Protein AF-A0A8J7LSV3-F1 (afdb_monomer_lite)

pLDDT: mean 72.12, std 16.93, range [18.25, 95.44]

Organism: NCBI:txid2798803

Foldseek 3Di:
DDDDDDDDDDDDDPPPDPPDDDPPPPPDDDPDDDDDVVVVVVVLVVLVVVLVVLVVVLVVLVVVLVVLVVVLVVLVVVLVVLVVVLVVLVVVLVVLVVVLVVVVVVLVVVLVVLVVVLVVLVVVLVVLVVVLVVLVVVLVVLVVVLVVLVVVLVVLVVQLVVLVVQLVPPPPDPVSNVVSVVSNVVSVVVNVVSVVVSVVSVVVSVVSVVVSVVSVVVSVVSVVVSVVSVVVSVVSVVVVVVSVVVVVVSVVVSVVSVVVSVVSVVVSVVSVVVSVVSVVVSVVSVVVSVVSVVVSVVSVVVVVVVVVVVVVVVVVVVVVVVVVVVVVVVVVVVVVVVVVVVVVVVVVVVVVVVVVVVVVVVVVVVVVVVVVVVVVVVVVVVVVVVVVVVVVVVVVVVVVVVVVVVVVVVVVVVVVVVVVVVVVVVVVVVVVVVVVVVVVVVVVVVVVVVVVVVVVVVVVVVVVVVVVVVVVVVVVVVVVVVVVVVVVVVVVVVVVVVVVVVVVVVVVVVVVVVVVVVCVVPPPVVVVVPPVVVVVPDDVDEDEDDEEDDEEEDEDDEDDDDDEDEDDDDFAAPLLVVLLVVQPDDPDPPPPLNVQLRVCVRVPHFNVCSQCVSPVDDDPRSNVSNCVSVPHD

Radius of gyration: 154.88 Å; chains: 1; bounding box: 273×82×459 Å

Structure (mmCIF, N/CA/C/O backbone):
data_AF-A0A8J7LSV3-F1
#
_entry.id   AF-A0A8J7LSV3-F1
#
loop_
_atom_site.group_PDB
_atom_site.id
_atom_site.type_symbol
_atom_site.label_atom_id
_atom_site.label_alt_id
_atom_site.label_comp_id
_atom_site.label_asym_id
_atom_site.label_entity_id
_atom_site.label_seq_id
_atom_site.pdbx_PDB_ins_code
_atom_site.Cartn_x
_atom_site.Cartn_y
_atom_site.Cartn_z
_atom_site.occupancy
_atom_site.B_iso_or_equiv
_atom_site.auth_seq_id
_atom_site.auth_comp_id
_atom_site.auth_asym_id
_atom_site.auth_atom_id
_atom_site.pdbx_PDB_model_num
ATOM 1 N N . MET A 1 1 ? -42.121 -30.077 51.817 1.00 39.50 1 MET A N 1
ATOM 2 C CA . MET A 1 1 ? -42.869 -30.861 50.793 1.00 39.50 1 MET A CA 1
ATOM 3 C C . MET A 1 1 ? -41.980 -31.102 49.571 1.00 39.50 1 MET A C 1
ATOM 5 O O . MET A 1 1 ? -41.039 -30.345 49.388 1.00 39.50 1 MET A O 1
ATOM 9 N N . LYS A 1 2 ? -42.250 -32.116 48.730 1.00 45.59 2 LYS A N 1
ATOM 10 C CA . LYS A 1 2 ? -41.478 -32.371 47.492 1.00 45.59 2 LYS A CA 1
ATOM 11 C C . LYS A 1 2 ? -42.042 -31.584 46.296 1.00 45.59 2 LYS A C 1
ATOM 13 O O . LYS A 1 2 ? -43.208 -31.761 45.960 1.00 45.59 2 LYS A O 1
ATOM 18 N N . ARG A 1 3 ? -41.201 -30.809 45.602 1.00 41.06 3 ARG A N 1
ATOM 19 C CA . ARG A 1 3 ? -41.395 -30.323 44.217 1.00 41.06 3 ARG A CA 1
ATOM 20 C C . ARG A 1 3 ? -40.033 -30.469 43.518 1.00 41.06 3 ARG A C 1
ATOM 22 O O . ARG A 1 3 ? -39.080 -29.829 43.924 1.00 41.06 3 ARG A O 1
ATOM 29 N N . SER A 1 4 ? -39.812 -31.505 42.709 1.00 40.88 4 SER A N 1
ATOM 30 C CA . SER A 1 4 ? -40.202 -31.576 41.288 1.00 40.88 4 SER A CA 1
ATOM 31 C C . SER A 1 4 ? -39.588 -30.456 40.438 1.00 40.88 4 SER A C 1
ATOM 33 O O . SER A 1 4 ? -40.292 -29.552 39.998 1.00 40.88 4 SER A O 1
ATOM 35 N N . PHE A 1 5 ? -38.281 -30.554 40.179 1.00 37.75 5 PHE A N 1
ATOM 36 C CA . PHE A 1 5 ? -37.661 -29.897 39.025 1.00 37.75 5 PHE A CA 1
ATOM 37 C C . PHE A 1 5 ? -38.292 -30.442 37.733 1.00 37.75 5 PHE A C 1
ATOM 39 O O . PHE A 1 5 ? -38.445 -31.657 37.590 1.00 37.75 5 PHE A O 1
ATOM 46 N N . LYS A 1 6 ? -38.621 -29.562 36.782 1.00 45.19 6 LYS A N 1
ATOM 47 C CA . LYS A 1 6 ? -38.929 -29.939 35.396 1.00 45.19 6 LYS A CA 1
ATOM 48 C C . LYS A 1 6 ? -37.838 -29.407 34.475 1.00 45.19 6 LYS A C 1
ATOM 50 O O . LYS A 1 6 ? -37.458 -28.245 34.559 1.00 45.19 6 LYS A O 1
ATOM 55 N N . THR A 1 7 ? -37.354 -30.276 33.599 1.00 40.72 7 THR A N 1
ATOM 56 C CA . THR A 1 7 ? -36.369 -29.974 32.558 1.00 40.72 7 THR A CA 1
ATOM 57 C C . THR A 1 7 ? -36.954 -29.061 31.483 1.00 40.72 7 THR A C 1
ATOM 59 O O . THR A 1 7 ? -38.009 -29.376 30.929 1.00 40.72 7 THR A O 1
ATOM 62 N N . PHE A 1 8 ? -36.234 -27.998 31.123 1.00 35.22 8 PHE A N 1
ATOM 63 C CA . PHE A 1 8 ? -36.420 -27.312 29.842 1.00 35.22 8 PHE A CA 1
ATOM 64 C C . PHE A 1 8 ? -35.606 -28.025 28.744 1.00 35.22 8 PHE A C 1
ATOM 66 O O . PHE A 1 8 ? -34.495 -28.477 29.028 1.00 35.22 8 PHE A O 1
ATOM 73 N N . PRO A 1 9 ? -36.130 -28.159 27.512 1.00 49.97 9 PRO A N 1
ATOM 74 C CA . PRO A 1 9 ? -35.409 -28.780 26.406 1.00 49.97 9 PRO A CA 1
ATOM 75 C C . PRO A 1 9 ? -34.449 -27.797 25.721 1.00 49.97 9 PRO A C 1
ATOM 77 O O . PRO A 1 9 ? -34.774 -26.629 25.512 1.00 49.97 9 PRO A O 1
ATOM 80 N N . THR A 1 10 ? -33.288 -28.293 25.300 1.00 40.19 10 THR A N 1
ATOM 81 C CA . THR A 1 10 ? -32.344 -27.575 24.437 1.00 40.19 10 THR A CA 1
ATOM 82 C C . THR A 1 10 ? -32.882 -27.463 23.008 1.00 40.19 10 THR A C 1
ATOM 84 O O . THR A 1 10 ? -32.962 -28.452 22.282 1.00 40.19 10 THR A O 1
ATOM 87 N N . ALA A 1 11 ? -33.212 -26.245 22.575 1.00 36.47 11 ALA A N 1
ATOM 88 C CA . ALA A 1 11 ? -33.531 -25.948 21.180 1.00 36.47 11 ALA A CA 1
ATOM 89 C C . ALA A 1 11 ? -32.244 -25.609 20.405 1.00 36.47 11 ALA A C 1
ATOM 91 O O . ALA A 1 11 ? -31.747 -24.487 20.469 1.00 36.47 11 ALA A O 1
ATOM 92 N N . ALA A 1 12 ? -31.688 -26.583 19.681 1.00 39.62 12 ALA A N 1
ATOM 93 C CA . ALA A 1 12 ? -30.533 -26.360 18.812 1.00 39.62 12 ALA A CA 1
ATOM 94 C C . ALA A 1 12 ? -30.961 -25.626 17.528 1.00 39.62 12 ALA A C 1
ATOM 96 O O . ALA A 1 12 ? -31.603 -26.213 16.657 1.00 39.62 12 ALA A O 1
ATOM 97 N N . LEU A 1 13 ? -30.606 -24.344 17.408 1.00 35.44 13 LEU A N 1
ATOM 98 C CA . LEU A 1 13 ? -30.984 -23.496 16.275 1.00 35.44 13 LEU A CA 1
ATOM 99 C C . LEU A 1 13 ? -29.810 -23.368 15.288 1.00 35.44 13 LEU A C 1
ATOM 101 O O . LEU A 1 13 ? -29.042 -22.410 15.309 1.00 35.44 13 LEU A O 1
ATOM 105 N N . ALA A 1 14 ? -29.651 -24.383 14.435 1.00 36.38 14 ALA A N 1
ATOM 106 C CA . ALA A 1 14 ? -28.580 -24.463 13.439 1.00 36.38 14 ALA A CA 1
ATOM 107 C C . ALA A 1 14 ? -28.836 -23.530 12.235 1.00 36.38 14 ALA A C 1
ATOM 109 O O . ALA A 1 14 ? -29.232 -23.971 11.155 1.00 36.38 14 ALA A O 1
ATOM 110 N N . GLY A 1 15 ? -28.613 -22.227 12.426 1.00 33.56 15 GLY A N 1
ATOM 111 C CA . GLY A 1 15 ? -28.700 -21.200 11.383 1.00 33.56 15 GLY A CA 1
ATOM 112 C C . GLY A 1 15 ? -27.526 -21.240 10.400 1.00 33.56 15 GLY A C 1
ATOM 113 O O . GLY A 1 15 ? -26.677 -20.354 10.420 1.00 33.56 15 GLY A O 1
ATOM 114 N N . LEU A 1 16 ? -27.463 -22.265 9.544 1.00 34.84 16 LEU A N 1
ATOM 115 C CA . LEU A 1 16 ? -26.416 -22.418 8.526 1.00 34.84 16 LEU A CA 1
ATOM 116 C C . LEU A 1 16 ? -26.614 -21.429 7.359 1.00 34.84 16 LEU A C 1
ATOM 118 O O . LEU A 1 16 ? -27.142 -21.787 6.304 1.00 34.84 16 LEU A O 1
ATOM 122 N N . VAL A 1 17 ? -26.190 -20.178 7.539 1.00 35.94 17 VAL A N 1
ATOM 123 C CA . VAL A 1 17 ? -26.210 -19.166 6.472 1.00 35.94 17 VAL A CA 1
ATOM 124 C C . VAL A 1 17 ? -25.057 -19.420 5.498 1.00 35.94 17 VAL A C 1
ATOM 126 O O . VAL A 1 17 ? -23.915 -19.048 5.758 1.00 35.94 17 VAL A O 1
ATOM 129 N N . LEU A 1 18 ? -25.359 -20.021 4.343 1.00 36.03 18 LEU A N 1
ATOM 130 C CA . LEU A 1 18 ? -24.475 -19.941 3.178 1.00 36.03 18 LEU A CA 1
ATOM 131 C C . LEU A 1 18 ? -24.478 -18.496 2.664 1.00 36.03 18 LEU A C 1
ATOM 133 O O . LEU A 1 18 ? -25.372 -18.105 1.913 1.00 36.03 18 LEU A O 1
ATOM 137 N N . PHE A 1 19 ? -23.463 -17.714 3.029 1.00 35.78 19 PHE A N 1
ATOM 138 C CA . PHE A 1 19 ? -23.139 -16.514 2.265 1.00 35.78 19 PHE A CA 1
ATOM 139 C C . PHE A 1 19 ? -22.450 -16.936 0.966 1.00 35.78 19 PHE A C 1
ATOM 141 O O . PHE A 1 19 ? -21.359 -17.505 0.978 1.00 35.78 19 PHE A O 1
ATOM 148 N N . ALA A 1 20 ? -23.121 -16.704 -0.161 1.00 32.12 20 ALA A N 1
ATOM 149 C CA . ALA A 1 20 ? -22.548 -16.961 -1.472 1.00 32.12 20 ALA A CA 1
ATOM 150 C C . ALA A 1 20 ? -21.407 -15.971 -1.736 1.00 32.12 20 ALA A C 1
ATOM 152 O O . ALA A 1 20 ? -21.597 -14.760 -1.618 1.00 32.12 20 ALA A O 1
ATOM 153 N N . ALA A 1 21 ? -20.237 -16.482 -2.121 1.00 33.44 21 ALA A N 1
ATOM 154 C CA . ALA A 1 21 ? -19.169 -15.635 -2.630 1.00 33.44 21 ALA A CA 1
ATOM 155 C C . ALA A 1 21 ? -19.637 -14.968 -3.939 1.00 33.44 21 ALA A C 1
ATOM 157 O O . ALA A 1 21 ? -20.126 -15.677 -4.827 1.00 33.44 21 ALA A O 1
ATOM 158 N N . PRO A 1 22 ? -19.503 -13.640 -4.097 1.00 39.75 22 PRO A N 1
ATOM 159 C CA . PRO A 1 22 ? -19.703 -13.018 -5.393 1.00 39.75 22 PRO A CA 1
ATOM 160 C C . PRO A 1 22 ? -18.577 -13.468 -6.330 1.00 39.75 22 PRO A C 1
ATOM 162 O O . PRO A 1 22 ? -17.401 -13.232 -6.053 1.00 39.75 22 PRO A O 1
ATOM 165 N N . ASN A 1 23 ? -18.934 -14.084 -7.459 1.00 37.69 23 ASN A N 1
ATOM 166 C CA . ASN A 1 23 ? -18.021 -14.152 -8.596 1.00 37.69 23 ASN A CA 1
ATOM 167 C C . ASN A 1 23 ? -17.752 -12.713 -9.048 1.00 37.69 23 ASN A C 1
ATOM 169 O O . ASN A 1 23 ? -18.621 -12.078 -9.644 1.00 37.69 23 ASN A O 1
ATOM 173 N N . VAL A 1 24 ? -16.558 -12.201 -8.758 1.00 37.31 24 VAL A N 1
ATOM 174 C CA . VAL A 1 24 ? -16.040 -11.018 -9.441 1.00 37.31 24 VAL A CA 1
ATOM 175 C C . VAL A 1 24 ? -15.522 -11.501 -10.789 1.00 37.31 24 VAL A C 1
ATOM 177 O O . VAL A 1 24 ? -14.497 -12.179 -10.853 1.00 37.31 24 VAL A O 1
ATOM 180 N N . ASP A 1 25 ? -16.263 -11.201 -11.856 1.00 34.78 25 ASP A N 1
ATOM 181 C CA . ASP A 1 25 ? -15.823 -11.475 -13.221 1.00 34.78 25 ASP A CA 1
ATOM 182 C C . ASP A 1 25 ? -14.466 -10.810 -13.470 1.00 34.78 25 ASP A C 1
ATOM 184 O O . ASP A 1 25 ? -14.323 -9.589 -13.370 1.00 34.78 25 ASP A O 1
ATOM 188 N N . ALA A 1 26 ? -13.471 -11.620 -13.833 1.00 33.34 26 ALA A N 1
ATOM 189 C CA . ALA A 1 26 ? -12.157 -11.147 -14.240 1.00 33.34 26 ALA A CA 1
ATOM 190 C C . ALA A 1 26 ? -12.237 -10.527 -15.647 1.00 33.34 26 ALA A C 1
ATOM 192 O O . ALA A 1 26 ? -11.797 -11.121 -16.633 1.00 33.34 26 ALA A O 1
ATOM 193 N N . GLN A 1 27 ? -12.825 -9.331 -15.747 1.00 35.28 27 GLN A N 1
ATOM 194 C CA . GLN A 1 27 ? -12.782 -8.536 -16.970 1.00 35.28 27 GLN A CA 1
ATOM 195 C C . GLN A 1 27 ? -11.330 -8.175 -17.287 1.00 35.28 27 GLN A C 1
ATOM 197 O O . GLN A 1 27 ? -10.733 -7.307 -16.654 1.00 35.28 27 GLN A O 1
ATOM 202 N N . GLN A 1 28 ? -10.773 -8.838 -18.299 1.00 38.72 28 GLN A N 1
ATOM 203 C CA . GLN A 1 28 ? -9.509 -8.447 -18.908 1.00 38.72 28 GLN A CA 1
ATOM 204 C C . GLN A 1 28 ? -9.686 -7.051 -19.523 1.00 38.72 28 GLN A C 1
ATOM 206 O O . GLN A 1 28 ? -10.425 -6.896 -20.494 1.00 38.72 28 GLN A O 1
ATOM 211 N N . GLN A 1 29 ? -9.042 -6.042 -18.939 1.00 37.50 29 GLN A N 1
ATOM 212 C CA . GLN A 1 29 ? -8.957 -4.691 -19.501 1.00 37.50 29 GLN A CA 1
ATOM 213 C C . GLN A 1 29 ? -7.660 -4.536 -20.310 1.00 37.50 29 GLN A C 1
ATOM 215 O O . GLN A 1 29 ? -6.663 -5.201 -20.025 1.00 37.50 29 GLN A O 1
ATOM 220 N N . ASP A 1 30 ? -7.687 -3.680 -21.335 1.00 38.03 30 ASP A N 1
ATOM 221 C CA . ASP A 1 30 ? -6.584 -3.507 -22.287 1.00 38.03 30 ASP A CA 1
ATOM 222 C C . ASP A 1 30 ? -5.278 -3.014 -21.626 1.00 38.03 30 ASP A C 1
ATOM 224 O O . ASP A 1 30 ? -5.275 -1.964 -20.975 1.00 38.03 30 ASP A O 1
ATOM 228 N N . PRO A 1 31 ? -4.129 -3.681 -21.856 1.00 41.44 31 PRO A N 1
ATOM 229 C CA . PRO A 1 31 ? -2.826 -3.250 -21.352 1.00 41.44 31 PRO A CA 1
ATOM 230 C C . PRO A 1 31 ? -2.197 -2.180 -22.268 1.00 41.44 31 PRO A C 1
ATOM 232 O O . PRO A 1 31 ? -1.127 -2.387 -22.838 1.00 41.44 31 PRO A O 1
ATOM 235 N N . ALA A 1 32 ? -2.885 -1.048 -22.466 1.00 37.28 32 ALA A N 1
ATOM 236 C CA . ALA A 1 32 ? -2.471 -0.013 -23.424 1.00 37.28 32 ALA A CA 1
ATOM 237 C C . ALA A 1 32 ? -2.856 1.432 -23.032 1.00 37.28 32 ALA A C 1
ATOM 239 O O . ALA A 1 32 ? -3.204 2.244 -23.890 1.00 37.28 32 ALA A O 1
ATOM 240 N N . GLN A 1 33 ? -2.758 1.788 -21.747 1.00 41.78 33 GLN A N 1
ATOM 241 C CA . GLN A 1 33 ? -2.686 3.194 -21.329 1.00 41.78 33 GLN A CA 1
ATOM 242 C C . GLN A 1 33 ? -1.411 3.431 -20.523 1.00 41.78 33 GLN A C 1
ATOM 244 O O . GLN A 1 33 ? -1.252 2.895 -19.429 1.00 41.78 33 GLN A O 1
ATOM 249 N N . VAL A 1 34 ? -0.506 4.240 -21.081 1.00 44.34 34 VAL A N 1
ATOM 250 C CA . VAL A 1 34 ? 0.688 4.730 -20.382 1.00 44.34 34 VAL A CA 1
ATOM 251 C C . VAL A 1 34 ? 0.212 5.671 -19.281 1.00 44.34 34 VAL A C 1
ATOM 253 O O . VAL A 1 34 ? -0.209 6.793 -19.559 1.00 44.34 34 VAL A O 1
ATOM 256 N N . GLN A 1 35 ? 0.216 5.191 -18.039 1.00 49.38 35 GLN A N 1
ATOM 257 C CA . GLN A 1 35 ? -0.117 6.020 -16.887 1.00 49.38 35 GLN A CA 1
ATOM 258 C C . GLN A 1 35 ? 1.070 6.932 -16.580 1.00 49.38 35 GLN A C 1
ATOM 260 O O . GLN A 1 35 ? 2.194 6.468 -16.404 1.00 49.38 35 GLN A O 1
ATOM 265 N N . ASP A 1 36 ? 0.804 8.236 -16.560 1.00 54.88 36 ASP A N 1
ATOM 266 C CA . ASP A 1 36 ? 1.787 9.280 -16.277 1.00 54.88 36 ASP A CA 1
ATOM 267 C C . ASP A 1 36 ? 2.499 8.993 -14.933 1.00 54.88 36 ASP A C 1
ATOM 269 O O . ASP A 1 36 ? 1.812 8.744 -13.933 1.00 54.88 36 ASP A O 1
ATOM 273 N N . PRO A 1 37 ? 3.846 9.028 -14.850 1.00 60.00 37 PRO A N 1
ATOM 274 C CA . PRO A 1 37 ? 4.558 8.828 -13.586 1.00 60.00 37 PRO A CA 1
ATOM 275 C C . PRO A 1 37 ? 4.144 9.828 -12.490 1.00 60.00 37 PRO A C 1
ATOM 277 O O . PRO A 1 37 ? 4.227 9.501 -11.302 1.00 60.00 37 PRO A O 1
ATOM 280 N N . ALA A 1 38 ? 3.625 11.009 -12.850 1.00 64.25 38 ALA A N 1
ATOM 281 C CA . ALA A 1 38 ? 3.007 11.929 -11.897 1.00 64.25 38 ALA A CA 1
ATOM 282 C C . ALA A 1 38 ? 1.759 11.321 -11.229 1.00 64.25 38 ALA A C 1
ATOM 284 O O . ALA A 1 38 ? 1.601 11.441 -10.013 1.00 64.25 38 ALA A O 1
ATOM 285 N N . ALA A 1 39 ? 0.914 10.613 -11.987 1.00 63.84 39 ALA A N 1
ATOM 286 C CA . ALA A 1 39 ? -0.295 9.972 -11.472 1.00 63.84 39 ALA A CA 1
ATOM 287 C C . ALA A 1 39 ? 0.030 8.799 -10.530 1.00 63.84 39 ALA A C 1
ATOM 289 O O . ALA A 1 39 ? -0.602 8.666 -9.484 1.00 63.84 39 ALA A O 1
ATOM 290 N N . LEU A 1 40 ? 1.055 7.995 -10.840 1.00 65.56 40 LEU A N 1
ATOM 291 C CA . LEU A 1 40 ? 1.521 6.917 -9.954 1.00 65.56 40 LEU A CA 1
ATOM 292 C C . LEU A 1 40 ? 2.127 7.466 -8.649 1.00 65.56 40 LEU A C 1
ATOM 294 O O . LEU A 1 40 ? 1.870 6.935 -7.567 1.00 65.56 40 LEU A O 1
ATOM 298 N N . SER A 1 41 ? 2.874 8.573 -8.724 1.00 69.31 41 SER A N 1
ATOM 299 C CA . SER A 1 41 ? 3.383 9.283 -7.542 1.00 69.31 41 SER A CA 1
ATOM 300 C C . SER A 1 41 ? 2.245 9.845 -6.677 1.00 69.31 41 SER A C 1
ATOM 302 O O . SER A 1 41 ? 2.235 9.666 -5.454 1.00 69.31 41 SER A O 1
ATOM 304 N N . GLU A 1 42 ? 1.227 10.446 -7.300 1.00 73.12 42 GLU A N 1
ATOM 305 C CA . GLU A 1 42 ? 0.027 10.929 -6.613 1.00 73.12 42 GLU A CA 1
ATOM 306 C C . GLU A 1 42 ? -0.783 9.780 -5.986 1.00 73.12 42 GLU A C 1
ATOM 308 O O . GLU A 1 42 ? -1.258 9.910 -4.853 1.00 73.12 42 GLU A O 1
ATOM 313 N N . GLN A 1 43 ? -0.856 8.620 -6.645 1.00 70.75 43 GLN A N 1
ATOM 314 C CA . GLN A 1 43 ? -1.485 7.408 -6.119 1.00 70.75 43 GLN A CA 1
ATOM 315 C C . GLN A 1 43 ? -0.719 6.846 -4.907 1.00 70.75 43 GLN A C 1
ATOM 317 O O . GLN A 1 43 ? -1.331 6.567 -3.876 1.00 70.75 43 GLN A O 1
ATOM 322 N N . ALA A 1 44 ? 0.616 6.789 -4.945 1.00 71.25 44 ALA A N 1
ATOM 323 C CA . ALA A 1 44 ? 1.449 6.403 -3.797 1.00 71.25 44 ALA A CA 1
ATOM 324 C C . ALA A 1 44 ? 1.419 7.434 -2.646 1.00 71.25 44 ALA A C 1
ATOM 326 O O . ALA A 1 44 ? 1.631 7.092 -1.477 1.00 71.25 44 ALA A O 1
ATOM 327 N N . ALA A 1 45 ? 1.151 8.708 -2.946 1.00 70.69 45 ALA A N 1
ATOM 328 C CA . ALA A 1 45 ? 0.858 9.735 -1.947 1.00 70.69 45 ALA A CA 1
ATOM 329 C C . ALA A 1 45 ? -0.584 9.636 -1.410 1.00 70.69 45 ALA A C 1
ATOM 331 O O . ALA A 1 45 ? -0.850 10.085 -0.296 1.00 70.69 45 ALA A O 1
ATOM 332 N N . SER A 1 46 ? -1.517 9.074 -2.183 1.00 67.62 46 SER A N 1
ATOM 333 C CA . SER A 1 46 ? -2.889 8.770 -1.762 1.00 67.62 46 SER A CA 1
ATOM 334 C C . SER A 1 46 ? -2.913 7.566 -0.819 1.00 67.62 46 SER A C 1
ATOM 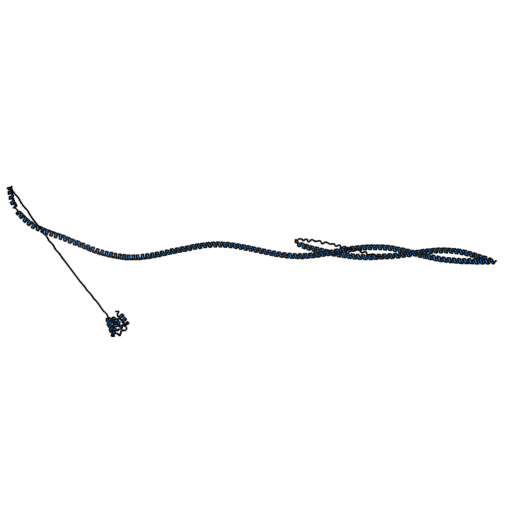336 O O . SER A 1 46 ? -3.412 7.686 0.295 1.00 67.62 46 SER A O 1
ATOM 338 N N . PHE A 1 47 ? -2.260 6.454 -1.178 1.00 72.88 47 PHE A N 1
ATOM 339 C CA . PHE A 1 47 ? -2.152 5.277 -0.310 1.00 72.88 47 PHE A CA 1
ATOM 340 C C . PHE A 1 47 ? -1.489 5.592 1.035 1.00 72.88 47 PHE A C 1
ATOM 342 O O . PHE A 1 47 ? -2.006 5.181 2.065 1.00 72.88 47 PHE A O 1
ATOM 349 N N . ARG A 1 48 ? -0.422 6.404 1.069 1.00 77.19 48 ARG A N 1
ATOM 350 C CA . ARG A 1 48 ? 0.178 6.845 2.345 1.00 77.19 48 ARG A CA 1
ATOM 351 C C . ARG A 1 48 ? -0.736 7.748 3.183 1.00 77.19 48 ARG A C 1
ATOM 353 O O . ARG A 1 48 ? -0.680 7.673 4.403 1.00 77.19 48 ARG A O 1
ATOM 360 N N . ARG A 1 49 ? -1.610 8.551 2.561 1.00 78.94 49 ARG A N 1
ATOM 361 C CA . ARG A 1 49 ? -2.674 9.281 3.280 1.00 78.94 49 ARG A CA 1
ATOM 362 C C . ARG A 1 49 ? -3.753 8.335 3.811 1.00 78.94 49 ARG A C 1
ATOM 364 O O . ARG A 1 49 ? -4.222 8.540 4.921 1.00 78.94 49 ARG A O 1
ATOM 371 N N . ILE A 1 50 ? -4.123 7.307 3.047 1.00 75.69 50 ILE A N 1
ATOM 372 C CA . ILE A 1 50 ? -5.106 6.296 3.461 1.00 75.69 50 ILE A CA 1
ATOM 373 C C . ILE A 1 50 ? -4.563 5.459 4.625 1.00 75.69 50 ILE A C 1
ATOM 375 O O . ILE A 1 50 ? -5.280 5.284 5.600 1.00 75.69 50 ILE A O 1
ATOM 379 N N . ILE A 1 51 ? -3.307 5.001 4.572 1.00 76.50 51 ILE A N 1
ATOM 380 C CA . ILE A 1 51 ? -2.677 4.253 5.672 1.00 76.50 51 ILE A CA 1
ATOM 381 C C . ILE A 1 51 ? -2.617 5.110 6.940 1.00 76.50 51 ILE A C 1
ATOM 383 O O . ILE A 1 51 ? -3.112 4.658 7.960 1.00 76.50 51 ILE A O 1
ATOM 387 N N . ALA A 1 52 ? -2.151 6.362 6.867 1.00 73.88 52 ALA A N 1
ATOM 388 C CA . ALA A 1 52 ? -2.116 7.244 8.038 1.00 73.88 52 ALA A CA 1
ATOM 389 C C . ALA A 1 52 ? -3.511 7.477 8.662 1.00 73.88 52 ALA A C 1
ATOM 391 O O . ALA A 1 52 ? -3.645 7.498 9.881 1.00 73.88 52 ALA A O 1
ATOM 392 N N . VAL A 1 53 ? -4.564 7.596 7.840 1.00 79.12 53 VAL A N 1
ATOM 393 C CA . VAL A 1 53 ? -5.955 7.676 8.330 1.00 79.12 53 VAL A CA 1
ATOM 394 C C . VAL A 1 53 ? -6.413 6.353 8.952 1.00 79.12 53 VAL A C 1
ATOM 396 O O . VAL A 1 53 ? -7.070 6.375 9.984 1.00 79.12 53 VAL A O 1
ATOM 399 N N . LEU A 1 54 ? -6.045 5.202 8.380 1.00 72.19 54 LEU A N 1
ATOM 400 C CA . LEU A 1 54 ? -6.350 3.887 8.958 1.00 72.19 54 LEU A CA 1
ATOM 401 C C . LEU A 1 54 ? -5.587 3.634 10.271 1.00 72.19 54 LEU A C 1
ATOM 403 O O . LEU A 1 54 ? -6.117 2.960 11.149 1.00 72.19 54 LEU A O 1
ATOM 407 N N . GLU A 1 55 ? -4.372 4.162 10.422 1.00 73.81 55 GLU A N 1
ATOM 408 C CA . GLU A 1 55 ? -3.593 4.114 11.665 1.00 73.81 55 GLU A CA 1
ATOM 409 C C . GLU A 1 55 ? -4.229 4.988 12.759 1.00 73.81 55 GLU A C 1
ATOM 411 O O . GLU A 1 55 ? -4.420 4.501 13.876 1.00 73.81 55 GLU A O 1
ATOM 416 N N . ASP A 1 56 ? -4.639 6.222 12.434 1.00 75.62 56 ASP A N 1
ATOM 417 C CA . ASP A 1 56 ? -5.407 7.093 13.341 1.00 75.62 56 ASP A CA 1
ATOM 418 C C . ASP A 1 56 ? -6.768 6.461 13.717 1.00 75.62 56 ASP A C 1
ATOM 420 O O . ASP A 1 56 ? -7.127 6.440 14.897 1.00 75.62 56 ASP A O 1
ATOM 424 N N . ASP A 1 57 ? -7.500 5.880 12.756 1.00 71.19 57 ASP A N 1
ATOM 425 C CA . ASP A 1 57 ? -8.764 5.160 12.995 1.00 71.19 57 ASP A CA 1
ATOM 426 C C . ASP A 1 57 ? -8.557 3.939 13.916 1.00 71.19 57 ASP A C 1
ATOM 428 O O . ASP A 1 57 ? -9.351 3.703 14.828 1.00 71.19 57 ASP A O 1
ATOM 432 N N . ILE A 1 58 ? -7.487 3.155 13.716 1.00 73.19 58 ILE A N 1
ATOM 433 C CA . ILE A 1 58 ? -7.148 2.013 14.584 1.00 73.19 58 ILE A CA 1
ATOM 434 C C . ILE A 1 58 ? -6.795 2.499 15.995 1.00 73.19 58 ILE A C 1
ATOM 436 O O . ILE A 1 58 ? -7.278 1.913 16.964 1.00 73.19 58 ILE A O 1
ATOM 440 N N . ALA A 1 59 ? -6.008 3.569 16.130 1.00 72.38 59 ALA A N 1
ATOM 441 C CA . ALA A 1 59 ? -5.648 4.141 17.427 1.00 72.38 59 ALA A CA 1
ATOM 442 C C . ALA A 1 59 ? -6.873 4.699 18.178 1.00 72.38 59 ALA A C 1
ATOM 444 O O . ALA A 1 59 ? -6.991 4.514 19.393 1.00 72.38 59 ALA A O 1
ATOM 445 N N . ALA A 1 60 ? -7.817 5.321 17.463 1.00 70.75 60 ALA A N 1
ATOM 446 C CA . ALA A 1 60 ? -9.094 5.763 18.019 1.00 70.75 60 ALA A CA 1
ATOM 447 C C . ALA A 1 60 ? -9.945 4.573 18.499 1.00 70.75 60 ALA A C 1
ATOM 449 O O . ALA A 1 60 ? -10.379 4.555 19.651 1.00 70.75 60 ALA A O 1
ATOM 450 N N . LEU A 1 61 ? -10.102 3.534 17.668 1.00 70.88 61 LEU A N 1
ATOM 451 C CA . LEU A 1 61 ? -10.833 2.310 18.021 1.00 70.88 61 LEU A CA 1
ATOM 452 C C . LEU A 1 61 ? -10.200 1.562 19.208 1.00 70.88 61 LEU A C 1
ATOM 454 O O . LEU A 1 61 ? -10.920 1.026 20.049 1.00 70.88 61 LEU A O 1
ATOM 458 N N . GLU A 1 62 ? -8.869 1.532 19.322 1.00 72.00 62 GLU A N 1
ATOM 459 C CA . GLU A 1 62 ? -8.178 0.981 20.498 1.00 72.00 62 GLU A CA 1
ATOM 460 C C . GLU A 1 62 ? -8.476 1.790 21.773 1.00 72.00 62 GLU A C 1
ATOM 462 O O . GLU A 1 62 ? -8.694 1.200 22.838 1.00 72.00 62 GLU A O 1
ATOM 467 N N . GLY A 1 63 ? -8.561 3.121 21.661 1.00 75.75 63 GLY A N 1
ATOM 468 C CA . GLY A 1 63 ? -8.998 4.016 22.735 1.00 75.75 63 GLY A CA 1
ATOM 469 C C . GLY A 1 63 ? -10.443 3.760 23.179 1.00 75.75 63 GLY A C 1
ATOM 470 O O . GLY A 1 63 ? -10.694 3.577 24.373 1.00 75.75 63 GLY A O 1
ATOM 471 N N . ASP A 1 64 ? -11.377 3.659 22.232 1.00 72.94 64 ASP A N 1
ATOM 472 C CA . ASP A 1 64 ? -12.793 3.377 22.505 1.00 72.94 64 ASP A CA 1
ATOM 473 C C . ASP A 1 64 ? -12.986 1.990 23.145 1.00 72.94 64 ASP A C 1
ATOM 475 O O . ASP A 1 64 ? -13.714 1.842 24.131 1.00 72.94 64 ASP A O 1
ATOM 479 N N . ILE A 1 65 ? -12.270 0.968 22.660 1.00 71.38 65 ILE A N 1
ATOM 480 C CA . ILE A 1 65 ? -12.256 -0.373 23.267 1.00 71.38 65 ILE A CA 1
ATOM 481 C C . ILE A 1 65 ? -11.733 -0.321 24.712 1.00 71.38 65 ILE A C 1
ATOM 483 O O . ILE A 1 65 ? -12.251 -1.037 25.577 1.00 71.38 65 ILE A O 1
ATOM 487 N N . ALA A 1 66 ? -10.719 0.500 25.001 1.00 71.06 66 ALA A N 1
ATOM 488 C CA . ALA A 1 66 ? -10.195 0.672 26.355 1.00 71.06 66 ALA A CA 1
ATOM 489 C C . ALA A 1 66 ? -11.194 1.396 27.279 1.00 71.06 66 ALA A C 1
ATOM 491 O O . ALA A 1 66 ? -11.372 0.971 28.424 1.00 71.06 66 ALA A O 1
ATOM 492 N N . ALA A 1 67 ? -11.892 2.420 26.780 1.00 71.38 67 ALA A N 1
ATOM 493 C CA . ALA A 1 67 ? -12.936 3.133 27.517 1.00 71.38 67 ALA A CA 1
ATOM 494 C C . ALA A 1 67 ? -14.123 2.212 27.864 1.00 71.38 67 ALA A C 1
ATOM 496 O O . ALA A 1 67 ? -14.457 2.055 29.039 1.00 71.38 67 ALA A O 1
ATOM 497 N N . VAL A 1 68 ? -14.680 1.505 26.873 1.00 69.19 68 VAL A N 1
ATOM 498 C CA . VAL A 1 68 ? -15.802 0.559 27.057 1.00 69.19 68 VAL A CA 1
ATOM 499 C C . VAL A 1 68 ? -15.447 -0.574 28.032 1.00 69.19 68 VAL A C 1
ATOM 501 O O . VAL A 1 68 ? -16.298 -1.029 28.800 1.00 69.19 68 VAL A O 1
ATOM 504 N N . ARG A 1 69 ? -14.182 -1.023 28.055 1.00 73.44 69 ARG A N 1
ATOM 505 C CA . ARG A 1 69 ? -13.688 -1.989 29.056 1.00 73.44 69 ARG A CA 1
ATOM 506 C C . ARG A 1 69 ? -13.726 -1.412 30.471 1.00 73.44 69 ARG A C 1
ATOM 508 O O . ARG A 1 69 ? -14.225 -2.086 31.368 1.00 73.44 69 ARG A O 1
ATOM 515 N N . ALA A 1 70 ? -13.249 -0.183 30.664 1.00 73.75 70 ALA A N 1
ATOM 516 C CA . ALA A 1 70 ? -13.248 0.472 31.971 1.00 73.75 70 ALA A CA 1
ATOM 517 C C . ALA A 1 70 ? -14.672 0.732 32.502 1.00 73.75 70 ALA A C 1
ATOM 519 O O . ALA A 1 70 ? -14.942 0.459 33.671 1.00 73.75 70 ALA A O 1
ATOM 520 N N . GLU A 1 71 ? -15.598 1.193 31.654 1.00 73.12 71 GLU A N 1
ATOM 521 C CA . GLU A 1 71 ? -16.999 1.430 32.039 1.00 73.12 71 GLU A CA 1
ATOM 522 C C . GLU A 1 71 ? -17.712 0.137 32.463 1.00 73.12 71 GLU A C 1
ATOM 524 O O . GLU A 1 71 ? -18.336 0.087 33.527 1.00 73.12 71 GLU A O 1
ATOM 529 N N . ARG A 1 72 ? -17.551 -0.942 31.683 1.00 77.31 72 ARG A N 1
ATOM 530 C CA . ARG A 1 72 ? -18.061 -2.280 32.026 1.00 77.31 72 ARG A CA 1
ATOM 531 C C . ARG A 1 72 ? -17.540 -2.748 33.386 1.00 77.31 72 ARG A C 1
ATOM 533 O O . ARG A 1 72 ? -18.314 -3.280 34.180 1.00 77.31 72 ARG A O 1
ATOM 540 N N . ASP A 1 73 ? -16.248 -2.571 33.657 1.00 73.19 73 ASP A N 1
ATOM 541 C CA . ASP A 1 73 ? -15.621 -3.066 34.888 1.00 73.19 73 ASP A CA 1
ATOM 542 C C . ASP A 1 73 ? -16.101 -2.286 36.126 1.00 73.19 73 ASP A C 1
ATOM 544 O O . ASP A 1 73 ? -16.302 -2.879 37.190 1.00 73.19 73 ASP A O 1
ATOM 548 N N . VAL A 1 74 ? -16.385 -0.986 35.979 1.00 77.81 74 VAL A N 1
ATOM 549 C CA . VAL A 1 74 ? -17.031 -0.161 37.017 1.00 77.81 74 VAL A CA 1
ATOM 550 C C . VAL A 1 74 ? -18.465 -0.628 37.291 1.00 77.81 74 VAL A C 1
ATOM 552 O O . VAL A 1 74 ? -18.827 -0.846 38.451 1.00 77.81 74 VAL A O 1
ATOM 555 N N . GLU A 1 75 ? -19.284 -0.846 36.259 1.00 71.44 75 GLU A N 1
ATOM 556 C CA . GLU A 1 75 ? -20.673 -1.285 36.462 1.00 71.44 75 GLU A CA 1
ATOM 557 C C . GLU A 1 75 ? -20.782 -2.746 36.942 1.00 71.44 75 GLU A C 1
ATOM 559 O O . GLU A 1 75 ? -21.698 -3.076 37.698 1.00 71.44 75 GLU A O 1
ATOM 564 N N . GLN A 1 76 ? -19.806 -3.616 36.646 1.00 75.19 76 GLN A N 1
ATOM 565 C CA . GLN A 1 76 ? -19.707 -4.944 37.275 1.00 75.19 76 GLN A CA 1
ATOM 566 C C . GLN A 1 76 ? -19.398 -4.872 38.782 1.00 75.19 76 GLN A C 1
ATOM 568 O O . GLN A 1 76 ? -19.967 -5.643 39.566 1.00 75.19 76 GLN A O 1
ATOM 573 N N . GLN A 1 77 ? -18.551 -3.934 39.222 1.00 76.75 77 GLN A N 1
ATOM 574 C CA . GLN A 1 77 ? -18.328 -3.688 40.654 1.00 76.75 77 GLN A CA 1
ATOM 575 C C . GLN A 1 77 ? -19.605 -3.158 41.324 1.00 76.75 77 GLN A C 1
ATOM 577 O O . GLN A 1 77 ? -20.017 -3.677 42.364 1.00 76.75 77 GLN A O 1
ATOM 582 N N . ARG A 1 78 ? -20.290 -2.201 40.684 1.00 76.38 78 ARG A N 1
ATOM 583 C CA . ARG A 1 78 ? -21.563 -1.630 41.158 1.00 76.38 78 ARG A CA 1
ATOM 584 C C . ARG A 1 78 ? -22.667 -2.686 41.289 1.00 76.38 78 ARG A C 1
ATOM 586 O O . ARG A 1 78 ? -23.351 -2.741 42.310 1.00 76.38 78 ARG A O 1
ATOM 593 N N . LEU A 1 79 ? -22.787 -3.574 40.300 1.00 73.25 79 LEU A N 1
ATOM 594 C CA . LEU A 1 79 ? -23.670 -4.747 40.314 1.00 73.25 79 LEU A CA 1
ATOM 595 C C . LEU A 1 79 ? -23.411 -5.680 41.496 1.00 73.25 79 LEU A C 1
ATOM 597 O O . LEU A 1 79 ? -24.348 -6.233 42.070 1.00 73.25 79 LEU A O 1
ATOM 601 N N . THR A 1 80 ? -22.140 -5.891 41.832 1.00 76.62 80 THR A N 1
ATOM 602 C CA . THR A 1 80 ? -21.741 -6.772 42.935 1.00 76.62 80 THR A CA 1
ATOM 603 C C . THR A 1 80 ? -22.132 -6.148 44.273 1.00 76.62 80 THR A C 1
ATOM 605 O O . THR A 1 80 ? -22.816 -6.788 45.069 1.00 76.62 80 THR A O 1
ATOM 608 N N . GLN A 1 81 ? -21.822 -4.863 44.462 1.00 76.75 81 GLN A N 1
ATOM 609 C CA . GLN A 1 81 ? -22.151 -4.116 45.677 1.00 76.75 81 GLN A CA 1
ATOM 610 C C . GLN A 1 81 ? -23.670 -4.012 45.925 1.00 76.75 81 GLN A C 1
ATOM 612 O O . GLN A 1 81 ? -24.122 -4.176 47.058 1.00 76.75 81 GLN A O 1
ATOM 617 N N . LEU A 1 82 ? -24.477 -3.815 44.874 1.00 69.88 82 LEU A N 1
ATOM 618 C CA . LEU A 1 82 ? -25.945 -3.810 44.977 1.00 69.88 82 LEU A CA 1
ATOM 619 C C . LEU A 1 82 ? -26.523 -5.173 45.397 1.00 69.88 82 LEU A C 1
ATOM 621 O O . LEU A 1 82 ? -27.504 -5.222 46.138 1.00 69.88 82 LEU A O 1
ATOM 625 N N . ARG A 1 83 ? -25.918 -6.289 44.964 1.00 73.38 83 ARG A N 1
ATOM 626 C CA . ARG A 1 83 ? -26.351 -7.640 45.367 1.00 73.38 83 ARG A CA 1
ATOM 627 C C . ARG A 1 83 ? -26.030 -7.943 46.830 1.00 73.38 83 ARG A C 1
ATOM 629 O O . ARG A 1 83 ? -26.857 -8.545 47.506 1.00 73.38 83 ARG A O 1
ATOM 636 N N . GLU A 1 84 ? -24.873 -7.505 47.326 1.00 77.44 84 GLU A N 1
ATOM 637 C CA . GLU A 1 84 ? -24.525 -7.623 48.751 1.00 77.44 84 GLU A CA 1
ATOM 638 C C . GLU A 1 84 ? -25.489 -6.812 49.631 1.00 77.44 84 GLU A C 1
ATOM 640 O O . GLU A 1 84 ? -25.976 -7.315 50.644 1.00 77.44 84 GLU A O 1
ATOM 645 N N . GLN A 1 85 ? -25.834 -5.590 49.207 1.00 71.06 85 GLN A N 1
ATOM 646 C CA . GLN A 1 85 ? -26.815 -4.743 49.895 1.00 71.06 85 GLN A CA 1
ATOM 647 C C . GLN A 1 85 ? -28.216 -5.373 49.924 1.00 71.06 85 GLN A C 1
ATOM 649 O O . GLN A 1 85 ? -28.857 -5.373 50.975 1.00 71.06 85 GLN A O 1
ATOM 654 N N . ALA A 1 86 ? -28.676 -5.956 48.811 1.00 66.00 86 ALA A N 1
ATOM 655 C CA . ALA A 1 86 ? -29.964 -6.648 48.753 1.00 66.00 86 ALA A CA 1
ATOM 656 C C . ALA A 1 86 ? -30.010 -7.882 49.677 1.00 66.00 86 ALA A C 1
ATOM 658 O O . ALA A 1 86 ? -30.967 -8.045 50.431 1.00 66.00 86 ALA A O 1
ATOM 659 N N . ALA A 1 87 ? -28.960 -8.711 49.682 1.00 70.62 87 ALA A N 1
ATOM 660 C CA . ALA A 1 87 ? -28.900 -9.917 50.513 1.00 70.62 87 ALA A CA 1
ATOM 661 C C . ALA A 1 87 ? -28.868 -9.609 52.025 1.00 70.62 87 ALA A C 1
ATOM 663 O O . ALA A 1 87 ? -29.487 -10.319 52.822 1.00 70.62 87 ALA A O 1
ATOM 664 N N . GLU A 1 88 ? -28.179 -8.541 52.442 1.00 72.56 88 GLU A N 1
ATOM 665 C CA . GLU A 1 88 ? -28.197 -8.106 53.844 1.00 72.56 88 GLU A CA 1
ATOM 666 C C . GLU A 1 88 ? -29.552 -7.486 54.232 1.00 72.56 88 GLU A C 1
ATOM 668 O O . GLU A 1 88 ? -30.032 -7.728 55.341 1.00 72.56 88 GLU A O 1
ATOM 673 N N . ALA A 1 89 ? -30.214 -6.768 53.315 1.00 63.66 89 ALA A N 1
ATOM 674 C CA . ALA A 1 89 ? -31.569 -6.261 53.533 1.00 63.66 89 ALA A CA 1
ATOM 675 C C . ALA A 1 89 ? -32.585 -7.403 53.725 1.00 63.66 89 ALA A C 1
ATOM 677 O O . ALA A 1 89 ? -33.312 -7.393 54.718 1.00 63.66 89 ALA A O 1
ATOM 678 N N . GLU A 1 90 ? -32.594 -8.424 52.856 1.00 69.19 90 GLU A N 1
ATOM 679 C CA . GLU A 1 90 ? -33.447 -9.620 53.006 1.00 69.19 90 GLU A CA 1
ATOM 680 C C . GLU A 1 90 ? -33.241 -10.307 54.367 1.00 69.19 90 GLU A C 1
ATOM 682 O O . GLU A 1 90 ? -34.202 -10.660 55.054 1.00 69.19 90 GLU A O 1
ATOM 687 N N . LYS A 1 91 ? -31.984 -10.443 54.802 1.00 75.44 91 LYS A N 1
ATOM 688 C CA . LYS A 1 91 ? -31.616 -11.065 56.082 1.00 75.44 91 LYS A CA 1
ATOM 689 C C . LYS A 1 91 ? -32.113 -10.277 57.303 1.00 75.44 91 LYS A C 1
ATOM 691 O O . LYS A 1 91 ? -32.529 -10.885 58.289 1.00 75.44 91 LYS A O 1
ATOM 696 N N . GLN A 1 92 ? -32.111 -8.944 57.251 1.00 71.38 92 GLN A N 1
ATOM 697 C CA . GLN A 1 92 ? -32.681 -8.093 58.310 1.00 71.38 92 GLN A CA 1
ATOM 698 C C . GLN A 1 92 ? -34.219 -8.138 58.325 1.00 71.38 92 GLN A C 1
ATOM 700 O O . GLN A 1 92 ? -34.844 -8.082 59.389 1.00 71.38 92 GLN A O 1
ATOM 705 N N . LEU A 1 93 ? -34.826 -8.296 57.148 1.00 71.00 93 LEU A N 1
ATOM 706 C CA . LEU A 1 93 ? -36.270 -8.401 56.933 1.00 71.00 93 LEU A CA 1
ATOM 707 C C . LEU A 1 93 ? -36.835 -9.720 57.494 1.00 71.00 93 LEU A C 1
ATOM 709 O O . LEU A 1 93 ? -37.887 -9.733 58.129 1.00 71.00 93 LEU A O 1
ATOM 713 N N . GLU A 1 94 ? -36.102 -10.824 57.345 1.00 73.12 94 GLU A N 1
ATOM 714 C CA . GLU A 1 94 ? -36.480 -12.112 57.938 1.00 73.12 94 GLU A CA 1
ATOM 715 C C . GLU A 1 94 ? -36.302 -12.120 59.470 1.00 73.12 94 GLU A C 1
ATOM 717 O O . GLU A 1 94 ? -37.177 -12.586 60.202 1.00 73.12 94 GLU A O 1
ATOM 722 N N . ALA A 1 95 ? -35.218 -11.522 59.982 1.00 74.44 95 ALA A N 1
ATOM 723 C CA . ALA A 1 95 ? -34.974 -11.415 61.424 1.00 74.44 95 ALA A CA 1
ATOM 724 C C . ALA A 1 95 ? -36.038 -10.567 62.154 1.00 74.44 95 ALA A C 1
ATOM 726 O O . ALA A 1 95 ? -36.471 -10.922 63.251 1.00 74.44 95 ALA A O 1
ATOM 727 N N . THR A 1 96 ? -36.500 -9.471 61.540 1.00 69.69 96 THR A N 1
ATOM 728 C CA . THR A 1 96 ? -37.573 -8.631 62.108 1.00 69.69 96 THR A CA 1
ATOM 729 C C . THR A 1 96 ? -38.934 -9.330 62.098 1.00 69.69 96 THR A C 1
ATOM 731 O O . THR A 1 96 ? -39.675 -9.202 63.073 1.00 69.69 96 THR A O 1
ATOM 734 N N . ARG A 1 97 ? -39.244 -10.142 61.074 1.00 74.75 97 ARG A N 1
ATOM 735 C CA . ARG A 1 97 ? -40.440 -11.010 61.072 1.00 74.75 97 ARG A CA 1
ATOM 736 C C . ARG A 1 97 ? -40.437 -12.012 62.225 1.00 74.75 97 ARG A C 1
ATOM 738 O O . ARG A 1 97 ? -41.459 -12.158 62.892 1.00 74.75 97 ARG A O 1
ATOM 745 N N . GLN A 1 98 ? -39.312 -12.691 62.466 1.00 77.25 98 GLN A N 1
ATOM 746 C CA . GLN A 1 98 ? -39.225 -13.687 63.538 1.00 77.25 98 GLN A CA 1
ATOM 747 C C . GLN A 1 98 ? -39.411 -13.044 64.922 1.00 77.25 98 GLN A C 1
ATOM 749 O O . GLN A 1 98 ? -40.239 -13.514 65.701 1.00 77.25 98 GLN A O 1
ATOM 754 N N . ALA A 1 99 ? -38.720 -11.933 65.197 1.00 72.81 99 ALA A N 1
ATOM 755 C CA . ALA A 1 99 ? -38.843 -11.219 66.471 1.00 72.81 99 ALA A CA 1
ATOM 756 C C . ALA A 1 99 ? -40.282 -10.734 66.747 1.00 72.81 99 ALA A C 1
ATOM 758 O O . ALA A 1 99 ? -40.751 -10.793 67.885 1.00 72.81 99 ALA A O 1
ATOM 759 N N . LEU A 1 100 ? -41.007 -10.297 65.710 1.00 72.19 100 LEU A N 1
ATOM 760 C CA . LEU A 1 100 ? -42.405 -9.882 65.837 1.00 72.19 100 LEU A CA 1
ATOM 761 C C . LEU A 1 100 ? -43.341 -11.059 66.169 1.00 72.19 100 LEU A C 1
ATOM 763 O O . LEU A 1 100 ? -44.234 -10.923 67.009 1.00 72.19 100 LEU A O 1
ATOM 767 N N . ALA A 1 101 ? -43.128 -12.221 65.543 1.00 74.50 101 ALA A N 1
ATOM 768 C CA . ALA A 1 101 ? -43.910 -13.426 65.818 1.00 74.50 101 ALA A CA 1
ATOM 769 C C . ALA A 1 101 ? -43.701 -13.928 67.260 1.00 74.50 101 ALA A C 1
ATOM 771 O O . ALA A 1 101 ? -44.673 -14.219 67.957 1.00 74.50 101 ALA A O 1
ATOM 772 N N . GLU A 1 102 ? -42.449 -13.962 67.726 1.00 77.81 102 GLU A N 1
ATOM 773 C CA . GLU A 1 102 ? -42.099 -14.355 69.099 1.00 77.81 102 GLU A CA 1
ATOM 774 C C . GLU A 1 102 ? -42.680 -13.382 70.140 1.00 77.81 102 GLU A C 1
ATOM 776 O O . GLU A 1 102 ? -43.251 -13.822 71.137 1.00 77.81 102 GLU A O 1
ATOM 781 N N . SER A 1 103 ? -42.629 -12.067 69.882 1.00 70.12 103 SER A N 1
ATOM 782 C CA . SER A 1 103 ? -43.225 -11.059 70.773 1.00 70.12 103 SER A CA 1
ATOM 783 C C . SER A 1 103 ? -44.750 -11.152 70.869 1.00 70.12 103 SER A C 1
ATOM 785 O O . SER A 1 103 ? -45.299 -10.802 71.910 1.00 70.12 103 SER A O 1
ATOM 787 N N . THR A 1 104 ? -45.437 -11.590 69.808 1.00 72.12 104 THR A N 1
ATOM 788 C CA . THR A 1 104 ? -46.908 -11.684 69.804 1.00 72.12 104 THR A CA 1
ATOM 789 C C . THR A 1 104 ? -47.377 -12.863 70.664 1.00 72.12 104 THR A C 1
ATOM 791 O O . THR A 1 104 ? -48.221 -12.693 71.537 1.00 72.12 104 THR A O 1
ATOM 794 N N . ALA A 1 105 ? -46.769 -14.043 70.493 1.00 74.75 105 ALA A N 1
ATOM 795 C CA . ALA A 1 105 ? -47.190 -15.263 71.190 1.00 74.75 105 ALA A CA 1
ATOM 796 C C . ALA A 1 105 ? -47.090 -15.164 72.727 1.00 74.75 105 ALA A C 1
ATOM 798 O O . ALA A 1 105 ? -47.957 -15.665 73.437 1.00 74.75 105 ALA A O 1
ATOM 799 N N . VAL A 1 106 ? -46.058 -14.484 73.243 1.00 77.94 106 VAL A N 1
ATOM 800 C CA . VAL A 1 106 ? -45.864 -14.276 74.693 1.00 77.94 106 VAL A CA 1
ATOM 801 C C . VAL A 1 106 ? -46.914 -13.324 75.288 1.00 77.94 106 VAL A C 1
ATOM 803 O O . VAL A 1 106 ? -47.197 -13.389 76.483 1.00 77.94 106 VAL A O 1
ATOM 806 N N . GLN A 1 107 ? -47.491 -12.431 74.481 1.00 66.81 107 GLN A N 1
ATOM 807 C CA . GLN A 1 107 ? -48.466 -11.439 74.941 1.00 66.81 107 GLN A CA 1
ATOM 808 C C . GLN A 1 107 ? -49.870 -12.032 75.074 1.00 66.81 107 GLN A C 1
ATOM 810 O O . GLN A 1 107 ? -50.522 -11.785 76.088 1.00 66.81 107 GLN A O 1
ATOM 815 N N . ASP A 1 108 ? -50.288 -12.866 74.118 1.00 71.19 108 ASP A N 1
ATOM 816 C CA . ASP A 1 108 ? -51.567 -13.585 74.179 1.00 71.19 108 ASP A CA 1
ATOM 817 C C . ASP A 1 108 ? -51.633 -14.475 75.444 1.00 71.19 108 ASP A C 1
ATOM 819 O O . ASP A 1 108 ? -52.571 -14.375 76.236 1.00 71.19 108 ASP A O 1
ATOM 823 N N . GLU A 1 109 ? -50.576 -15.257 75.718 1.00 76.69 109 GLU A N 1
ATOM 824 C CA . GLU A 1 109 ? -50.475 -16.127 76.906 1.00 76.69 109 GLU A CA 1
ATOM 825 C C . GLU A 1 109 ? -50.525 -15.338 78.234 1.00 76.69 109 GLU A C 1
ATOM 827 O O . GLU A 1 109 ? -51.150 -15.770 79.210 1.00 76.69 109 GLU A O 1
ATOM 832 N N . GLN A 1 110 ? -49.909 -14.150 78.285 1.00 72.06 110 GLN A N 1
ATOM 833 C CA . GLN A 1 110 ? -49.952 -13.288 79.472 1.00 72.06 110 GLN A CA 1
ATOM 834 C C . GLN A 1 110 ? -51.305 -12.595 79.676 1.00 72.06 110 GLN A C 1
ATOM 836 O O . GLN A 1 110 ? -51.683 -12.357 80.827 1.00 72.06 110 GLN A O 1
ATOM 841 N N . ALA A 1 111 ? -52.025 -12.270 78.600 1.00 68.44 111 ALA A N 1
ATOM 842 C CA . ALA A 1 111 ? -53.356 -11.676 78.678 1.00 68.44 111 ALA A CA 1
ATOM 843 C C . ALA A 1 111 ? -54.379 -12.686 79.227 1.00 68.44 111 ALA A C 1
ATOM 845 O O . ALA A 1 111 ? -55.042 -12.393 80.227 1.00 68.44 111 ALA A O 1
ATOM 846 N N . ASP A 1 112 ? -54.428 -13.891 78.649 1.00 74.12 112 ASP A N 1
ATOM 847 C CA . ASP A 1 112 ? -55.317 -14.978 79.085 1.00 74.12 112 ASP A CA 1
ATOM 848 C C . ASP A 1 112 ? -55.081 -15.342 80.562 1.00 74.12 112 ASP A C 1
ATOM 850 O O . ASP A 1 112 ? -56.024 -15.442 81.351 1.00 74.12 112 ASP A O 1
ATOM 854 N N . THR A 1 113 ? -53.811 -15.461 80.971 1.00 75.50 113 THR A N 1
ATOM 855 C CA . THR A 1 113 ? -53.447 -15.816 82.353 1.00 75.50 113 THR A CA 1
ATOM 856 C C . THR A 1 113 ? -53.943 -14.782 83.372 1.00 75.50 113 THR A C 1
ATOM 858 O O . THR A 1 113 ? -54.437 -15.156 84.436 1.00 75.50 113 THR A O 1
ATOM 861 N N . ARG A 1 114 ? -53.841 -13.476 83.076 1.00 71.56 114 ARG A N 1
ATOM 862 C CA . ARG A 1 114 ? -54.291 -12.422 84.008 1.00 71.56 114 ARG A CA 1
ATOM 863 C C . ARG A 1 114 ? -55.810 -12.243 84.014 1.00 71.56 114 ARG A C 1
ATOM 865 O O . ARG A 1 114 ? -56.356 -11.888 85.056 1.00 71.56 114 ARG A O 1
ATOM 872 N N . ALA A 1 115 ? -56.492 -12.522 82.901 1.00 72.81 115 ALA A N 1
ATOM 873 C CA . ALA A 1 115 ? -57.953 -12.515 82.847 1.00 72.81 115 ALA A CA 1
ATOM 874 C C . ALA A 1 115 ? -58.558 -13.569 83.794 1.00 72.81 115 ALA A C 1
ATOM 876 O O . ALA A 1 115 ? -59.433 -13.238 84.594 1.00 72.81 115 ALA A O 1
ATOM 877 N N . ALA A 1 116 ? -58.028 -14.798 83.776 1.00 75.31 116 ALA A N 1
ATOM 878 C CA . ALA A 1 116 ? -58.498 -15.890 84.632 1.00 75.31 116 ALA A CA 1
ATOM 879 C C . ALA A 1 116 ? -58.327 -15.604 86.139 1.00 75.31 116 ALA A C 1
ATOM 881 O O . ALA A 1 116 ? -59.215 -15.907 86.933 1.00 75.31 116 ALA A O 1
ATOM 882 N N . VAL A 1 117 ? -57.213 -14.975 86.541 1.00 77.25 117 VAL A N 1
ATOM 883 C CA . VAL A 1 117 ? -56.975 -14.577 87.944 1.00 77.25 117 VAL A CA 1
ATOM 884 C C . VAL A 1 117 ? -57.985 -13.523 88.410 1.00 77.25 117 VAL A C 1
ATOM 886 O O . VAL A 1 117 ? -58.454 -13.581 89.546 1.00 77.25 117 VAL A O 1
ATOM 889 N N . LEU A 1 118 ? -58.353 -12.573 87.544 1.00 72.88 118 LEU A N 1
ATOM 890 C CA . LEU A 1 118 ? -59.314 -11.526 87.894 1.00 72.88 118 LEU A CA 1
ATOM 891 C C . LEU A 1 118 ? -60.750 -12.076 87.976 1.00 72.88 118 LEU A C 1
ATOM 893 O O . LEU A 1 118 ? -61.478 -11.714 88.897 1.00 72.88 118 LEU A O 1
ATOM 897 N N . GLU A 1 119 ? -61.131 -13.004 87.089 1.00 78.56 119 GLU A N 1
ATOM 898 C CA . GLU A 1 119 ? -62.404 -13.740 87.182 1.00 78.56 119 GLU A CA 1
ATOM 899 C C . GLU A 1 119 ? -62.508 -14.536 88.498 1.00 78.56 119 GLU A C 1
ATOM 901 O O . GLU A 1 119 ? -63.539 -14.480 89.172 1.00 78.56 119 GLU A O 1
ATOM 906 N N . GLN A 1 120 ? -61.428 -15.212 88.912 1.00 77.69 120 GLN A N 1
ATOM 907 C CA . GLN A 1 120 ? -61.380 -15.927 90.191 1.00 77.69 120 GLN A CA 1
ATOM 908 C C . GLN A 1 120 ? -61.545 -14.976 91.391 1.00 77.69 120 GLN A C 1
ATOM 910 O O . GLN A 1 120 ? -62.394 -15.225 92.246 1.00 77.69 120 GLN A O 1
ATOM 915 N N . ALA A 1 121 ? -60.798 -13.867 91.438 1.00 69.19 121 ALA A N 1
ATOM 916 C CA . ALA A 1 121 ? -60.869 -12.909 92.546 1.00 69.19 121 ALA A CA 1
ATOM 917 C C . ALA A 1 121 ? -62.252 -12.232 92.668 1.00 69.19 121 ALA A C 1
ATOM 919 O O . ALA A 1 121 ? -62.735 -11.985 93.776 1.00 69.19 121 ALA A O 1
ATOM 920 N N . GLU A 1 122 ? -62.931 -11.954 91.548 1.00 73.94 122 GLU A N 1
ATOM 921 C CA . GLU A 1 122 ? -64.303 -11.427 91.581 1.00 73.94 122 GLU A CA 1
ATOM 922 C C . GLU A 1 122 ? -65.326 -12.477 92.050 1.00 73.94 122 GLU A C 1
ATOM 924 O O . GLU A 1 122 ? -66.270 -12.121 92.759 1.00 73.94 122 GLU A O 1
ATOM 929 N N . ALA A 1 123 ? -65.123 -13.765 91.746 1.00 77.75 123 ALA A N 1
ATOM 930 C CA . ALA A 1 123 ? -65.954 -14.850 92.271 1.00 77.75 123 ALA A CA 1
ATOM 931 C C . ALA A 1 123 ? -65.752 -15.074 93.784 1.00 77.75 123 ALA A C 1
ATOM 933 O O . ALA A 1 123 ? -66.731 -15.206 94.523 1.00 77.75 123 ALA A O 1
ATOM 934 N N . GLU A 1 124 ? -64.503 -15.064 94.260 1.00 78.81 124 GLU A N 1
ATOM 935 C CA . GLU A 1 124 ? -64.162 -15.206 95.684 1.00 78.81 124 GLU A CA 1
ATOM 936 C C . GLU A 1 124 ? -64.717 -14.040 96.515 1.00 78.81 124 GLU A C 1
ATOM 938 O O . GLU A 1 124 ? -65.341 -14.263 97.555 1.00 78.81 124 GLU A O 1
ATOM 943 N N . LYS A 1 125 ? -64.626 -12.802 96.007 1.00 74.56 125 LYS A N 1
ATOM 944 C CA . LYS A 1 125 ? -65.272 -11.629 96.619 1.00 74.56 125 LYS A CA 1
ATOM 945 C C . LYS A 1 125 ? -66.780 -11.830 96.819 1.00 74.56 125 LYS A C 1
ATOM 947 O O . LYS A 1 125 ? -67.300 -11.512 97.887 1.00 74.56 125 LYS A O 1
ATOM 952 N N . VAL A 1 126 ? -67.484 -12.329 95.800 1.00 81.38 126 VAL A N 1
ATOM 953 C CA . VAL A 1 126 ? -68.945 -12.531 95.849 1.00 81.38 126 VAL A CA 1
ATOM 954 C C . VAL A 1 126 ? -69.333 -13.625 96.850 1.00 81.38 126 VAL A C 1
ATOM 956 O O . VAL A 1 126 ? -70.376 -13.503 97.492 1.00 81.38 126 VAL A O 1
ATOM 959 N N . ALA A 1 127 ? -68.498 -14.652 97.033 1.00 80.12 127 ALA A N 1
ATOM 960 C CA . ALA A 1 127 ? -68.702 -15.656 98.077 1.00 80.12 127 ALA A CA 1
ATOM 961 C C . ALA A 1 127 ? -68.584 -15.042 99.485 1.00 80.12 127 ALA A C 1
ATOM 963 O O . ALA A 1 127 ? -69.512 -15.165 100.282 1.00 80.12 127 ALA A O 1
ATOM 964 N N . ILE A 1 128 ? -67.512 -14.288 99.760 1.00 74.69 128 ILE A N 1
ATOM 965 C CA . ILE A 1 128 ? -67.290 -13.658 101.076 1.00 74.69 128 ILE A CA 1
ATOM 966 C C . ILE A 1 128 ? -68.389 -12.624 101.398 1.00 74.69 128 ILE A C 1
ATOM 968 O O . ILE A 1 128 ? -68.844 -12.531 102.538 1.00 74.69 128 ILE A O 1
ATOM 972 N N . GLU A 1 129 ? -68.877 -11.872 100.403 1.00 75.06 129 GLU A N 1
ATOM 973 C CA . GLU A 1 129 ? -70.016 -10.955 100.584 1.00 75.06 129 GLU A CA 1
ATOM 974 C C . GLU A 1 129 ? -71.337 -11.681 100.906 1.00 75.06 129 GLU A C 1
ATOM 976 O O . GLU A 1 129 ? -72.179 -11.118 101.610 1.00 75.06 129 GLU A O 1
ATOM 981 N N . ALA A 1 130 ? -71.519 -12.924 100.444 1.00 79.81 130 ALA A N 1
ATOM 982 C CA . ALA A 1 130 ? -72.669 -13.755 100.800 1.00 79.81 130 ALA A CA 1
ATOM 983 C C . ALA A 1 130 ? -72.536 -14.354 102.212 1.00 79.81 130 ALA A C 1
ATOM 985 O O . ALA A 1 130 ? -73.481 -14.261 102.999 1.00 79.81 130 ALA A O 1
ATOM 986 N N . ASP A 1 131 ? -71.361 -14.881 102.568 1.00 76.38 131 ASP A N 1
ATOM 987 C CA . ASP A 1 131 ? -71.083 -15.423 103.907 1.00 76.38 131 ASP A CA 1
ATOM 988 C C . ASP A 1 131 ? -71.208 -14.335 104.992 1.00 76.38 131 ASP A C 1
ATOM 990 O O . ASP A 1 131 ? -71.767 -14.567 106.067 1.00 76.38 131 ASP A O 1
ATOM 994 N N . LEU A 1 132 ? -70.785 -13.099 104.693 1.00 74.38 132 LEU A N 1
ATOM 995 C CA . LEU A 1 132 ? -71.003 -11.941 105.567 1.00 74.38 132 LEU A CA 1
ATOM 996 C C . LEU A 1 132 ? -72.484 -11.619 105.788 1.00 74.38 132 LEU A C 1
ATOM 998 O O . LEU A 1 132 ? -72.847 -11.182 106.884 1.00 74.38 132 LEU A O 1
ATOM 1002 N N . ALA A 1 133 ? -73.338 -11.814 104.782 1.00 77.31 133 ALA A N 1
ATOM 1003 C CA . ALA A 1 133 ? -74.776 -11.599 104.916 1.00 77.31 133 ALA A CA 1
ATOM 1004 C C . ALA A 1 133 ? -75.435 -12.685 105.787 1.00 77.31 133 ALA A C 1
ATOM 1006 O O . ALA A 1 133 ? -76.269 -12.352 106.633 1.00 77.31 133 ALA A O 1
ATOM 1007 N N . ASP A 1 134 ? -75.023 -13.950 105.646 1.00 79.25 134 ASP A N 1
ATOM 1008 C CA . ASP A 1 134 ? -75.503 -15.057 106.489 1.00 79.25 134 ASP A CA 1
ATOM 1009 C C . ASP A 1 134 ? -75.065 -14.884 107.953 1.00 79.25 134 ASP A C 1
ATOM 1011 O O . ASP A 1 134 ? -75.896 -14.907 108.862 1.00 79.25 134 ASP A O 1
ATOM 1015 N N . LEU A 1 135 ? -73.787 -14.562 108.196 1.00 76.75 135 LEU A N 1
ATOM 1016 C CA . LEU A 1 135 ? -73.266 -14.271 109.539 1.00 76.75 135 LEU A CA 1
ATOM 1017 C C . LEU A 1 135 ? -73.961 -13.066 110.198 1.00 76.75 135 LEU A C 1
ATOM 1019 O O . LEU A 1 135 ? -74.171 -13.060 111.415 1.00 76.75 135 LEU A O 1
ATOM 1023 N N . GLN A 1 136 ? -74.357 -12.049 109.424 1.00 77.00 136 GLN A N 1
ATOM 1024 C CA . GLN A 1 136 ? -75.164 -10.933 109.934 1.00 77.00 136 GLN A CA 1
ATOM 1025 C C . GLN A 1 136 ? -76.590 -11.367 110.300 1.00 77.00 136 GLN A C 1
ATOM 1027 O O . GLN A 1 136 ? -77.068 -11.002 111.378 1.00 77.00 136 GLN A O 1
ATOM 1032 N N . ALA A 1 137 ? -77.249 -12.160 109.449 1.00 79.69 137 ALA A N 1
ATOM 1033 C CA . ALA A 1 137 ? -78.581 -12.694 109.723 1.00 79.69 137 ALA A CA 1
ATOM 1034 C C . ALA A 1 137 ? -78.570 -13.579 110.981 1.00 79.69 137 ALA A C 1
ATOM 1036 O O . ALA A 1 137 ? -79.310 -13.309 111.931 1.00 79.69 137 ALA A O 1
ATOM 1037 N N . ARG A 1 138 ? -77.652 -14.547 111.046 1.00 78.38 138 ARG A N 1
ATOM 1038 C CA . ARG A 1 138 ? -77.512 -15.478 112.169 1.00 78.38 138 ARG A CA 1
ATOM 1039 C C . ARG A 1 138 ? -77.130 -14.791 113.478 1.00 78.38 138 ARG A C 1
ATOM 1041 O O . ARG A 1 138 ? -77.639 -15.161 114.531 1.00 78.38 138 ARG A O 1
ATOM 1048 N N . LYS A 1 139 ? -76.305 -13.735 113.437 1.00 76.94 139 LYS A N 1
ATOM 1049 C CA . LYS A 1 139 ? -76.079 -12.882 114.615 1.00 76.94 139 LYS A CA 1
ATOM 1050 C C . LYS A 1 139 ? -77.385 -12.238 115.097 1.00 76.94 139 LYS A C 1
ATOM 1052 O O . LYS A 1 139 ? -77.617 -12.207 116.300 1.00 76.94 139 LYS A O 1
ATOM 1057 N N . SER A 1 140 ? -78.225 -11.724 114.196 1.00 75.31 140 SER A N 1
ATOM 1058 C CA . SER A 1 140 ? -79.495 -11.091 114.590 1.00 75.31 140 SER A CA 1
ATOM 1059 C C . SER A 1 140 ? -80.516 -12.088 115.160 1.00 75.31 140 SER A C 1
ATOM 1061 O O . SER A 1 140 ? -81.222 -11.752 116.107 1.00 75.31 140 SER A O 1
ATOM 1063 N N . GLU A 1 141 ? -80.528 -13.322 114.650 1.00 82.06 141 GLU A N 1
ATOM 1064 C CA . GLU A 1 141 ? -81.329 -14.442 115.160 1.00 82.06 141 GLU A CA 1
ATOM 1065 C C . GLU A 1 141 ? -80.898 -14.831 116.582 1.00 82.06 141 GLU A C 1
ATOM 1067 O O . GLU A 1 141 ? -81.687 -14.706 117.517 1.00 82.06 141 GLU A O 1
ATOM 1072 N N . LEU A 1 142 ? -79.613 -15.151 116.782 1.00 75.94 142 LEU A N 1
ATOM 1073 C CA . LEU A 1 142 ? -79.055 -15.487 118.099 1.00 75.94 142 LEU A CA 1
ATOM 1074 C C . LEU A 1 142 ? -79.200 -14.341 119.128 1.00 75.94 142 LEU A C 1
ATOM 1076 O O . LEU A 1 142 ? -79.289 -14.584 120.330 1.00 75.94 142 LEU A O 1
ATOM 1080 N N . GLN A 1 143 ? -79.227 -13.075 118.689 1.00 77.75 143 GLN A N 1
ATOM 1081 C CA . GLN A 1 143 ? -79.515 -11.943 119.580 1.00 77.75 143 GLN A CA 1
ATOM 1082 C C . GLN A 1 143 ? -80.984 -11.916 120.036 1.00 77.75 143 GLN A C 1
ATOM 1084 O O . GLN A 1 143 ? -81.237 -11.636 121.207 1.00 77.75 143 GLN A O 1
ATOM 1089 N N . ALA A 1 144 ? -81.937 -12.246 119.160 1.00 78.62 144 ALA A N 1
ATOM 1090 C CA . ALA A 1 144 ? -83.348 -12.372 119.530 1.00 78.62 144 ALA A CA 1
ATOM 1091 C C . ALA A 1 144 ? -83.606 -13.601 120.425 1.00 78.62 144 ALA A C 1
ATOM 1093 O O . ALA A 1 144 ? -84.428 -13.534 121.343 1.00 78.62 144 ALA A O 1
ATOM 1094 N N . GLU A 1 145 ? -82.867 -14.697 120.220 1.00 77.94 145 GLU A N 1
ATOM 1095 C CA . GLU A 1 145 ? -82.856 -15.849 121.134 1.00 77.94 145 GLU A CA 1
ATOM 1096 C C . GLU A 1 145 ? -82.349 -15.452 122.528 1.00 77.94 145 GLU A C 1
AT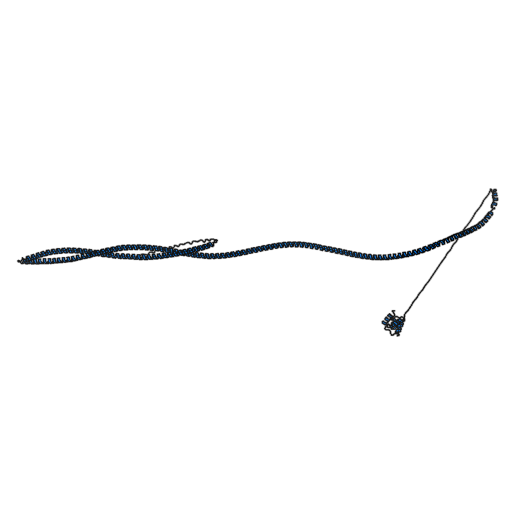OM 1098 O O . GLU A 1 145 ? -82.997 -15.776 123.520 1.00 77.94 145 GLU A O 1
ATOM 1103 N N . ILE A 1 146 ? -81.263 -14.671 122.625 1.00 76.75 146 ILE A N 1
ATOM 1104 C CA . ILE A 1 146 ? -80.768 -14.131 123.905 1.00 76.75 146 ILE A CA 1
ATOM 1105 C C . ILE A 1 146 ? -81.821 -13.251 124.596 1.00 76.75 146 ILE A C 1
ATOM 1107 O O . ILE A 1 146 ? -82.076 -13.450 125.783 1.00 76.75 146 ILE A O 1
ATOM 1111 N N . GLU A 1 147 ? -82.459 -12.311 123.892 1.00 77.62 147 GLU A N 1
ATOM 1112 C CA . GLU A 1 147 ? -83.506 -11.454 124.481 1.00 77.62 147 GLU A CA 1
ATOM 1113 C C . GLU A 1 147 ? -84.718 -12.275 124.972 1.00 77.62 147 GLU A C 1
ATOM 1115 O O . GLU A 1 147 ? -85.286 -11.990 126.033 1.00 77.62 147 GLU A O 1
ATOM 1120 N N . THR A 1 148 ? -85.067 -13.344 124.251 1.00 80.62 148 THR A N 1
ATOM 1121 C CA . THR A 1 148 ? -86.129 -14.287 124.637 1.00 80.62 148 THR A CA 1
ATOM 1122 C C . THR A 1 148 ? -85.727 -15.092 125.876 1.00 80.62 148 THR A C 1
ATOM 1124 O O . THR A 1 148 ? -86.432 -15.050 126.882 1.00 80.62 148 THR A O 1
ATOM 1127 N N . ALA A 1 149 ? -84.560 -15.741 125.858 1.00 73.00 149 ALA A N 1
ATOM 1128 C CA . ALA A 1 149 ? -84.045 -16.548 126.965 1.00 73.00 149 ALA A CA 1
ATOM 1129 C C . ALA A 1 149 ? -83.805 -15.724 128.242 1.00 73.00 149 ALA A C 1
ATOM 1131 O O . ALA A 1 149 ? -84.003 -16.230 129.344 1.00 73.00 149 ALA A O 1
ATOM 1132 N N . GLN A 1 150 ? -83.432 -14.443 128.126 1.00 77.12 150 GLN A N 1
ATOM 1133 C CA . GLN A 1 150 ? -83.375 -13.528 129.272 1.00 77.12 150 GLN A CA 1
ATOM 1134 C C . GLN A 1 150 ? -84.767 -13.254 129.852 1.00 77.12 150 GLN A C 1
ATOM 1136 O O . GLN A 1 150 ? -84.941 -13.341 131.064 1.00 77.12 150 GLN A O 1
ATOM 1141 N N . THR A 1 151 ? -85.764 -12.994 129.001 1.00 79.50 151 THR A N 1
ATOM 1142 C CA . THR A 1 151 ? -87.156 -12.778 129.437 1.00 79.50 151 THR A CA 1
ATOM 1143 C C . THR A 1 151 ? -87.730 -14.023 130.127 1.00 79.50 151 THR A C 1
ATOM 1145 O O . THR A 1 151 ? -88.410 -13.921 131.151 1.00 79.50 151 THR A O 1
ATOM 1148 N N . GLU A 1 152 ? -87.424 -15.215 129.608 1.00 79.38 152 GLU A N 1
ATOM 1149 C CA . GLU A 1 152 ? -87.806 -16.480 130.238 1.00 79.38 152 GLU A CA 1
ATOM 1150 C C . GLU A 1 152 ? -87.075 -16.693 131.572 1.00 79.38 152 GLU A C 1
ATOM 1152 O O . GLU A 1 152 ? -87.735 -16.970 132.574 1.00 79.38 152 GLU A O 1
ATOM 1157 N N . LEU A 1 153 ? -85.754 -16.482 131.627 1.00 77.19 153 LEU A N 1
ATOM 1158 C CA . LEU A 1 153 ? -84.939 -16.597 132.844 1.00 77.19 153 LEU A CA 1
ATOM 1159 C C . LEU A 1 153 ? -85.405 -15.651 133.961 1.00 77.19 153 LEU A C 1
ATOM 1161 O O . LEU A 1 153 ? -85.476 -16.072 135.120 1.00 77.19 153 LEU A O 1
ATOM 1165 N N . ASP A 1 154 ? -85.767 -14.410 133.629 1.00 78.31 154 ASP A N 1
ATOM 1166 C CA . ASP A 1 154 ? -86.344 -13.452 134.578 1.00 78.31 154 ASP A CA 1
ATOM 1167 C C . ASP A 1 154 ? -87.688 -13.978 135.116 1.00 78.31 154 ASP A C 1
ATOM 1169 O O . ASP A 1 154 ? -87.879 -14.061 136.330 1.00 78.31 154 ASP A O 1
ATOM 1173 N N . SER A 1 155 ? -88.584 -14.461 134.243 1.00 77.69 155 SER A N 1
ATOM 1174 C CA . SER A 1 155 ? -89.883 -15.025 134.659 1.00 77.69 155 SER A CA 1
ATOM 1175 C C . SER A 1 155 ? -89.761 -16.310 135.500 1.00 77.69 155 SER A C 1
ATOM 1177 O O . SER A 1 155 ? -90.542 -16.542 136.428 1.00 77.69 155 SER A O 1
ATOM 1179 N N . LEU A 1 156 ? -88.756 -17.145 135.216 1.00 77.94 156 LEU A N 1
ATOM 1180 C CA . LEU A 1 156 ? -88.419 -18.339 135.992 1.00 77.94 156 LEU A CA 1
ATOM 1181 C C . LEU A 1 156 ? -87.817 -17.964 137.349 1.00 77.94 156 LEU A C 1
ATOM 1183 O O . LEU A 1 156 ? -88.096 -18.627 138.350 1.00 77.94 156 LEU A O 1
ATOM 1187 N N . THR A 1 157 ? -87.053 -16.873 137.407 1.00 78.94 157 THR A N 1
ATOM 1188 C CA . THR A 1 157 ? -86.508 -16.323 138.652 1.00 78.94 157 THR A CA 1
ATOM 1189 C C . THR A 1 157 ? -87.623 -15.746 139.525 1.00 78.94 157 THR A C 1
ATOM 1191 O O . THR A 1 157 ? -87.713 -16.126 140.692 1.00 78.94 157 THR A O 1
ATOM 1194 N N . GLU A 1 158 ? -88.544 -14.948 138.971 1.00 78.31 158 GLU A N 1
ATOM 1195 C CA . GLU A 1 158 ? -89.741 -14.475 139.687 1.00 78.31 158 GLU A CA 1
ATOM 1196 C C . GLU A 1 158 ? -90.586 -15.646 140.218 1.00 78.31 158 GLU A C 1
ATOM 1198 O O . GLU A 1 158 ? -90.970 -15.655 141.391 1.00 78.31 158 GLU A O 1
ATOM 1203 N N . ARG A 1 159 ? -90.816 -16.690 139.403 1.00 76.44 159 ARG A N 1
ATOM 1204 C CA . ARG A 1 159 ? -91.479 -17.934 139.842 1.00 76.44 159 ARG A CA 1
ATOM 1205 C C . ARG A 1 159 ? -90.725 -18.616 140.989 1.00 76.44 159 ARG A C 1
ATOM 1207 O O . ARG A 1 159 ? -91.354 -19.055 141.952 1.00 76.44 159 ARG A O 1
ATOM 1214 N N . ALA A 1 160 ? -89.397 -18.708 140.911 1.00 73.31 160 ALA A N 1
ATOM 1215 C CA . ALA A 1 160 ? -88.567 -19.331 141.940 1.00 73.31 160 ALA A CA 1
ATOM 1216 C C . ALA A 1 160 ? -88.533 -18.522 143.250 1.00 73.31 160 ALA A C 1
ATOM 1218 O O . ALA A 1 160 ? -88.431 -19.113 144.326 1.00 73.31 160 ALA A O 1
ATOM 1219 N N . GLU A 1 161 ? -88.617 -17.192 143.192 1.00 75.88 161 GLU A N 1
ATOM 1220 C CA . GLU A 1 161 ? -88.701 -16.327 144.375 1.00 75.88 161 GLU A CA 1
ATOM 1221 C C . GLU A 1 161 ? -90.102 -16.336 144.995 1.00 75.88 161 GLU A C 1
ATOM 1223 O O . GLU A 1 161 ? -90.224 -16.481 146.213 1.00 75.88 161 GLU A O 1
ATOM 1228 N N . ALA A 1 162 ? -91.159 -16.325 144.178 1.00 73.69 162 ALA A N 1
ATOM 1229 C CA . ALA A 1 162 ? -92.529 -16.540 144.640 1.00 73.69 162 ALA A CA 1
ATOM 1230 C C . ALA A 1 162 ? -92.691 -17.908 145.332 1.00 73.69 162 ALA A C 1
ATOM 1232 O O . ALA A 1 162 ? -93.324 -17.994 146.385 1.00 73.69 162 ALA A O 1
ATOM 1233 N N . ALA A 1 163 ? -92.059 -18.965 144.805 1.00 70.88 163 ALA A N 1
ATOM 1234 C CA . ALA A 1 163 ? -92.032 -20.286 145.435 1.00 70.88 163 ALA A CA 1
ATOM 1235 C C . ALA A 1 163 ? -91.296 -20.291 146.791 1.00 70.88 163 ALA A C 1
ATOM 1237 O O . ALA A 1 163 ? -91.754 -20.950 147.726 1.00 70.88 163 ALA A O 1
ATOM 1238 N N . ARG A 1 164 ? -90.203 -19.521 146.948 1.00 71.00 164 ARG A N 1
ATOM 1239 C CA . ARG A 1 164 ? -89.535 -19.340 148.257 1.00 71.00 164 ARG A CA 1
ATOM 1240 C C . ARG A 1 164 ? -90.456 -18.644 149.253 1.00 71.00 164 ARG A C 1
ATOM 1242 O O . ARG A 1 164 ? -90.642 -19.160 150.348 1.00 71.00 164 ARG A O 1
ATOM 1249 N N . ALA A 1 165 ? -91.080 -17.532 148.862 1.00 69.75 165 ALA A N 1
ATOM 1250 C CA . ALA A 1 165 ? -91.997 -16.787 149.725 1.00 69.75 165 ALA A CA 1
ATOM 1251 C C . ALA A 1 165 ? -93.236 -17.616 150.131 1.00 69.75 165 ALA A C 1
ATOM 1253 O O . ALA A 1 165 ? -93.711 -17.516 151.266 1.00 69.75 165 ALA A O 1
ATOM 1254 N N . ALA A 1 166 ? -93.737 -18.477 149.238 1.00 66.94 166 ALA A N 1
ATOM 1255 C CA . ALA A 1 166 ? -94.791 -19.443 149.548 1.00 66.94 166 ALA A CA 1
ATOM 1256 C C . ALA A 1 166 ? -94.321 -20.509 150.559 1.00 66.94 166 ALA A C 1
ATOM 1258 O O . ALA A 1 166 ? -95.021 -20.777 151.535 1.00 66.94 166 ALA A O 1
ATOM 1259 N N . GLY A 1 167 ? -93.117 -21.067 150.385 1.00 62.00 167 GLY A N 1
ATOM 1260 C CA . GLY A 1 167 ? -92.523 -22.007 151.344 1.00 62.00 167 GLY A CA 1
ATOM 1261 C C . GLY A 1 167 ? -92.277 -21.384 152.726 1.00 62.00 167 GLY A C 1
ATOM 1262 O O . GLY A 1 167 ? -92.633 -21.975 153.741 1.00 62.00 167 GLY A O 1
ATOM 1263 N N . GLU A 1 168 ? -91.754 -20.155 152.776 1.00 64.00 168 GLU A N 1
ATOM 1264 C CA . GLU A 1 168 ? -91.505 -19.406 154.021 1.00 64.00 168 GLU A CA 1
ATOM 1265 C C . GLU A 1 168 ? -92.789 -19.041 154.789 1.00 64.00 168 GLU A C 1
ATOM 1267 O O . GLU A 1 168 ? -92.739 -18.834 156.001 1.00 64.00 168 GLU A O 1
ATOM 1272 N N . SER A 1 169 ? -93.942 -18.985 154.113 1.00 60.12 169 SER A N 1
ATOM 1273 C CA . SER A 1 169 ? -95.244 -18.690 154.732 1.00 60.12 169 SER A CA 1
ATOM 1274 C C . SER A 1 169 ? -96.088 -19.931 155.064 1.00 60.12 169 SER A C 1
ATOM 1276 O O . SER A 1 169 ? -96.978 -19.843 155.910 1.00 60.12 169 SER A O 1
ATOM 1278 N N . SER A 1 170 ? -95.785 -21.102 154.492 1.00 58.38 170 SER A N 1
ATOM 1279 C CA . SER A 1 170 ? -96.552 -22.356 154.662 1.00 58.38 170 SER A CA 1
ATOM 1280 C C . SER A 1 170 ? -96.124 -23.179 155.893 1.00 58.38 170 SER A C 1
ATOM 1282 O O . SER A 1 170 ? -96.021 -24.406 155.861 1.00 58.38 170 SER A O 1
ATOM 1284 N N . ALA A 1 171 ? -95.846 -22.506 157.012 1.00 52.31 171 ALA A N 1
ATOM 1285 C CA . ALA A 1 171 ? -95.161 -23.087 158.172 1.00 52.31 171 ALA A CA 1
ATOM 1286 C C . ALA A 1 171 ? -96.002 -24.050 159.051 1.00 52.31 171 ALA A C 1
ATOM 1288 O O . ALA A 1 171 ? -95.484 -24.565 160.040 1.00 52.31 171 ALA A O 1
ATOM 1289 N N . GLU A 1 172 ? -97.277 -24.297 158.722 1.00 49.59 172 GLU A N 1
ATOM 1290 C CA . GLU A 1 172 ? -98.229 -25.035 159.581 1.00 49.59 172 GLU A CA 1
ATOM 1291 C C . GLU A 1 172 ? -98.647 -26.428 159.045 1.00 49.59 172 GLU A C 1
ATOM 1293 O O . GLU A 1 172 ? -99.478 -27.090 159.666 1.00 49.59 172 GLU A O 1
ATOM 1298 N N . SER A 1 173 ? -98.076 -26.901 157.926 1.00 54.94 173 SER A N 1
ATOM 1299 C CA . SER A 1 173 ? -98.436 -28.177 157.274 1.00 54.94 173 SER A CA 1
ATOM 1300 C C . SER A 1 173 ? -97.223 -28.872 156.632 1.00 54.94 173 SER A C 1
ATOM 1302 O O . SER A 1 173 ? -96.449 -28.233 155.924 1.00 54.94 173 SER A O 1
ATOM 1304 N N . GLU A 1 174 ? -97.051 -30.182 156.860 1.00 60.91 174 GLU A N 1
ATOM 1305 C CA . GLU A 1 174 ? -95.929 -30.967 156.303 1.00 60.91 174 GLU A CA 1
ATOM 1306 C C . GLU A 1 174 ? -96.111 -31.307 154.808 1.00 60.91 174 GLU A C 1
ATOM 1308 O O . GLU A 1 174 ? -95.128 -31.402 154.073 1.00 60.91 174 GLU A O 1
ATOM 1313 N N . GLU A 1 175 ? -97.353 -31.469 154.336 1.00 60.88 175 GLU A N 1
ATOM 1314 C CA . GLU A 1 175 ? -97.648 -31.855 152.945 1.00 60.88 175 GLU A CA 1
ATOM 1315 C C . GLU A 1 175 ? -97.381 -30.686 151.978 1.00 60.88 175 GLU A C 1
ATOM 1317 O O . GLU A 1 175 ? -96.711 -30.850 150.956 1.00 60.88 175 GLU A O 1
ATOM 1322 N N . ASP A 1 176 ? -97.784 -29.471 152.361 1.00 62.47 176 ASP A N 1
ATOM 1323 C CA . ASP A 1 176 ? -97.519 -28.242 151.603 1.00 62.47 176 ASP A CA 1
ATOM 1324 C C . ASP A 1 176 ? -96.017 -27.890 151.558 1.00 62.47 176 ASP A C 1
ATOM 1326 O O . ASP A 1 176 ? -95.528 -27.343 150.565 1.00 62.47 176 ASP A O 1
ATOM 1330 N N . GLN A 1 177 ? -95.249 -28.251 152.594 1.00 65.06 177 GLN A N 1
ATOM 1331 C CA . GLN A 1 177 ? -93.789 -28.086 152.615 1.00 65.06 177 GLN A CA 1
ATOM 1332 C C . GLN A 1 177 ? -93.079 -29.022 151.629 1.00 65.06 177 GLN A C 1
ATOM 1334 O O . GLN A 1 177 ? -92.107 -28.609 150.997 1.00 65.06 177 GLN A O 1
ATOM 1339 N N . ALA A 1 178 ? -93.574 -30.249 151.437 1.00 69.75 178 ALA A N 1
ATOM 1340 C CA . ALA A 1 178 ? -93.034 -31.158 150.426 1.00 69.75 178 ALA A CA 1
ATOM 1341 C C . ALA A 1 178 ? -93.288 -30.630 149.002 1.00 69.75 178 ALA A C 1
ATOM 1343 O O . ALA A 1 178 ? -92.354 -30.533 148.205 1.00 69.75 178 ALA A O 1
ATOM 1344 N N . VAL A 1 179 ? -94.524 -30.206 148.708 1.00 72.06 179 VAL A N 1
ATOM 1345 C CA . VAL A 1 179 ? -94.908 -29.683 147.383 1.00 72.06 179 VAL A CA 1
ATOM 1346 C C . VAL A 1 179 ? -94.187 -28.368 147.056 1.00 72.06 179 VAL A C 1
ATOM 1348 O O . VAL A 1 179 ? -93.716 -28.184 145.934 1.00 72.06 179 VAL A O 1
ATOM 1351 N N . THR A 1 180 ? -94.040 -27.455 148.024 1.00 71.69 180 THR A N 1
ATOM 1352 C CA . THR A 1 180 ? -93.281 -26.206 147.809 1.00 71.69 180 THR A CA 1
ATOM 1353 C C . THR A 1 180 ? -91.776 -26.444 147.664 1.00 71.69 180 THR A C 1
ATOM 1355 O O . THR A 1 180 ? -91.137 -25.742 146.878 1.00 71.69 180 THR A O 1
ATOM 1358 N N . ALA A 1 181 ? -91.202 -27.450 148.335 1.00 72.56 181 ALA A N 1
ATOM 1359 C CA . ALA A 1 181 ? -89.805 -27.839 148.137 1.00 72.56 181 ALA A CA 1
ATOM 1360 C C . ALA A 1 181 ? -89.558 -28.443 146.742 1.00 72.56 181 ALA A C 1
ATOM 1362 O O . ALA A 1 181 ? -88.615 -28.027 146.070 1.00 72.56 181 ALA A O 1
ATOM 1363 N N . GLU A 1 182 ? -90.422 -29.349 146.272 1.00 76.38 182 GLU A N 1
ATOM 1364 C CA . GLU A 1 182 ? -90.341 -29.947 144.928 1.00 76.38 182 GLU A CA 1
ATOM 1365 C C . GLU A 1 182 ? -90.517 -28.889 143.824 1.00 76.38 182 GLU A C 1
ATOM 1367 O O . GLU A 1 182 ? -89.743 -28.844 142.863 1.00 76.38 182 GLU A O 1
ATOM 1372 N N . ALA A 1 183 ? -91.468 -27.963 143.993 1.00 74.88 183 ALA A N 1
ATOM 1373 C CA . ALA A 1 183 ? -91.650 -26.829 143.086 1.00 74.88 183 ALA A CA 1
ATOM 1374 C C . ALA A 1 183 ? -90.432 -25.885 143.071 1.00 74.88 183 ALA A C 1
ATOM 1376 O O . ALA A 1 183 ? -90.060 -25.371 142.014 1.00 74.88 183 ALA A O 1
ATOM 1377 N N . LEU A 1 184 ? -89.781 -25.671 144.220 1.00 75.94 184 LEU A N 1
ATOM 1378 C CA . LEU A 1 184 ? -88.575 -24.849 144.328 1.00 75.94 184 LEU A CA 1
ATOM 1379 C C . LEU A 1 184 ? -87.338 -25.533 143.726 1.00 75.94 184 LEU A C 1
ATOM 1381 O O . LEU A 1 184 ? -86.511 -24.855 143.118 1.00 75.94 184 LEU A O 1
ATOM 1385 N N . GLU A 1 185 ? -87.189 -26.849 143.884 1.00 79.12 185 GLU A N 1
ATOM 1386 C CA . GLU A 1 185 ? -86.123 -27.624 143.240 1.00 79.12 185 GLU A CA 1
ATOM 1387 C C . GLU A 1 185 ? -86.308 -27.643 141.718 1.00 79.12 185 GLU A C 1
ATOM 1389 O O . GLU A 1 185 ? -85.364 -27.338 140.987 1.00 79.12 185 GLU A O 1
ATOM 1394 N N . THR A 1 186 ? -87.543 -27.847 141.249 1.00 79.88 186 THR A N 1
ATOM 1395 C CA . THR A 1 186 ? -87.916 -27.744 139.829 1.00 79.88 186 THR A CA 1
ATOM 1396 C C . THR A 1 186 ? -87.594 -26.358 139.269 1.00 79.88 186 THR A C 1
ATOM 1398 O O . THR A 1 186 ? -86.849 -26.253 138.300 1.00 79.88 186 THR A O 1
ATOM 1401 N N . ALA A 1 187 ? -88.052 -25.277 139.910 1.00 71.81 187 ALA A N 1
ATOM 1402 C CA . ALA A 1 187 ? -87.786 -23.914 139.442 1.00 71.81 187 ALA A CA 1
ATOM 1403 C C . ALA A 1 187 ? -86.285 -23.556 139.470 1.00 71.81 187 ALA A C 1
ATOM 1405 O O . ALA A 1 187 ? -85.804 -22.820 138.612 1.00 71.81 187 ALA A O 1
ATOM 1406 N N . ARG A 1 188 ? -85.507 -24.100 140.419 1.00 77.06 188 ARG A N 1
ATOM 1407 C CA . ARG A 1 188 ? -84.037 -23.965 140.428 1.00 77.06 188 ARG A CA 1
ATOM 1408 C C . ARG A 1 188 ? -83.376 -24.722 139.275 1.00 77.06 188 ARG A C 1
ATOM 1410 O O . ARG A 1 188 ? -82.404 -24.214 138.724 1.00 77.06 188 ARG A O 1
ATOM 1417 N N . ALA A 1 189 ? -83.884 -25.900 138.913 1.00 79.31 189 ALA A N 1
ATOM 1418 C CA . ALA A 1 189 ? -83.405 -26.658 137.761 1.00 79.31 189 ALA A CA 1
ATOM 1419 C C . ALA A 1 189 ? -83.753 -25.957 136.435 1.00 79.31 189 ALA A C 1
ATOM 1421 O O . ALA A 1 189 ? -82.886 -25.852 135.572 1.00 79.31 189 ALA A O 1
ATOM 1422 N N . GLU A 1 190 ? -84.966 -25.405 136.306 1.00 78.62 190 GLU A N 1
ATOM 1423 C CA . GLU A 1 190 ? -85.390 -24.587 135.157 1.00 78.62 190 GLU A CA 1
ATOM 1424 C C . GLU A 1 190 ? -84.492 -23.343 134.995 1.00 78.62 190 GLU A C 1
ATOM 1426 O O . GLU A 1 190 ? -83.925 -23.132 133.925 1.00 78.62 190 GLU A O 1
ATOM 1431 N N . VAL A 1 191 ? -84.265 -22.571 136.069 1.00 76.00 191 VAL A N 1
ATOM 1432 C CA . VAL A 1 191 ? -83.346 -21.411 136.066 1.00 76.00 191 VAL A CA 1
ATOM 1433 C C . VAL A 1 191 ? -81.908 -21.818 135.714 1.00 76.00 191 VAL A C 1
ATOM 1435 O O . VAL A 1 191 ? -81.240 -21.118 134.952 1.00 76.00 191 VAL A O 1
ATOM 1438 N N . ALA A 1 192 ? -81.411 -22.946 136.233 1.00 77.12 192 ALA A N 1
ATOM 1439 C CA . ALA A 1 192 ? -80.063 -23.428 135.927 1.00 77.12 192 ALA A CA 1
ATOM 1440 C C . ALA A 1 192 ? -79.911 -23.874 134.460 1.00 77.12 192 ALA A C 1
ATOM 1442 O O . ALA A 1 192 ? -78.880 -23.594 133.848 1.00 77.12 192 ALA A O 1
ATOM 1443 N N . ALA A 1 193 ? -80.935 -24.518 133.889 1.00 79.00 193 ALA A N 1
ATOM 1444 C CA . ALA A 1 193 ? -80.968 -24.902 132.480 1.00 79.00 193 ALA A CA 1
ATOM 1445 C C . ALA A 1 193 ? -80.996 -23.666 131.566 1.00 79.00 193 ALA A C 1
ATOM 1447 O O . ALA A 1 193 ? -80.106 -23.519 130.731 1.00 79.00 193 ALA A O 1
ATOM 1448 N N . ALA A 1 194 ? -81.923 -22.731 131.804 1.00 72.88 194 ALA A N 1
ATOM 1449 C CA . ALA A 1 194 ? -82.021 -21.482 131.046 1.00 72.88 194 ALA A CA 1
ATOM 1450 C C . ALA A 1 194 ? -80.741 -20.627 131.151 1.00 72.88 194 ALA A C 1
ATOM 1452 O O . ALA A 1 194 ? -80.324 -20.008 130.177 1.00 72.88 194 ALA A O 1
ATOM 1453 N N . THR A 1 195 ? -80.052 -20.641 132.301 1.00 77.00 195 THR A N 1
ATOM 1454 C CA . THR A 1 195 ? -78.739 -19.981 132.445 1.00 77.00 195 THR A CA 1
ATOM 1455 C C . THR A 1 195 ? -77.667 -20.648 131.574 1.00 77.00 195 THR A C 1
ATOM 1457 O O . THR A 1 195 ? -76.880 -19.952 130.935 1.00 77.00 195 THR A O 1
ATOM 1460 N N . ALA A 1 196 ? -77.622 -21.983 131.519 1.00 79.88 196 ALA A N 1
ATOM 1461 C CA . ALA A 1 196 ? -76.659 -22.710 130.688 1.00 79.88 196 ALA A CA 1
ATOM 1462 C C . ALA A 1 196 ? -76.928 -22.531 129.181 1.00 79.88 196 ALA A C 1
ATOM 1464 O O . ALA A 1 196 ? -75.988 -22.405 128.395 1.00 79.88 196 ALA A O 1
ATOM 1465 N N . GLU A 1 197 ? -78.198 -22.472 128.782 1.00 78.94 197 GLU A N 1
ATOM 1466 C CA . GLU A 1 197 ? -78.635 -22.194 127.411 1.00 78.94 197 GLU A CA 1
ATOM 1467 C C . GLU A 1 197 ? -78.316 -20.748 126.995 1.00 78.94 197 GLU A C 1
ATOM 1469 O O . GLU A 1 197 ? -77.731 -20.516 125.934 1.00 78.94 197 GLU A O 1
ATOM 1474 N N . LEU A 1 198 ? -78.560 -19.776 127.880 1.00 76.12 198 LEU A N 1
ATOM 1475 C CA . LEU A 1 198 ? -78.191 -18.373 127.685 1.00 76.12 198 LEU A CA 1
ATOM 1476 C C . LEU A 1 198 ? -76.672 -18.181 127.529 1.00 76.12 198 LEU A C 1
ATOM 1478 O O . LEU A 1 198 ? -76.237 -17.462 126.630 1.00 76.12 198 LEU A O 1
ATOM 1482 N N . GLU A 1 199 ? -75.850 -18.837 128.354 1.00 81.12 199 GLU A N 1
ATOM 1483 C CA . GLU A 1 199 ? -74.384 -18.799 128.212 1.00 81.12 199 GLU A CA 1
ATOM 1484 C C . GLU A 1 199 ? -73.900 -19.517 126.938 1.00 81.12 199 GLU A C 1
ATOM 1486 O O . GLU A 1 199 ? -72.967 -19.046 126.286 1.00 81.12 199 GLU A O 1
ATOM 1491 N N . THR A 1 200 ? -74.566 -20.600 126.522 1.00 82.06 200 THR A N 1
ATOM 1492 C CA . THR A 1 200 ? -74.276 -21.290 125.249 1.00 82.06 200 THR A CA 1
ATOM 1493 C C . THR A 1 200 ? -74.589 -20.389 124.050 1.00 82.06 200 THR A C 1
ATOM 1495 O O . THR A 1 200 ? -73.771 -20.257 123.140 1.00 82.06 200 THR A O 1
ATOM 1498 N N . THR A 1 201 ? -75.725 -19.692 124.077 1.00 75.50 201 THR A N 1
ATOM 1499 C CA . THR A 1 201 ? -76.134 -18.758 123.014 1.00 75.50 201 THR A CA 1
ATOM 1500 C C . THR A 1 201 ? -75.223 -17.526 122.981 1.00 75.50 201 THR A C 1
ATOM 1502 O O . THR A 1 201 ? -74.816 -17.075 121.912 1.00 75.50 201 THR A O 1
ATOM 1505 N N . ARG A 1 202 ? -74.788 -17.022 124.147 1.00 79.50 202 ARG A N 1
ATOM 1506 C CA . ARG A 1 202 ? -73.757 -15.970 124.254 1.00 79.50 202 ARG A CA 1
ATOM 1507 C C . ARG A 1 202 ? -72.414 -16.399 123.662 1.00 79.50 202 ARG A C 1
ATOM 1509 O O . ARG A 1 202 ? -71.787 -15.593 122.977 1.00 79.50 202 ARG A O 1
ATOM 1516 N N . ALA A 1 203 ? -71.991 -17.645 123.878 1.00 80.50 203 ALA A N 1
ATOM 1517 C CA . ALA A 1 203 ? -70.786 -18.191 123.255 1.00 80.50 203 ALA A CA 1
ATOM 1518 C C . ALA A 1 203 ? -70.925 -18.260 121.722 1.00 80.50 203 ALA A C 1
ATOM 1520 O O . ALA A 1 203 ? -70.045 -17.769 121.018 1.00 80.50 203 ALA A O 1
ATOM 1521 N N . ALA A 1 204 ? -72.060 -18.745 121.205 1.00 76.69 204 ALA A N 1
ATOM 1522 C CA . ALA A 1 204 ? -72.344 -18.758 119.766 1.00 76.69 204 ALA A CA 1
ATOM 1523 C C . ALA A 1 204 ? -72.384 -17.342 119.150 1.00 76.69 204 ALA A C 1
ATOM 1525 O O . ALA A 1 204 ? -71.908 -17.131 118.037 1.00 76.69 204 ALA A O 1
ATOM 1526 N N . VAL A 1 205 ? -72.887 -16.339 119.882 1.00 76.38 205 VAL A N 1
ATOM 1527 C CA . VAL A 1 205 ? -72.856 -14.922 119.467 1.00 76.38 205 VAL A CA 1
ATOM 1528 C C . VAL A 1 205 ? -71.443 -14.335 119.476 1.00 76.38 205 VAL A C 1
ATOM 1530 O O . VAL A 1 205 ? -71.168 -13.426 118.689 1.00 76.38 205 VAL A O 1
ATOM 1533 N N . ALA A 1 206 ? -70.543 -14.814 120.338 1.00 78.31 206 ALA A N 1
ATOM 1534 C CA . ALA A 1 206 ? -69.133 -14.427 120.312 1.00 78.31 206 ALA A CA 1
ATOM 1535 C C . ALA A 1 206 ? -68.404 -15.071 119.119 1.00 78.31 206 ALA A C 1
ATOM 1537 O O . ALA A 1 206 ? -67.764 -14.358 118.350 1.00 78.31 206 ALA A O 1
ATOM 1538 N N . GLU A 1 207 ? -68.589 -16.376 118.903 1.00 80.62 207 GLU A N 1
ATOM 1539 C CA . GLU A 1 207 ? -68.035 -17.129 117.767 1.00 80.62 207 GLU A CA 1
ATOM 1540 C C . GLU A 1 207 ? -68.499 -16.548 116.419 1.00 80.62 207 GLU A C 1
ATOM 1542 O O . GLU A 1 207 ? -67.681 -16.255 115.548 1.00 80.62 207 GLU A O 1
ATOM 1547 N N . ALA A 1 208 ? -69.797 -16.254 116.272 1.00 73.31 208 ALA A N 1
ATOM 1548 C CA . ALA A 1 208 ? -70.340 -15.603 115.079 1.00 73.31 208 ALA A CA 1
ATOM 1549 C C . ALA A 1 208 ? -69.804 -14.173 114.868 1.00 73.31 208 ALA A C 1
ATOM 1551 O O . ALA A 1 208 ? -69.776 -13.691 113.737 1.00 73.31 208 ALA A O 1
ATOM 1552 N N . GLN A 1 209 ? -69.372 -13.475 115.926 1.00 78.75 209 GLN A N 1
ATOM 1553 C CA . GLN A 1 209 ? -68.739 -12.157 115.805 1.00 78.75 209 GLN A CA 1
ATOM 1554 C C . GLN A 1 209 ? -67.265 -12.244 115.418 1.00 78.75 209 GLN A C 1
ATOM 1556 O O . GLN A 1 209 ? -66.829 -11.439 114.599 1.00 78.75 209 GLN A O 1
ATOM 1561 N N . GLU A 1 210 ? -66.529 -13.220 115.948 1.00 81.25 210 GLU A N 1
ATOM 1562 C CA . GLU A 1 210 ? -65.148 -13.495 115.543 1.00 81.25 210 GLU A CA 1
ATOM 1563 C C . GLU A 1 210 ? -65.102 -13.927 114.070 1.00 81.25 210 GLU A C 1
ATOM 1565 O O . GLU A 1 210 ? -64.402 -13.300 113.278 1.00 81.25 210 GLU A O 1
ATOM 1570 N N . ALA A 1 211 ? -65.965 -14.865 113.659 1.00 77.75 211 ALA A N 1
ATOM 1571 C CA . ALA A 1 211 ? -66.116 -15.271 112.260 1.00 77.75 211 ALA A CA 1
ATOM 1572 C C . ALA A 1 211 ? -66.483 -14.095 111.333 1.00 77.75 211 ALA A C 1
ATOM 1574 O O . ALA A 1 211 ? -65.917 -13.957 110.249 1.00 77.75 211 ALA A O 1
ATOM 1575 N N . ARG A 1 212 ? -67.390 -13.201 111.761 1.00 78.56 212 ARG A N 1
ATOM 1576 C CA . ARG A 1 212 ? -67.749 -12.006 110.978 1.00 78.56 212 ARG A CA 1
ATOM 1577 C C . ARG A 1 212 ? -66.596 -11.003 110.887 1.00 78.56 212 ARG A C 1
ATOM 1579 O O . ARG A 1 212 ? -66.427 -10.390 109.841 1.00 78.56 212 ARG A O 1
ATOM 1586 N N . GLN A 1 213 ? -65.800 -10.840 111.945 1.00 81.69 213 GLN A N 1
ATOM 1587 C CA . GLN A 1 213 ? -64.614 -9.978 111.928 1.00 81.69 213 GLN A CA 1
ATOM 1588 C C . GLN A 1 213 ? -63.510 -10.551 111.023 1.00 81.69 213 GLN A C 1
ATOM 1590 O O . GLN A 1 213 ? -62.838 -9.788 110.326 1.00 81.69 213 GLN A O 1
ATOM 1595 N N . THR A 1 214 ? -63.351 -11.877 110.985 1.00 82.94 214 THR A N 1
ATOM 1596 C CA . THR A 1 214 ? -62.487 -12.563 110.014 1.00 82.94 214 THR A CA 1
ATOM 1597 C C . THR A 1 214 ? -62.966 -12.289 108.589 1.00 82.94 214 THR A C 1
ATOM 1599 O O . THR A 1 214 ? -62.217 -11.701 107.818 1.00 82.94 214 THR A O 1
ATOM 1602 N N . ALA A 1 215 ? -64.239 -12.545 108.273 1.00 74.06 215 ALA A N 1
ATOM 1603 C CA . ALA A 1 215 ? -64.781 -12.306 106.933 1.00 74.06 215 ALA A CA 1
ATOM 1604 C C . ALA A 1 215 ? -64.771 -10.816 106.509 1.00 74.06 215 ALA A C 1
ATOM 1606 O O . ALA A 1 215 ? -64.565 -10.510 105.338 1.00 74.06 215 ALA A O 1
ATOM 1607 N N . GLU A 1 216 ? -64.928 -9.866 107.444 1.00 77.31 216 GLU A N 1
ATOM 1608 C CA . GLU A 1 216 ? -64.713 -8.427 107.192 1.00 77.31 216 GLU A CA 1
ATOM 1609 C C . GLU A 1 216 ? -63.252 -8.107 106.833 1.00 77.31 216 GLU A C 1
ATOM 1611 O O . GLU A 1 216 ? -62.999 -7.228 106.007 1.00 77.31 216 GLU A O 1
ATOM 1616 N N . THR A 1 217 ? -62.297 -8.823 107.431 1.00 83.44 217 THR A N 1
ATOM 1617 C CA . THR A 1 217 ? -60.859 -8.679 107.154 1.00 83.44 217 THR A CA 1
ATOM 1618 C C . THR A 1 217 ? -60.496 -9.309 105.808 1.00 83.44 217 THR A C 1
ATOM 1620 O O . THR A 1 217 ? -59.812 -8.676 105.005 1.00 83.44 217 THR A O 1
ATOM 1623 N N . ASP A 1 218 ? -61.010 -10.506 105.526 1.00 79.31 218 ASP A N 1
ATOM 1624 C CA . ASP A 1 218 ? -60.776 -11.226 104.271 1.00 79.31 218 ASP A CA 1
ATOM 1625 C C . ASP A 1 218 ? -61.398 -10.477 103.080 1.00 79.31 218 ASP A C 1
ATOM 1627 O O . ASP A 1 218 ? -60.756 -10.315 102.042 1.00 79.31 218 ASP A O 1
ATOM 1631 N N . LEU A 1 219 ? -62.602 -9.911 103.243 1.00 78.19 219 LEU A N 1
ATOM 1632 C CA . LEU A 1 219 ? -63.216 -9.051 102.227 1.00 78.19 219 LEU A CA 1
ATOM 1633 C C . LEU A 1 219 ? -62.374 -7.796 101.951 1.00 78.19 219 LEU A C 1
ATOM 1635 O O . LEU A 1 219 ? -62.271 -7.376 100.799 1.00 78.19 219 LEU A O 1
ATOM 1639 N N . ALA A 1 220 ? -61.771 -7.189 102.979 1.00 77.62 220 ALA A N 1
ATOM 1640 C CA . ALA A 1 220 ? -60.890 -6.038 102.797 1.00 77.62 220 ALA A CA 1
ATOM 1641 C C . ALA A 1 220 ? -59.604 -6.419 102.040 1.00 77.62 220 ALA A C 1
ATOM 1643 O O . ALA A 1 220 ? -59.212 -5.701 101.120 1.00 77.62 220 ALA A O 1
ATOM 1644 N N . ALA A 1 221 ? -59.003 -7.571 102.360 1.00 81.06 221 ALA A N 1
ATOM 1645 C CA . ALA A 1 221 ? -57.837 -8.099 101.652 1.00 81.06 221 ALA A CA 1
ATOM 1646 C C . ALA A 1 221 ? -58.149 -8.386 100.172 1.00 81.06 221 ALA A C 1
ATOM 1648 O O . ALA A 1 221 ? -57.465 -7.869 99.290 1.00 81.06 221 ALA A O 1
ATOM 1649 N N . VAL A 1 222 ? -59.240 -9.104 99.879 1.00 74.62 222 VAL A N 1
ATOM 1650 C CA . VAL A 1 222 ? -59.668 -9.395 98.497 1.00 74.62 222 VAL A CA 1
ATOM 1651 C C . VAL A 1 222 ? -60.022 -8.112 97.729 1.00 74.62 222 VAL A C 1
ATOM 1653 O O . VAL A 1 222 ? -59.801 -8.034 96.523 1.00 74.62 222 VAL A O 1
ATOM 1656 N N . GLN A 1 223 ? -60.518 -7.059 98.391 1.00 76.38 223 GLN A N 1
ATOM 1657 C CA . GLN A 1 223 ? -60.721 -5.751 97.748 1.00 76.38 223 GLN A CA 1
ATOM 1658 C C . GLN A 1 223 ? -59.400 -5.034 97.406 1.00 76.38 223 GLN A C 1
ATOM 1660 O O . GLN A 1 223 ? -59.321 -4.404 96.347 1.00 76.38 223 GLN A O 1
ATOM 1665 N N . GLU A 1 224 ? -58.366 -5.143 98.245 1.00 79.56 224 GLU A N 1
ATOM 1666 C CA . GLU A 1 224 ? -57.024 -4.603 97.972 1.00 79.56 224 GLU A CA 1
ATOM 1667 C C . GLU A 1 224 ? -56.319 -5.384 96.846 1.00 79.56 224 GLU A C 1
ATOM 1669 O O . GLU A 1 224 ? -55.784 -4.781 95.907 1.00 79.56 224 GLU A O 1
ATOM 1674 N N . GLU A 1 225 ? -56.407 -6.716 96.860 1.00 78.81 225 GLU A N 1
ATOM 1675 C CA . GLU A 1 225 ? -55.910 -7.583 95.784 1.00 78.81 225 GLU A CA 1
ATOM 1676 C C . GLU A 1 225 ? -56.633 -7.315 94.457 1.00 78.81 225 GLU A C 1
ATOM 1678 O O . GLU A 1 225 ? -55.984 -7.156 93.424 1.00 78.81 225 GLU A O 1
ATOM 1683 N N . LEU A 1 226 ? -57.961 -7.156 94.471 1.00 76.00 226 LEU A N 1
ATOM 1684 C CA . LEU A 1 226 ? -58.752 -6.830 93.281 1.00 76.00 226 LEU A CA 1
ATOM 1685 C C . LEU A 1 226 ? -58.443 -5.425 92.734 1.00 76.00 226 LEU A C 1
ATOM 1687 O O . LEU A 1 226 ? -58.447 -5.226 91.517 1.00 76.00 226 LEU A O 1
ATOM 1691 N N . SER A 1 227 ? -58.138 -4.447 93.596 1.00 76.81 227 SER A N 1
ATOM 1692 C CA . SER A 1 227 ? -57.645 -3.133 93.154 1.00 76.81 227 SER A CA 1
ATOM 1693 C C . SER A 1 227 ? -56.277 -3.266 92.476 1.00 76.81 227 SER A C 1
ATOM 1695 O O . SER A 1 227 ? -56.087 -2.785 91.358 1.00 76.81 227 SER A O 1
ATOM 1697 N N . THR A 1 228 ? -55.361 -4.009 93.101 1.00 79.81 228 THR A N 1
ATOM 1698 C CA . THR A 1 228 ? -54.011 -4.285 92.582 1.00 79.81 228 THR A CA 1
ATOM 1699 C C . THR A 1 228 ? -54.057 -5.032 91.242 1.00 79.81 228 THR A C 1
ATOM 1701 O O . THR A 1 228 ? -53.331 -4.691 90.305 1.00 79.81 228 THR A O 1
ATOM 1704 N N . ALA A 1 229 ? -54.955 -6.010 91.099 1.00 71.81 229 ALA A N 1
ATOM 1705 C CA . ALA A 1 229 ? -55.172 -6.756 89.862 1.00 71.81 229 ALA A CA 1
ATOM 1706 C C . ALA A 1 229 ? -55.711 -5.862 88.732 1.00 71.81 229 ALA A C 1
ATOM 1708 O O . ALA A 1 229 ? -55.263 -5.977 87.590 1.00 71.81 229 ALA A O 1
ATOM 1709 N N . ARG A 1 230 ? -56.623 -4.930 89.041 1.00 76.69 230 ARG A N 1
ATOM 1710 C CA . ARG A 1 230 ? -57.168 -3.967 88.068 1.00 76.69 230 ARG A CA 1
ATOM 1711 C C . ARG A 1 230 ? -56.129 -2.937 87.620 1.00 76.69 230 ARG A C 1
ATOM 1713 O O . ARG A 1 230 ? -56.066 -2.636 86.430 1.00 76.69 230 ARG A O 1
ATOM 1720 N N . GLU A 1 231 ? -55.274 -2.454 88.521 1.00 79.75 231 GLU A N 1
ATOM 1721 C CA . GLU A 1 231 ? -54.128 -1.604 88.158 1.00 79.75 231 GLU A CA 1
ATOM 1722 C C . GLU A 1 231 ? -53.100 -2.370 87.304 1.00 79.75 231 GLU A C 1
ATOM 1724 O O . GLU A 1 231 ? -52.632 -1.855 86.286 1.00 79.75 231 GLU A O 1
ATOM 1729 N N . SER A 1 232 ? -52.817 -3.634 87.642 1.00 75.88 232 SER A N 1
ATOM 1730 C CA . SER A 1 232 ? -51.951 -4.513 86.840 1.00 75.88 232 SER A CA 1
ATOM 1731 C C . SER A 1 232 ? -52.509 -4.749 85.431 1.00 75.88 232 SER A C 1
ATOM 1733 O O . SER A 1 232 ? -51.765 -4.669 84.452 1.00 75.88 232 SER A O 1
ATOM 1735 N N . LEU A 1 233 ? -53.821 -4.985 85.306 1.00 75.75 233 LEU A N 1
ATOM 1736 C CA . LEU A 1 233 ? -54.497 -5.135 84.017 1.00 75.75 233 LEU A CA 1
ATOM 1737 C C . LEU A 1 233 ? -54.430 -3.843 83.190 1.00 75.75 233 LEU A C 1
ATOM 1739 O O . LEU A 1 233 ? -54.149 -3.908 81.995 1.00 75.75 233 LEU A O 1
ATOM 1743 N N . ALA A 1 234 ? -54.630 -2.678 83.811 1.00 77.25 234 ALA A N 1
ATOM 1744 C CA . ALA A 1 234 ? -54.512 -1.387 83.133 1.00 77.25 234 ALA A CA 1
ATOM 1745 C C . ALA A 1 234 ? -53.079 -1.120 82.623 1.00 77.25 234 ALA A C 1
ATOM 1747 O O . ALA A 1 234 ? -52.920 -0.625 81.506 1.00 77.25 234 ALA A O 1
ATOM 1748 N N . SER A 1 235 ? -52.043 -1.507 83.384 1.00 77.75 235 SER A N 1
ATOM 1749 C CA . SER A 1 235 ? -50.643 -1.455 82.921 1.00 77.75 235 SER A CA 1
ATOM 1750 C C . SER A 1 235 ? -50.429 -2.334 81.689 1.00 77.75 235 SER A C 1
ATOM 1752 O O . SER A 1 235 ? -49.929 -1.859 80.674 1.00 77.75 235 SER A O 1
ATOM 1754 N N . VAL A 1 236 ? -50.896 -3.588 81.724 1.00 74.62 236 VAL A N 1
ATOM 1755 C CA . VAL A 1 236 ? -50.774 -4.516 80.583 1.00 74.62 236 VAL A CA 1
ATOM 1756 C C . VAL A 1 236 ? -51.543 -4.024 79.360 1.00 74.62 236 VAL A C 1
ATOM 1758 O O . VAL A 1 236 ? -51.058 -4.167 78.244 1.00 74.62 236 VAL A O 1
ATOM 1761 N N . GLN A 1 237 ? -52.713 -3.408 79.535 1.00 75.00 237 GLN A N 1
ATOM 1762 C CA . GLN A 1 237 ? -53.465 -2.817 78.423 1.00 75.00 237 GLN A CA 1
ATOM 1763 C C . GLN A 1 237 ? -52.726 -1.627 77.788 1.00 75.00 237 GLN A C 1
ATOM 1765 O O . GLN A 1 237 ? -52.772 -1.470 76.568 1.00 75.00 237 GLN A O 1
ATOM 1770 N N . ALA A 1 238 ? -52.003 -0.827 78.579 1.00 76.94 238 ALA A N 1
ATOM 1771 C CA . ALA A 1 238 ? -51.138 0.235 78.065 1.00 76.94 238 ALA A CA 1
ATOM 1772 C C . ALA A 1 238 ? -49.886 -0.322 77.358 1.00 76.94 238 ALA A C 1
ATOM 1774 O O . ALA A 1 238 ? -49.541 0.139 76.271 1.00 76.94 238 ALA A O 1
ATOM 1775 N N . GLU A 1 239 ? -49.247 -1.350 77.923 1.00 75.81 239 GLU A N 1
ATOM 1776 C CA . GLU A 1 239 ? -48.113 -2.052 77.305 1.00 75.81 239 GLU A CA 1
ATOM 1777 C C . GLU A 1 239 ? -48.522 -2.696 75.968 1.00 75.81 239 GLU A C 1
ATOM 1779 O O . GLU A 1 239 ? -47.853 -2.489 74.957 1.00 75.81 239 GLU A O 1
ATOM 1784 N N . LEU A 1 240 ? -49.658 -3.405 75.919 1.00 72.62 240 LEU A N 1
ATOM 1785 C CA . LEU A 1 240 ? -50.227 -3.986 74.695 1.00 72.62 240 LEU A CA 1
ATOM 1786 C C . LEU A 1 240 ? -50.516 -2.929 73.621 1.00 72.62 240 LEU A C 1
ATOM 1788 O O . LEU A 1 240 ? -50.299 -3.197 72.440 1.00 72.62 240 LEU A O 1
ATOM 1792 N N . ALA A 1 241 ? -50.972 -1.733 74.007 1.00 76.12 241 ALA A N 1
ATOM 1793 C CA . ALA A 1 241 ? -51.154 -0.627 73.070 1.00 76.12 241 ALA A CA 1
ATOM 1794 C C . ALA A 1 241 ? -49.809 -0.148 72.493 1.00 76.12 241 ALA A C 1
ATOM 1796 O O . ALA A 1 241 ? -49.680 -0.037 71.274 1.00 76.12 241 ALA A O 1
ATOM 1797 N N . GLU A 1 242 ? -48.779 0.037 73.329 1.00 77.62 242 GLU A N 1
ATOM 1798 C CA . GLU A 1 242 ? -47.439 0.407 72.848 1.00 77.62 242 GLU A CA 1
ATOM 1799 C C . GLU A 1 242 ? -46.836 -0.682 71.939 1.00 77.62 242 GLU A C 1
ATOM 1801 O O . GLU A 1 242 ? -46.224 -0.378 70.914 1.00 77.62 242 GLU A O 1
ATOM 1806 N N . PHE A 1 243 ? -47.036 -1.964 72.259 1.00 71.94 243 PHE A N 1
ATOM 1807 C CA . PHE A 1 243 ? -46.603 -3.072 71.404 1.00 71.94 243 PHE A CA 1
ATOM 1808 C C . PHE A 1 243 ? -47.380 -3.147 70.080 1.00 71.94 243 PHE A C 1
ATOM 1810 O O . PHE A 1 243 ? -46.777 -3.456 69.049 1.00 71.94 243 PHE A O 1
ATOM 1817 N N . ALA A 1 244 ? -48.675 -2.820 70.068 1.00 73.62 244 ALA A N 1
ATOM 1818 C CA . ALA A 1 244 ? -49.469 -2.735 68.842 1.00 73.62 244 ALA A CA 1
ATOM 1819 C C . ALA A 1 244 ? -49.004 -1.586 67.928 1.00 73.62 244 ALA A C 1
ATOM 1821 O O . ALA A 1 244 ? -48.860 -1.795 66.720 1.00 73.62 244 ALA A O 1
ATOM 1822 N N . ASP A 1 245 ? -48.690 -0.416 68.493 1.00 79.00 245 ASP A N 1
ATOM 1823 C CA . ASP A 1 245 ? -48.121 0.716 67.751 1.00 79.00 245 ASP A CA 1
ATOM 1824 C C . ASP A 1 245 ? -46.725 0.371 67.202 1.00 79.00 245 ASP A C 1
ATOM 1826 O O . ASP A 1 245 ? -46.478 0.502 65.999 1.00 79.00 245 ASP A O 1
ATOM 1830 N N . ARG A 1 246 ? -45.836 -0.189 68.040 1.00 75.75 246 ARG A N 1
ATOM 1831 C CA . ARG A 1 246 ? -44.511 -0.689 67.620 1.00 75.75 246 ARG A CA 1
ATOM 1832 C C . ARG A 1 246 ? -44.610 -1.745 66.513 1.00 75.75 246 ARG A C 1
ATOM 1834 O O . ARG A 1 246 ? -43.769 -1.754 65.613 1.00 75.75 246 ARG A O 1
ATOM 1841 N N . ARG A 1 247 ? -45.630 -2.617 66.530 1.00 77.75 247 ARG A N 1
ATOM 1842 C CA . ARG A 1 247 ? -45.908 -3.549 65.422 1.00 77.75 247 ARG A CA 1
ATOM 1843 C C . ARG A 1 247 ? -46.283 -2.798 64.148 1.00 77.75 247 ARG A C 1
ATOM 1845 O O . ARG A 1 247 ? -45.722 -3.108 63.103 1.00 77.75 247 ARG A O 1
ATOM 1852 N N . GLY A 1 248 ? -47.180 -1.814 64.219 1.00 76.44 248 GLY A N 1
ATOM 1853 C CA . GLY A 1 248 ? -47.562 -1.001 63.059 1.00 76.44 248 GLY A CA 1
ATOM 1854 C C . GLY A 1 248 ? -46.369 -0.263 62.437 1.00 76.44 248 GLY A C 1
ATOM 1855 O O . GLY A 1 248 ? -46.209 -0.243 61.211 1.00 76.44 248 GLY A O 1
ATOM 1856 N N . GLU A 1 249 ? -45.471 0.277 63.264 1.00 78.75 249 GLU A N 1
ATOM 1857 C CA . GLU A 1 249 ? -44.207 0.861 62.804 1.00 78.75 249 GLU A CA 1
ATOM 1858 C C . GLU A 1 249 ? -43.292 -0.179 62.141 1.00 78.75 249 GLU A C 1
ATOM 1860 O O . GLU A 1 249 ? -42.753 0.084 61.059 1.00 78.75 249 GLU A O 1
ATOM 186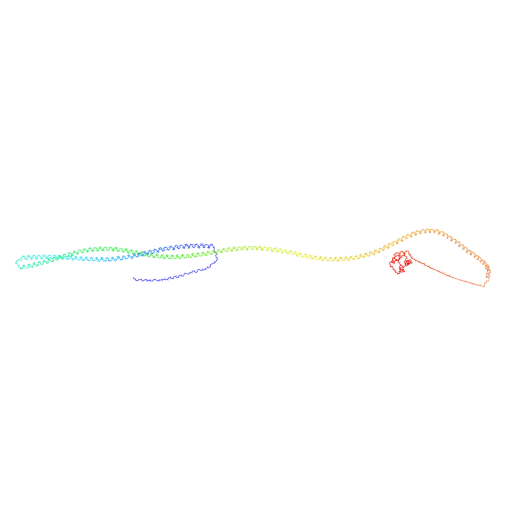5 N N . ALA A 1 250 ? -43.151 -1.364 62.747 1.00 71.50 250 ALA A N 1
ATOM 1866 C CA . ALA A 1 250 ? -42.332 -2.460 62.234 1.00 71.50 250 ALA A CA 1
ATOM 1867 C C . ALA A 1 250 ? -42.861 -3.012 60.900 1.00 71.50 250 ALA A C 1
ATOM 1869 O O . ALA A 1 250 ? -42.084 -3.158 59.961 1.00 71.50 250 ALA A O 1
ATOM 1870 N N . GLU A 1 251 ? -44.169 -3.243 60.765 1.00 76.31 251 GLU A N 1
ATOM 1871 C CA . GLU A 1 251 ? -44.825 -3.654 59.514 1.00 76.31 251 GLU A CA 1
ATOM 1872 C C . GLU A 1 251 ? -44.647 -2.593 58.415 1.00 76.31 251 GLU A C 1
ATOM 1874 O O . GLU A 1 251 ? -44.319 -2.913 57.269 1.00 76.31 251 GLU A O 1
ATOM 1879 N N . THR A 1 252 ? -44.760 -1.307 58.766 1.00 82.19 252 THR A N 1
ATOM 1880 C CA . THR A 1 252 ? -44.527 -0.203 57.821 1.00 82.19 252 THR A CA 1
ATOM 1881 C C . THR A 1 252 ? -43.051 -0.106 57.406 1.00 82.19 252 THR A C 1
ATOM 1883 O O . THR A 1 252 ? -42.748 0.238 56.259 1.00 82.19 252 THR A O 1
ATOM 1886 N N . ALA A 1 253 ? -42.111 -0.407 58.307 1.00 73.75 253 ALA A N 1
ATOM 1887 C CA . ALA A 1 253 ? -40.686 -0.501 57.991 1.00 73.75 253 ALA A CA 1
ATOM 1888 C C . ALA A 1 253 ? -40.374 -1.725 57.112 1.00 73.75 253 ALA A C 1
ATOM 1890 O O . ALA A 1 253 ? -39.611 -1.603 56.153 1.00 73.75 253 ALA A O 1
ATOM 1891 N N . LEU A 1 254 ? -41.024 -2.860 57.380 1.00 75.31 254 LEU A N 1
ATOM 1892 C CA . LEU A 1 254 ? -40.928 -4.095 56.606 1.00 75.31 254 LEU A CA 1
ATOM 1893 C C . LEU A 1 254 ? -41.363 -3.867 55.153 1.00 75.31 254 LEU A C 1
ATOM 1895 O O . LEU A 1 254 ? -40.612 -4.176 54.231 1.00 75.31 254 LEU A O 1
ATOM 1899 N N . GLN A 1 255 ? -42.527 -3.244 54.940 1.00 80.31 255 GLN A N 1
ATOM 1900 C CA . GLN A 1 255 ? -43.024 -2.918 53.601 1.00 80.31 255 GLN A CA 1
ATOM 1901 C C . GLN A 1 255 ? -42.087 -1.947 52.863 1.00 80.31 255 GLN A C 1
ATOM 1903 O O . GLN A 1 255 ? -41.820 -2.135 51.678 1.00 80.31 255 GLN A O 1
ATOM 1908 N N . ARG A 1 256 ? -41.530 -0.942 53.557 1.00 79.06 256 ARG A N 1
ATOM 1909 C CA . ARG A 1 256 ? -40.511 -0.043 52.981 1.00 79.06 256 ARG A CA 1
ATOM 1910 C C . ARG A 1 256 ? -39.253 -0.805 52.546 1.00 79.06 256 ARG A C 1
ATOM 1912 O O . ARG A 1 256 ? -38.740 -0.536 51.463 1.00 79.06 256 ARG A O 1
ATOM 1919 N N . ALA A 1 257 ? -38.786 -1.763 53.347 1.00 69.19 257 ALA A N 1
ATOM 1920 C CA . ALA A 1 257 ? -37.631 -2.595 53.014 1.00 69.19 257 ALA A CA 1
ATOM 1921 C C . ALA A 1 257 ? -37.913 -3.559 51.843 1.00 69.19 257 ALA A C 1
ATOM 1923 O O . ALA A 1 257 ? -37.050 -3.727 50.985 1.00 69.19 257 ALA A O 1
ATOM 1924 N N . GLN A 1 258 ? -39.124 -4.128 51.752 1.00 74.75 258 GLN A N 1
ATOM 1925 C CA . GLN A 1 258 ? -39.531 -4.963 50.613 1.00 74.75 258 GLN A CA 1
ATOM 1926 C C . GLN A 1 258 ? -39.539 -4.163 49.303 1.00 74.75 258 GLN A C 1
ATOM 1928 O O . GLN A 1 258 ? -38.907 -4.580 48.336 1.00 74.75 258 GLN A O 1
ATOM 1933 N N . ASN A 1 259 ? -40.164 -2.981 49.290 1.00 77.69 259 ASN A N 1
ATOM 1934 C CA . ASN A 1 259 ? -40.195 -2.119 48.104 1.00 77.69 259 ASN A CA 1
ATOM 1935 C C . ASN A 1 259 ? -38.773 -1.724 47.648 1.00 77.69 259 ASN A C 1
ATOM 1937 O O . ASN A 1 259 ? -38.471 -1.759 46.458 1.00 77.69 259 ASN A O 1
ATOM 1941 N N . ALA A 1 260 ? -37.883 -1.394 48.592 1.00 73.94 260 ALA A N 1
ATOM 1942 C CA . ALA A 1 260 ? -36.493 -1.049 48.288 1.00 73.94 260 ALA A CA 1
ATOM 1943 C C . ALA A 1 260 ? -35.686 -2.242 47.732 1.00 73.94 260 ALA A C 1
ATOM 1945 O O . ALA A 1 260 ? -34.835 -2.056 46.861 1.00 73.94 260 ALA A O 1
ATOM 1946 N N . ALA A 1 261 ? -35.960 -3.468 48.193 1.00 70.56 261 ALA A N 1
ATOM 1947 C CA . ALA A 1 261 ? -35.353 -4.680 47.642 1.00 70.56 261 ALA A CA 1
ATOM 1948 C C . ALA A 1 261 ? -35.821 -4.951 46.198 1.00 70.56 261 ALA A C 1
ATOM 1950 O O . ALA A 1 261 ? -35.005 -5.312 45.349 1.00 70.56 261 ALA A O 1
ATOM 1951 N N . GLU A 1 262 ? -37.101 -4.712 45.890 1.00 78.56 262 GLU A N 1
ATOM 1952 C CA . GLU A 1 262 ? -37.645 -4.818 44.528 1.00 78.56 262 GLU A CA 1
ATOM 1953 C C . GLU A 1 262 ? -37.018 -3.776 43.574 1.00 78.56 262 GLU A C 1
ATOM 1955 O O . GLU A 1 262 ? -36.591 -4.130 42.471 1.00 78.56 262 GLU A O 1
ATOM 1960 N N . GLU A 1 263 ? -36.854 -2.517 44.005 1.00 78.75 263 GLU A N 1
ATOM 1961 C CA . GLU A 1 263 ? -36.142 -1.482 43.229 1.00 78.75 263 GLU A CA 1
ATOM 1962 C C . GLU A 1 263 ? -34.652 -1.817 43.017 1.00 78.75 263 GLU A C 1
ATOM 1964 O O . GLU A 1 263 ? -34.112 -1.631 41.917 1.00 78.75 263 GLU A O 1
ATOM 1969 N N . ALA A 1 264 ? -33.979 -2.360 44.038 1.00 70.44 264 ALA A N 1
ATOM 1970 C CA . ALA A 1 264 ? -32.596 -2.821 43.925 1.00 70.44 264 ALA A CA 1
ATOM 1971 C C . ALA A 1 264 ? -32.470 -3.992 42.933 1.00 70.44 264 ALA A C 1
ATOM 1973 O O . ALA A 1 264 ? -31.574 -3.989 42.085 1.00 70.44 264 ALA A O 1
ATOM 1974 N N . GLN A 1 265 ? -33.395 -4.957 42.970 1.00 76.88 265 GLN A N 1
ATOM 1975 C CA . GLN A 1 265 ? -33.418 -6.092 42.044 1.00 76.88 265 GLN A CA 1
ATOM 1976 C C . GLN A 1 265 ? -33.685 -5.650 40.595 1.00 76.88 265 GLN A C 1
ATOM 1978 O O . GLN A 1 265 ? -32.996 -6.110 39.679 1.00 76.88 265 GLN A O 1
ATOM 1983 N N . ALA A 1 266 ? -34.613 -4.713 40.378 1.00 80.12 266 ALA A N 1
ATOM 1984 C CA . ALA A 1 266 ? -34.853 -4.113 39.064 1.00 80.12 266 ALA A CA 1
ATOM 1985 C C . ALA A 1 266 ? -33.610 -3.365 38.540 1.00 80.12 266 ALA A C 1
ATOM 1987 O O . ALA A 1 266 ? -33.247 -3.492 37.367 1.00 80.12 266 ALA A O 1
ATOM 1988 N N . THR A 1 267 ? -32.904 -2.646 39.419 1.00 78.75 267 THR A N 1
ATOM 1989 C CA . THR A 1 267 ? -31.644 -1.961 39.087 1.00 78.75 267 THR A CA 1
ATOM 1990 C C . THR A 1 267 ? -30.548 -2.953 38.692 1.00 78.75 267 THR A C 1
ATOM 1992 O O . THR A 1 267 ? -29.873 -2.742 37.684 1.00 78.75 267 THR A O 1
ATOM 1995 N N . VAL A 1 268 ? -30.409 -4.065 39.422 1.00 77.06 268 VAL A N 1
ATOM 1996 C CA . VAL A 1 268 ? -29.483 -5.162 39.088 1.00 77.06 268 VAL A CA 1
ATOM 1997 C C . VAL A 1 268 ? -29.810 -5.765 37.716 1.00 77.06 268 VAL A C 1
ATOM 1999 O O . VAL A 1 268 ? -28.903 -5.949 36.907 1.00 77.06 268 VAL A O 1
ATOM 2002 N N . MET A 1 269 ? -31.084 -6.014 37.393 1.00 79.38 269 MET A N 1
ATOM 2003 C CA . MET A 1 269 ? -31.456 -6.531 36.067 1.00 79.38 269 MET A CA 1
ATOM 2004 C C . MET A 1 269 ? -31.138 -5.547 34.930 1.00 79.38 269 MET A C 1
ATOM 2006 O O . MET A 1 269 ? -30.639 -5.974 33.888 1.00 79.38 269 MET A O 1
ATOM 2010 N N . ARG A 1 270 ? -31.356 -4.238 35.129 1.00 84.81 270 ARG A N 1
ATOM 2011 C CA . ARG A 1 270 ? -30.992 -3.204 34.141 1.00 84.81 270 ARG A CA 1
ATOM 2012 C C . ARG A 1 270 ? -29.482 -3.173 33.883 1.00 84.81 270 ARG A C 1
ATOM 2014 O O . ARG A 1 270 ? -29.065 -3.243 32.731 1.00 84.81 270 ARG A O 1
ATOM 2021 N N . LEU A 1 271 ? -28.672 -3.124 34.943 1.00 76.62 271 LEU A N 1
ATOM 2022 C CA . LEU A 1 271 ? -27.209 -3.084 34.822 1.00 76.62 271 LEU A CA 1
ATOM 2023 C C . LEU A 1 271 ? -26.637 -4.355 34.171 1.00 76.62 271 LEU A C 1
ATOM 2025 O O . LEU A 1 271 ? -25.627 -4.283 33.477 1.00 76.62 271 LEU A O 1
ATOM 2029 N N . GLN A 1 272 ? -27.282 -5.516 34.342 1.00 78.19 272 GLN A N 1
ATOM 2030 C CA . GLN A 1 272 ? -26.900 -6.731 33.613 1.00 78.19 272 GLN A CA 1
ATOM 2031 C C . GLN A 1 272 ? -27.132 -6.600 32.103 1.00 78.19 272 GLN A C 1
ATOM 2033 O O . GLN A 1 272 ? -26.222 -6.888 31.333 1.00 78.19 272 GLN A O 1
ATOM 2038 N N . ALA A 1 273 ? -28.302 -6.112 31.676 1.00 80.38 273 ALA A N 1
ATOM 2039 C CA . ALA A 1 273 ? -28.589 -5.903 30.255 1.00 80.38 273 ALA A CA 1
ATOM 2040 C C . ALA A 1 273 ? -27.654 -4.856 29.613 1.00 80.38 273 ALA A C 1
ATOM 2042 O O . ALA A 1 273 ? -27.250 -4.999 28.458 1.00 80.38 273 ALA A O 1
ATOM 2043 N N . GLU A 1 274 ? -27.266 -3.825 30.368 1.00 78.44 274 GLU A N 1
ATOM 2044 C CA . GLU A 1 274 ? -26.264 -2.840 29.943 1.00 78.44 274 GLU A CA 1
ATOM 2045 C C . GLU A 1 274 ? -24.866 -3.472 29.818 1.00 78.44 274 GLU A C 1
ATOM 2047 O O . GLU A 1 274 ? -24.202 -3.274 28.800 1.00 78.44 274 GLU A O 1
ATOM 2052 N N . ALA A 1 275 ? -24.446 -4.318 30.766 1.00 75.06 275 ALA A N 1
ATOM 2053 C CA . ALA A 1 275 ? -23.179 -5.050 30.684 1.00 75.06 275 ALA A CA 1
ATOM 2054 C C . ALA A 1 275 ? -23.125 -6.038 29.498 1.00 75.06 275 ALA A C 1
ATOM 2056 O O . ALA A 1 275 ? -22.116 -6.080 28.791 1.00 75.06 275 ALA A O 1
ATOM 2057 N N . ASP A 1 276 ? -24.208 -6.780 29.234 1.00 82.62 276 ASP A N 1
ATOM 2058 C CA . ASP A 1 276 ? -24.326 -7.684 28.077 1.00 82.62 276 ASP A CA 1
ATOM 2059 C C . ASP A 1 276 ? -24.261 -6.905 26.743 1.00 82.62 276 ASP A C 1
ATOM 2061 O O . ASP A 1 276 ? -23.644 -7.349 25.766 1.00 82.62 276 ASP A O 1
ATOM 2065 N N . THR A 1 277 ? -24.834 -5.695 26.712 1.00 87.44 277 THR A N 1
ATOM 2066 C CA . THR A 1 277 ? -24.773 -4.782 25.558 1.00 87.44 277 THR A CA 1
ATOM 2067 C C . THR A 1 277 ? -23.351 -4.257 25.337 1.00 87.44 277 THR A C 1
ATOM 2069 O O . THR A 1 277 ? -22.823 -4.362 24.229 1.00 87.44 277 THR A O 1
ATOM 2072 N N . LEU A 1 278 ? -22.681 -3.764 26.386 1.00 79.88 278 LEU A N 1
ATOM 2073 C CA . LEU A 1 278 ? -21.286 -3.304 26.317 1.00 79.88 278 LEU A CA 1
ATOM 2074 C C . LEU A 1 278 ? -20.335 -4.431 25.883 1.00 79.88 278 LEU A C 1
ATOM 2076 O O . LEU A 1 278 ? -19.441 -4.205 25.068 1.00 79.88 278 LEU A O 1
ATOM 2080 N N . GLN A 1 279 ? -20.551 -5.659 26.365 1.00 80.44 279 GLN A N 1
ATOM 2081 C CA . GLN A 1 279 ? -19.781 -6.833 25.948 1.00 80.44 279 GLN A CA 1
ATOM 2082 C C . GLN A 1 279 ? -19.985 -7.170 24.460 1.00 80.44 279 GLN A C 1
ATOM 2084 O O . GLN A 1 279 ? -19.027 -7.557 23.788 1.00 80.44 279 GLN A O 1
ATOM 2089 N N . THR A 1 280 ? -21.197 -6.981 23.930 1.00 86.81 280 THR A N 1
ATOM 2090 C CA . THR A 1 280 ? -21.501 -7.173 22.502 1.00 86.81 280 THR A CA 1
ATOM 2091 C C . THR A 1 280 ? -20.807 -6.116 21.636 1.00 86.81 280 THR A C 1
ATOM 2093 O O . THR A 1 280 ? -20.143 -6.463 20.659 1.00 86.81 280 THR A O 1
ATOM 2096 N N . ASN A 1 281 ? -20.876 -4.840 22.030 1.00 85.19 281 ASN A N 1
ATOM 2097 C CA . ASN A 1 281 ? -20.214 -3.737 21.323 1.00 85.19 281 ASN A CA 1
ATOM 2098 C C . ASN A 1 281 ? -18.683 -3.910 21.308 1.00 85.19 281 ASN A C 1
ATOM 2100 O O . ASN A 1 281 ? -18.041 -3.741 20.275 1.00 85.19 281 ASN A O 1
ATOM 2104 N N . LEU A 1 282 ? -18.098 -4.315 22.441 1.00 86.88 282 LEU A N 1
ATOM 2105 C CA . LEU A 1 282 ? -16.667 -4.596 22.586 1.00 86.88 282 LEU A CA 1
ATOM 2106 C C . LEU A 1 282 ? -16.198 -5.706 21.634 1.00 86.88 282 LEU A C 1
ATOM 2108 O O . LEU A 1 282 ? -15.118 -5.590 21.050 1.00 86.88 282 LEU A O 1
ATOM 2112 N N . ALA A 1 283 ? -16.998 -6.762 21.450 1.00 84.88 283 ALA A N 1
ATOM 2113 C CA . ALA A 1 283 ? -16.693 -7.825 20.493 1.00 84.88 283 ALA A CA 1
ATOM 2114 C C . ALA A 1 283 ? -16.678 -7.298 19.046 1.00 84.88 283 ALA A C 1
ATOM 2116 O O . ALA A 1 283 ? -15.704 -7.528 18.331 1.00 84.88 283 ALA A O 1
ATOM 2117 N N . GLN A 1 284 ? -17.692 -6.518 18.650 1.00 85.06 284 GLN A N 1
ATOM 2118 C CA . GLN A 1 284 ? -17.774 -5.919 17.309 1.00 85.06 284 GLN A CA 1
ATOM 2119 C C . GLN A 1 284 ? -16.619 -4.948 17.020 1.00 85.06 284 GLN A C 1
ATOM 2121 O O . GLN A 1 284 ? -16.018 -5.015 15.951 1.00 85.06 284 GLN A O 1
ATOM 2126 N N . LEU A 1 285 ? -16.258 -4.086 17.977 1.00 82.44 285 LEU A N 1
ATOM 2127 C CA . LEU A 1 285 ? -15.107 -3.183 17.842 1.00 82.44 285 LEU A CA 1
ATOM 2128 C C . LEU A 1 285 ? -13.785 -3.960 17.716 1.00 82.44 285 LEU A C 1
ATOM 2130 O O . LEU A 1 285 ? -12.908 -3.570 16.947 1.00 82.44 285 LEU A O 1
ATOM 2134 N N . THR A 1 286 ? -13.647 -5.085 18.427 1.00 83.06 286 THR A N 1
ATOM 2135 C CA . THR A 1 286 ? -12.460 -5.954 18.320 1.00 83.06 286 THR A CA 1
ATOM 2136 C C . THR A 1 286 ? -12.367 -6.589 16.924 1.00 83.06 286 THR A C 1
ATOM 2138 O O . THR A 1 286 ? -11.309 -6.530 16.304 1.00 83.06 286 THR A O 1
ATOM 2141 N N . GLU A 1 287 ? -13.476 -7.105 16.385 1.00 87.62 287 GLU A N 1
ATOM 2142 C CA . GLU A 1 287 ? -13.554 -7.670 15.027 1.00 87.62 287 GLU A CA 1
ATOM 2143 C C . GLU A 1 287 ? -13.259 -6.619 13.936 1.00 87.62 287 GLU A C 1
ATOM 2145 O O . GLU A 1 287 ? -12.479 -6.872 13.016 1.00 87.62 287 GLU A O 1
ATOM 2150 N N . GLN A 1 288 ? -13.798 -5.400 14.071 1.00 85.75 288 GLN A N 1
ATOM 2151 C CA . GLN A 1 288 ? -13.486 -4.277 13.174 1.00 85.75 288 GLN A CA 1
ATOM 2152 C C . GLN A 1 288 ? -12.000 -3.897 13.223 1.00 85.75 288 GLN A C 1
ATOM 2154 O O . GLN A 1 288 ? -11.376 -3.703 12.179 1.00 85.75 288 GLN A O 1
ATOM 2159 N N . SER A 1 289 ? -11.414 -3.844 14.422 1.00 84.06 289 SER A N 1
ATOM 2160 C CA . SER A 1 289 ? -9.990 -3.566 14.636 1.00 84.06 289 SER A CA 1
ATOM 2161 C C . SER A 1 289 ? -9.092 -4.642 13.998 1.00 84.06 289 SER A C 1
ATOM 2163 O O . SER A 1 289 ? -8.065 -4.323 13.396 1.00 84.06 289 SER A O 1
ATOM 2165 N N . GLU A 1 290 ? -9.471 -5.922 14.061 1.00 89.56 290 GLU A N 1
ATOM 2166 C CA . GLU A 1 290 ? -8.757 -7.007 13.370 1.00 89.56 290 GLU A CA 1
ATOM 2167 C C . GLU A 1 290 ? -8.905 -6.936 11.840 1.00 89.56 290 GLU A C 1
ATOM 2169 O O . GLU A 1 290 ? -7.904 -7.088 11.134 1.00 89.56 290 GLU A O 1
ATOM 2174 N N . SER A 1 291 ? -10.098 -6.625 11.316 1.00 90.00 291 SER A N 1
ATOM 2175 C CA . SER A 1 291 ? -10.303 -6.391 9.874 1.00 90.00 291 SER A CA 1
ATOM 2176 C C . SER A 1 291 ? -9.434 -5.240 9.363 1.00 90.00 291 SER A C 1
ATOM 2178 O O . SER A 1 291 ? -8.744 -5.382 8.354 1.00 90.00 291 SER A O 1
ATOM 2180 N N . LYS A 1 292 ? -9.394 -4.119 10.095 1.00 84.25 292 LYS A N 1
ATOM 2181 C CA . LYS A 1 292 ? -8.612 -2.936 9.715 1.00 84.25 292 LYS A CA 1
ATOM 2182 C C . LYS A 1 292 ? -7.107 -3.199 9.707 1.00 84.25 292 LYS A C 1
ATOM 2184 O O . LYS A 1 292 ? -6.441 -2.807 8.752 1.00 84.25 292 LYS A O 1
ATOM 2189 N N . ARG A 1 293 ? -6.572 -3.955 10.674 1.00 88.12 293 ARG A N 1
ATOM 2190 C CA . ARG A 1 293 ? -5.164 -4.400 10.623 1.00 88.12 293 ARG A CA 1
ATOM 2191 C C . ARG A 1 293 ? -4.877 -5.296 9.408 1.00 88.12 293 ARG A C 1
ATOM 2193 O O . ARG A 1 293 ? -3.817 -5.165 8.806 1.00 88.12 293 ARG A O 1
ATOM 2200 N N . GLN A 1 294 ? -5.811 -6.161 8.994 1.00 88.62 294 GLN A N 1
ATOM 2201 C CA . GLN A 1 294 ? -5.647 -6.957 7.764 1.00 88.62 294 GLN A CA 1
ATOM 2202 C C . GLN A 1 294 ? -5.713 -6.117 6.478 1.00 88.62 294 GLN A C 1
ATOM 2204 O O . GLN A 1 294 ? -5.064 -6.471 5.495 1.00 88.62 294 GLN A O 1
ATOM 2209 N N . GLU A 1 295 ? -6.485 -5.028 6.456 1.00 84.75 295 GLU A N 1
ATOM 2210 C CA . GLU A 1 295 ? -6.496 -4.073 5.338 1.00 84.75 295 GLU A CA 1
ATOM 2211 C C . GLU A 1 295 ? -5.151 -3.342 5.211 1.00 84.75 295 GLU A C 1
ATOM 2213 O O . GLU A 1 295 ? -4.607 -3.278 4.109 1.00 84.75 295 GLU A O 1
ATOM 2218 N N . VAL A 1 296 ? -4.571 -2.877 6.327 1.00 87.38 296 VAL A N 1
ATOM 2219 C CA . VAL A 1 296 ? -3.244 -2.229 6.344 1.00 87.38 296 VAL A CA 1
ATOM 2220 C C . VAL A 1 296 ? -2.156 -3.179 5.833 1.00 87.38 296 VAL A C 1
ATOM 2222 O O . VAL A 1 296 ? -1.452 -2.826 4.892 1.00 87.38 296 VAL A O 1
ATOM 2225 N N . VAL A 1 297 ? -2.083 -4.414 6.344 1.00 89.69 297 VAL A N 1
ATOM 2226 C CA . VAL A 1 297 ? -1.070 -5.407 5.914 1.00 89.69 297 VAL A CA 1
ATOM 2227 C C . VAL A 1 297 ? -1.165 -5.748 4.417 1.00 89.69 297 VAL A C 1
ATOM 2229 O O . VAL A 1 297 ? -0.152 -6.045 3.784 1.00 89.69 297 VAL A O 1
ATOM 2232 N N . ARG A 1 298 ? -2.363 -5.685 3.812 1.00 89.00 298 ARG A N 1
ATOM 2233 C CA . ARG A 1 298 ? -2.517 -5.821 2.349 1.00 89.00 298 ARG A CA 1
ATOM 2234 C C . ARG A 1 298 ? -1.985 -4.590 1.615 1.00 89.00 298 ARG A C 1
ATOM 2236 O O . ARG A 1 298 ? -1.202 -4.749 0.686 1.00 89.00 298 ARG A O 1
ATOM 2243 N N . ALA A 1 299 ? -2.334 -3.386 2.069 1.00 82.19 299 ALA A N 1
ATOM 2244 C CA . ALA A 1 299 ? -1.854 -2.141 1.470 1.00 82.19 299 ALA A CA 1
ATOM 2245 C C . ALA A 1 299 ? -0.321 -1.982 1.558 1.00 82.19 299 ALA A C 1
ATOM 2247 O O . ALA A 1 299 ? 0.293 -1.459 0.629 1.00 82.19 299 ALA A O 1
ATOM 2248 N N . GLU A 1 300 ? 0.314 -2.465 2.631 1.00 85.19 300 GLU A N 1
ATOM 2249 C CA . GLU A 1 300 ? 1.778 -2.533 2.750 1.00 85.19 300 GLU A CA 1
ATOM 2250 C C . GLU A 1 300 ? 2.402 -3.475 1.707 1.00 85.19 300 GLU A C 1
ATOM 2252 O O . GLU A 1 300 ? 3.406 -3.126 1.083 1.00 85.19 300 GLU A O 1
ATOM 2257 N N . ALA A 1 301 ? 1.800 -4.649 1.481 1.00 86.56 301 ALA A N 1
ATOM 2258 C CA . ALA A 1 301 ? 2.264 -5.607 0.478 1.00 86.56 301 ALA A CA 1
ATOM 2259 C C . ALA A 1 301 ? 2.090 -5.076 -0.958 1.00 86.56 301 ALA A C 1
ATOM 2261 O O . ALA A 1 301 ? 3.020 -5.173 -1.760 1.00 86.56 301 ALA A O 1
ATOM 2262 N N . ASP A 1 302 ? 0.946 -4.454 -1.261 1.00 86.31 302 ASP A N 1
ATOM 2263 C CA . ASP A 1 302 ? 0.680 -3.826 -2.561 1.00 86.31 302 ASP A CA 1
ATOM 2264 C C . ASP A 1 302 ? 1.658 -2.663 -2.835 1.00 86.31 302 ASP A C 1
ATOM 2266 O O . ASP A 1 302 ? 2.149 -2.504 -3.954 1.00 86.31 302 ASP A O 1
ATOM 2270 N N . LEU A 1 303 ? 2.005 -1.869 -1.812 1.00 88.00 303 LEU A N 1
ATOM 2271 C CA . LEU A 1 303 ? 3.016 -0.809 -1.925 1.00 88.00 303 LEU A CA 1
ATOM 2272 C C . LEU A 1 303 ? 4.434 -1.350 -2.152 1.00 88.00 303 LEU A C 1
ATOM 2274 O O . LEU A 1 303 ? 5.207 -0.711 -2.868 1.00 88.00 303 LEU A O 1
ATOM 2278 N N . ALA A 1 304 ? 4.784 -2.500 -1.571 1.00 85.94 304 ALA A N 1
ATOM 2279 C CA . ALA A 1 304 ? 6.076 -3.144 -1.804 1.00 85.94 304 ALA A CA 1
ATOM 2280 C C . ALA A 1 304 ? 6.197 -3.663 -3.248 1.00 85.94 304 ALA A C 1
ATOM 2282 O O . ALA A 1 304 ? 7.199 -3.400 -3.911 1.00 85.94 304 ALA A O 1
ATOM 2283 N N . ASP A 1 305 ? 5.156 -4.322 -3.763 1.00 89.31 305 ASP A N 1
ATOM 2284 C CA . ASP A 1 305 ? 5.102 -4.804 -5.149 1.00 89.31 305 ASP A CA 1
ATOM 2285 C C . ASP A 1 305 ? 5.163 -3.640 -6.161 1.00 89.31 305 ASP A C 1
ATOM 2287 O O . ASP A 1 305 ? 5.953 -3.668 -7.107 1.00 89.31 305 ASP A O 1
ATOM 2291 N N . LEU A 1 306 ? 4.427 -2.548 -5.912 1.00 87.81 306 LEU A N 1
ATOM 2292 C CA . LEU A 1 306 ? 4.510 -1.323 -6.719 1.00 87.81 306 LEU A CA 1
ATOM 2293 C C . LEU A 1 306 ? 5.899 -0.662 -6.678 1.00 87.81 306 LEU A C 1
ATOM 2295 O O . LEU A 1 306 ? 6.321 -0.084 -7.681 1.00 87.81 306 LEU A O 1
ATOM 2299 N N . ALA A 1 307 ? 6.621 -0.740 -5.555 1.00 86.31 307 ALA A N 1
ATOM 2300 C CA . ALA A 1 307 ? 7.987 -0.227 -5.462 1.00 86.31 307 ALA A CA 1
ATOM 2301 C C . ALA A 1 307 ? 8.962 -1.046 -6.324 1.00 86.31 307 ALA A C 1
ATOM 2303 O O . ALA A 1 307 ? 9.727 -0.454 -7.083 1.00 86.31 307 ALA A O 1
ATOM 2304 N N . THR A 1 308 ? 8.878 -2.382 -6.287 1.00 91.75 308 THR A N 1
ATOM 2305 C CA . THR A 1 308 ? 9.687 -3.257 -7.154 1.00 91.75 308 THR A CA 1
ATOM 2306 C C . THR A 1 308 ? 9.384 -3.023 -8.634 1.00 91.75 308 THR A C 1
ATOM 2308 O O . THR A 1 308 ? 10.313 -2.813 -9.409 1.00 91.75 308 THR A O 1
ATOM 2311 N N . ARG A 1 309 ? 8.106 -2.937 -9.034 1.00 90.50 309 ARG A N 1
ATOM 2312 C CA . ARG A 1 309 ? 7.740 -2.625 -10.431 1.00 90.50 309 ARG A CA 1
ATOM 2313 C C . ARG A 1 309 ? 8.251 -1.259 -10.897 1.00 90.50 309 ARG A C 1
ATOM 2315 O O . ARG A 1 309 ? 8.528 -1.088 -12.082 1.00 90.50 309 ARG A O 1
ATOM 2322 N N . ARG A 1 310 ? 8.366 -0.273 -9.996 1.00 93.88 310 ARG A N 1
ATOM 2323 C CA . ARG A 1 310 ? 8.980 1.027 -10.315 1.00 93.88 310 ARG A CA 1
ATOM 2324 C C . ARG A 1 310 ? 10.464 0.857 -10.631 1.00 93.88 310 ARG A C 1
ATOM 2326 O O . ARG A 1 310 ? 10.905 1.371 -11.646 1.00 93.88 310 ARG A O 1
ATOM 2333 N N . GLU A 1 311 ? 11.195 0.099 -9.819 1.00 93.19 311 GLU A N 1
ATOM 2334 C CA . GLU A 1 311 ? 12.634 -0.154 -10.003 1.00 93.19 311 GLU A CA 1
ATOM 2335 C C . GLU A 1 311 ? 12.916 -0.971 -11.278 1.00 93.19 311 GLU A C 1
ATOM 2337 O O . GLU A 1 311 ? 13.867 -0.684 -12.004 1.00 93.19 311 GLU A O 1
ATOM 2342 N N . GLU A 1 312 ? 12.037 -1.919 -11.621 1.00 89.81 312 GLU A N 1
ATOM 2343 C CA . GLU A 1 312 ? 12.059 -2.626 -12.910 1.00 89.81 312 GLU A CA 1
ATOM 2344 C C . GLU A 1 312 ? 11.822 -1.678 -14.102 1.00 89.81 312 GLU A C 1
ATOM 2346 O O . GLU A 1 312 ? 12.521 -1.773 -15.112 1.00 89.81 312 GLU A O 1
ATOM 2351 N N . MET A 1 313 ? 10.871 -0.740 -13.996 1.00 90.75 313 MET A N 1
ATOM 2352 C CA . MET A 1 313 ? 10.615 0.261 -15.043 1.00 90.75 313 MET A CA 1
ATOM 2353 C C . MET A 1 313 ? 11.725 1.315 -15.149 1.00 90.75 313 MET A C 1
ATOM 2355 O O . MET A 1 313 ? 12.053 1.720 -16.259 1.00 90.75 313 MET A O 1
ATOM 2359 N N . GLU A 1 314 ? 12.325 1.731 -14.031 1.00 93.31 314 GLU A N 1
ATOM 2360 C CA . GLU A 1 314 ? 13.487 2.629 -13.992 1.00 93.31 314 GLU A CA 1
ATOM 2361 C C . GLU A 1 314 ? 14.675 1.979 -14.731 1.00 93.31 314 GLU A C 1
ATOM 2363 O O . GLU A 1 314 ? 15.204 2.566 -15.673 1.00 93.31 314 GLU A O 1
ATOM 2368 N N . SER A 1 315 ? 14.996 0.712 -14.432 1.00 91.56 315 SER A N 1
ATOM 2369 C CA . SER A 1 315 ? 16.036 -0.038 -15.159 1.00 91.56 315 SER A CA 1
ATOM 2370 C C . SER A 1 315 ? 15.720 -0.233 -16.649 1.00 91.56 315 SER A C 1
ATOM 2372 O O . SER A 1 315 ? 16.632 -0.216 -17.474 1.00 91.56 315 SER A O 1
ATOM 2374 N N . ALA A 1 316 ? 14.448 -0.424 -17.016 1.00 90.69 316 ALA A N 1
ATOM 2375 C CA . ALA A 1 316 ? 14.039 -0.576 -18.414 1.00 90.69 316 ALA A CA 1
ATOM 2376 C C . ALA A 1 316 ? 14.119 0.740 -19.216 1.00 90.69 316 ALA A C 1
ATOM 2378 O O . ALA A 1 316 ? 14.239 0.699 -20.442 1.00 90.69 316 ALA A O 1
ATOM 2379 N N . ILE A 1 317 ? 14.058 1.895 -18.543 1.00 92.69 317 ILE A N 1
ATOM 2380 C CA . ILE A 1 317 ? 14.288 3.213 -19.150 1.00 92.69 317 ILE A CA 1
ATOM 2381 C C . ILE A 1 317 ? 15.789 3.423 -19.386 1.00 92.69 317 ILE A C 1
ATOM 2383 O O . ILE A 1 317 ? 16.161 3.746 -20.512 1.00 92.69 317 ILE A O 1
ATOM 2387 N N . ASP A 1 318 ? 16.648 3.143 -18.401 1.00 94.31 318 ASP A N 1
ATOM 2388 C CA . ASP A 1 318 ? 18.113 3.240 -18.545 1.00 94.31 318 ASP A CA 1
ATOM 2389 C C . ASP A 1 318 ? 18.642 2.363 -19.708 1.00 94.31 318 ASP A C 1
ATOM 2391 O O . ASP A 1 318 ? 19.456 2.807 -20.530 1.00 94.31 318 ASP A O 1
ATOM 2395 N N . ASP A 1 319 ? 18.128 1.133 -19.838 1.00 93.12 319 ASP A N 1
ATOM 2396 C CA . ASP A 1 319 ? 18.425 0.224 -20.959 1.00 93.12 319 ASP A CA 1
ATOM 2397 C C . ASP A 1 319 ? 17.932 0.771 -22.315 1.00 93.12 319 ASP A C 1
ATOM 2399 O O . ASP A 1 319 ? 18.547 0.515 -23.359 1.00 93.12 319 ASP A O 1
ATOM 2403 N N . ALA A 1 320 ? 16.819 1.510 -22.335 1.00 90.31 320 ALA A N 1
ATOM 2404 C CA . ALA A 1 320 ? 16.249 2.097 -23.547 1.00 90.31 320 ALA A CA 1
ATOM 2405 C C . ALA A 1 320 ? 16.983 3.379 -23.979 1.00 90.31 320 ALA A C 1
ATOM 2407 O O . ALA A 1 320 ? 17.236 3.553 -25.173 1.00 90.31 320 ALA A O 1
ATOM 2408 N N . GLU A 1 321 ? 17.382 4.240 -23.038 1.00 93.56 321 GLU A N 1
ATOM 2409 C CA . GLU A 1 321 ? 18.228 5.411 -23.309 1.00 93.56 321 GLU A CA 1
ATOM 2410 C C . GLU A 1 321 ? 19.611 4.985 -23.820 1.00 93.56 321 GLU A C 1
ATOM 2412 O O . GLU A 1 321 ? 20.106 5.529 -24.811 1.00 93.56 321 GLU A O 1
ATOM 2417 N N . THR A 1 322 ? 20.194 3.937 -23.226 1.00 94.94 322 THR A N 1
ATOM 2418 C CA . THR A 1 322 ? 21.454 3.337 -23.697 1.00 94.94 322 THR A CA 1
ATOM 2419 C C . THR A 1 322 ? 21.325 2.839 -25.140 1.00 94.94 322 THR A C 1
ATOM 2421 O O . THR A 1 322 ? 22.148 3.178 -25.994 1.00 94.94 322 THR A O 1
ATOM 2424 N N . GLN A 1 323 ? 20.258 2.094 -25.454 1.00 94.06 323 GLN A N 1
ATOM 2425 C CA . GLN A 1 323 ? 19.990 1.636 -26.822 1.00 94.06 323 GLN A CA 1
ATOM 2426 C C . GLN A 1 323 ? 19.731 2.790 -27.799 1.00 94.06 323 GLN A C 1
ATOM 2428 O O . GLN A 1 323 ? 20.131 2.690 -28.959 1.00 94.06 323 GLN A O 1
ATOM 2433 N N . LEU A 1 324 ? 19.088 3.882 -27.374 1.00 94.56 324 LEU A N 1
ATOM 2434 C CA . LEU A 1 324 ? 18.881 5.058 -28.220 1.00 94.56 324 LEU A CA 1
ATOM 2435 C C . LEU A 1 324 ? 20.222 5.703 -28.597 1.00 94.56 324 LEU A C 1
ATOM 2437 O O . LEU A 1 324 ? 20.485 5.889 -29.786 1.00 94.56 324 LEU A O 1
ATOM 2441 N N . ALA A 1 325 ? 21.105 5.933 -27.623 1.00 92.88 325 ALA A N 1
ATOM 2442 C CA . ALA A 1 325 ? 22.435 6.495 -27.862 1.00 92.88 325 ALA A CA 1
ATOM 2443 C C . ALA A 1 325 ? 23.302 5.605 -28.779 1.00 92.88 325 ALA A C 1
ATOM 2445 O O . ALA A 1 325 ? 23.999 6.108 -29.665 1.00 92.88 325 ALA A O 1
ATOM 2446 N N . GLU A 1 326 ? 23.226 4.273 -28.642 1.00 93.31 326 GLU A N 1
ATOM 2447 C CA . GLU A 1 326 ? 23.882 3.346 -29.577 1.00 93.31 326 GLU A CA 1
ATOM 2448 C C . GLU A 1 326 ? 23.336 3.459 -31.011 1.00 93.31 326 GLU A C 1
ATOM 2450 O O . GLU A 1 326 ? 24.097 3.329 -31.976 1.00 93.31 326 GLU A O 1
ATOM 2455 N N . ARG A 1 327 ? 22.029 3.705 -31.173 1.00 93.75 327 ARG A N 1
ATOM 2456 C CA . ARG A 1 327 ? 21.379 3.859 -32.486 1.00 93.75 327 ARG A CA 1
ATOM 2457 C C . ARG A 1 327 ? 21.710 5.196 -33.134 1.00 93.75 327 ARG A C 1
ATOM 2459 O O . ARG A 1 327 ? 21.981 5.212 -34.331 1.00 93.75 327 ARG A O 1
ATOM 2466 N N . GLU A 1 328 ? 21.754 6.280 -32.368 1.00 94.19 328 GLU A N 1
ATOM 2467 C CA . GLU A 1 328 ? 22.196 7.595 -32.848 1.00 94.19 328 GLU A CA 1
ATOM 2468 C C . GLU A 1 328 ? 23.657 7.533 -33.323 1.00 94.19 328 GLU A C 1
ATOM 2470 O O . GLU A 1 328 ?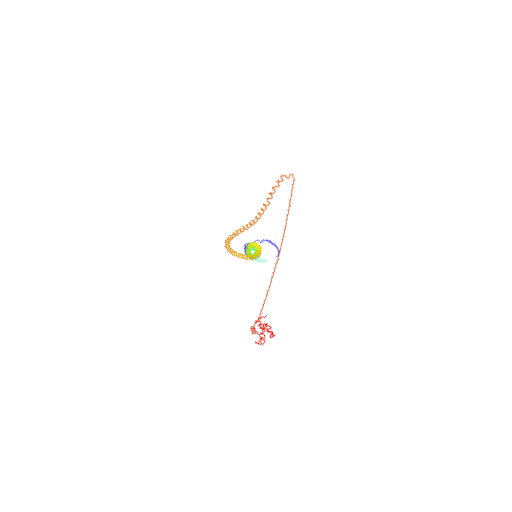 23.943 7.851 -34.478 1.00 94.19 328 GLU A O 1
ATOM 2475 N N . ALA A 1 329 ? 24.559 6.967 -32.514 1.00 93.38 329 ALA A N 1
ATOM 2476 C CA . ALA A 1 329 ? 25.959 6.757 -32.897 1.00 93.38 329 ALA A CA 1
ATOM 2477 C C . ALA A 1 329 ? 26.145 5.778 -34.079 1.00 93.38 329 ALA A C 1
ATOM 2479 O O . ALA A 1 329 ? 27.178 5.801 -34.752 1.00 93.38 329 ALA A O 1
ATOM 2480 N N . ALA A 1 330 ? 25.177 4.894 -34.348 1.00 92.94 330 ALA A N 1
ATOM 2481 C CA . ALA A 1 330 ? 25.165 4.061 -35.551 1.00 92.94 330 ALA A CA 1
ATOM 2482 C C . ALA A 1 330 ? 24.683 4.835 -36.792 1.00 92.94 330 ALA A C 1
ATOM 2484 O O . ALA A 1 330 ? 25.240 4.643 -37.873 1.00 92.94 330 ALA A O 1
ATOM 2485 N N . LEU A 1 331 ? 23.700 5.729 -36.646 1.00 93.44 331 LEU A N 1
ATOM 2486 C CA . LEU A 1 331 ? 23.220 6.601 -37.723 1.00 93.44 331 LEU A CA 1
ATOM 2487 C C . LEU A 1 331 ? 24.287 7.619 -38.151 1.00 93.44 331 LEU A C 1
ATOM 2489 O O . LEU A 1 331 ? 24.496 7.787 -39.349 1.00 93.44 331 LEU A O 1
ATOM 2493 N N . GLU A 1 332 ? 25.026 8.219 -37.211 1.00 93.62 332 GLU A N 1
ATOM 2494 C CA . GLU A 1 332 ? 26.161 9.104 -37.533 1.00 93.62 332 GLU A CA 1
ATOM 2495 C C . GLU A 1 332 ? 27.237 8.391 -38.371 1.00 93.62 332 GLU A C 1
ATOM 2497 O O . GLU A 1 332 ? 27.755 8.950 -39.338 1.00 93.62 332 GLU A O 1
ATOM 2502 N N . ARG A 1 333 ? 27.551 7.129 -38.040 1.00 94.38 333 ARG A N 1
ATOM 2503 C CA . ARG A 1 333 ? 28.513 6.315 -38.806 1.00 94.38 333 ARG A CA 1
ATOM 2504 C C . ARG A 1 333 ? 28.010 5.994 -40.210 1.00 94.38 333 ARG A C 1
ATOM 2506 O O . ARG A 1 333 ? 28.800 6.049 -41.144 1.00 94.38 333 ARG A O 1
ATOM 2513 N N . LEU A 1 334 ? 26.722 5.677 -40.356 1.00 93.94 334 LEU A N 1
ATOM 2514 C CA . LEU A 1 334 ? 26.113 5.400 -41.660 1.00 93.94 334 LEU A CA 1
ATOM 2515 C C . LEU A 1 334 ? 26.065 6.653 -42.544 1.00 93.94 334 LEU A C 1
ATOM 2517 O O . LEU A 1 334 ? 26.364 6.552 -43.727 1.00 93.94 334 LEU A O 1
ATOM 2521 N N . ALA A 1 335 ? 25.777 7.829 -41.976 1.00 92.75 335 ALA A N 1
ATOM 2522 C CA . ALA A 1 335 ? 25.843 9.097 -42.705 1.00 92.75 335 ALA A CA 1
ATOM 2523 C C . ALA A 1 335 ? 27.275 9.407 -43.183 1.00 92.75 335 ALA A C 1
ATOM 2525 O O . ALA A 1 335 ? 27.478 9.749 -44.344 1.00 92.75 335 ALA A O 1
ATOM 2526 N N . ALA A 1 336 ? 28.283 9.200 -42.328 1.00 92.69 336 ALA A N 1
ATOM 2527 C CA . ALA A 1 336 ? 29.687 9.364 -42.712 1.00 92.69 336 ALA A CA 1
ATOM 2528 C C . ALA A 1 336 ? 30.154 8.338 -43.770 1.00 92.69 336 ALA A C 1
ATOM 2530 O O . ALA A 1 336 ? 31.020 8.649 -44.589 1.00 92.69 336 ALA A O 1
ATOM 2531 N N . GLU A 1 337 ? 29.591 7.124 -43.778 1.00 95.06 337 GLU A N 1
ATOM 2532 C CA . GLU A 1 337 ? 29.822 6.134 -44.838 1.00 95.06 337 GLU A CA 1
ATOM 2533 C C . GLU A 1 337 ? 29.126 6.535 -46.152 1.00 95.06 337 GLU A C 1
ATOM 2535 O O . GLU A 1 337 ? 29.732 6.408 -47.215 1.00 95.06 337 GLU A O 1
ATOM 2540 N N . GLU A 1 338 ? 27.907 7.081 -46.098 1.00 94.19 338 GLU A N 1
ATOM 2541 C CA . GLU A 1 338 ? 27.184 7.611 -47.264 1.00 94.19 338 GLU A CA 1
ATOM 2542 C C . GLU A 1 338 ? 27.928 8.794 -47.908 1.00 94.19 338 GLU A C 1
ATOM 2544 O O . GLU A 1 338 ? 28.154 8.776 -49.121 1.00 94.19 338 GLU A O 1
ATOM 2549 N N . ASP A 1 339 ? 28.401 9.761 -47.114 1.00 94.56 339 ASP A N 1
ATOM 2550 C CA . ASP A 1 339 ? 29.225 10.882 -47.589 1.00 94.56 339 ASP A CA 1
ATOM 2551 C C . ASP A 1 339 ? 30.523 10.391 -48.258 1.00 94.56 339 ASP A C 1
ATOM 2553 O O . ASP A 1 339 ? 30.850 10.806 -49.373 1.00 94.56 339 ASP A O 1
ATOM 2557 N N . ALA A 1 340 ? 31.244 9.455 -47.628 1.00 93.06 340 ALA A N 1
ATOM 2558 C CA . ALA A 1 340 ? 32.490 8.906 -48.171 1.00 93.06 340 ALA A CA 1
ATOM 2559 C C . ALA A 1 340 ? 32.273 8.068 -49.449 1.00 93.06 340 ALA A C 1
ATOM 2561 O O . ALA A 1 340 ? 33.104 8.083 -50.364 1.00 93.06 340 ALA A O 1
ATOM 2562 N N . LEU A 1 341 ? 31.151 7.346 -49.547 1.00 94.19 341 LEU A N 1
ATOM 2563 C CA . LEU A 1 341 ? 30.749 6.648 -50.770 1.00 94.19 341 LEU A CA 1
ATOM 2564 C C . LEU A 1 341 ? 30.346 7.637 -51.872 1.00 94.19 341 LEU A C 1
ATOM 2566 O O . LEU A 1 341 ? 30.700 7.419 -53.031 1.00 94.19 341 LEU A O 1
ATOM 2570 N N . SER A 1 342 ? 29.671 8.734 -51.525 1.00 94.69 342 SER A N 1
ATOM 2571 C CA . SER A 1 342 ? 29.299 9.811 -52.448 1.00 94.69 342 SER A CA 1
ATOM 2572 C C . SER A 1 342 ? 30.534 10.519 -53.018 1.00 94.69 342 SER A C 1
ATOM 2574 O O . SER A 1 342 ? 30.675 10.624 -54.239 1.00 94.69 342 SER A O 1
ATOM 2576 N N . GLU A 1 343 ? 31.494 10.920 -52.176 1.00 94.62 343 GLU A N 1
ATOM 2577 C CA . GLU A 1 343 ? 32.774 11.497 -52.619 1.00 94.62 343 GLU A CA 1
ATOM 2578 C C . GLU A 1 343 ? 33.520 10.538 -53.560 1.00 94.62 343 GLU A C 1
ATOM 2580 O O . GLU A 1 343 ? 33.938 10.928 -54.654 1.00 94.62 343 GLU A O 1
ATOM 2585 N N . ARG A 1 344 ? 33.591 9.250 -53.200 1.00 95.31 344 ARG A N 1
ATOM 2586 C CA . ARG A 1 344 ? 34.196 8.214 -54.044 1.00 95.31 344 ARG A CA 1
ATOM 2587 C C . ARG A 1 344 ? 33.476 8.039 -55.385 1.00 95.31 344 ARG A C 1
ATOM 2589 O O . ARG A 1 344 ? 34.149 7.880 -56.402 1.00 95.31 344 ARG A O 1
ATOM 2596 N N . VAL A 1 345 ? 32.144 8.061 -55.428 1.00 95.44 345 VAL A N 1
ATOM 2597 C CA . VAL A 1 345 ? 31.379 7.975 -56.689 1.00 95.44 345 VAL A CA 1
ATOM 2598 C C . VAL A 1 345 ? 31.649 9.195 -57.572 1.00 95.44 345 VAL A C 1
ATOM 2600 O O . VAL A 1 345 ? 31.855 9.036 -58.777 1.00 95.44 345 VAL A O 1
ATOM 2603 N N . ASN A 1 346 ? 31.739 10.393 -56.990 1.00 94.12 346 ASN A N 1
ATOM 2604 C CA . ASN A 1 346 ? 32.104 11.609 -57.719 1.00 94.12 346 ASN A CA 1
ATOM 2605 C C . ASN A 1 346 ? 33.540 11.531 -58.277 1.00 94.12 346 ASN A C 1
ATOM 2607 O O . ASN A 1 346 ? 33.751 11.823 -59.456 1.00 94.12 346 ASN A O 1
ATOM 2611 N N . GLN A 1 347 ? 34.509 11.045 -57.488 1.00 94.56 347 GLN A N 1
ATOM 2612 C CA . GLN A 1 347 ? 35.875 10.791 -57.963 1.00 94.56 347 GLN A CA 1
ATOM 2613 C C . GLN A 1 347 ? 35.888 9.782 -59.121 1.00 94.56 347 GLN A C 1
ATOM 2615 O O . GLN A 1 347 ? 36.451 10.070 -60.174 1.00 94.56 347 GLN A O 1
ATOM 2620 N N . GLN A 1 348 ? 35.243 8.620 -58.962 1.00 94.88 348 GLN A N 1
ATOM 2621 C CA . GLN A 1 348 ? 35.210 7.583 -60.001 1.00 94.88 348 GLN A CA 1
ATOM 2622 C C . GLN A 1 348 ? 34.498 8.055 -61.281 1.00 94.88 348 GLN A C 1
ATOM 2624 O O . GLN A 1 348 ? 34.865 7.622 -62.372 1.00 94.88 348 GLN A O 1
ATOM 2629 N N . THR A 1 349 ? 33.525 8.965 -61.168 1.00 95.00 349 THR A N 1
ATOM 2630 C CA . THR A 1 349 ? 32.866 9.601 -62.320 1.00 95.00 349 THR A CA 1
ATOM 2631 C C . THR A 1 349 ? 33.841 10.512 -63.068 1.00 95.00 349 THR A C 1
ATOM 2633 O O . THR A 1 349 ? 34.035 10.331 -64.268 1.00 95.00 349 THR A O 1
ATOM 2636 N N . SER A 1 350 ? 34.542 11.408 -62.365 1.00 93.31 350 SER A N 1
ATOM 2637 C CA . SER A 1 350 ? 35.532 12.303 -62.986 1.00 93.31 350 SER A CA 1
ATOM 2638 C C . SER A 1 350 ? 36.738 11.545 -63.569 1.00 93.31 350 SER A C 1
ATOM 2640 O O . SER A 1 350 ? 37.244 11.892 -64.637 1.00 93.31 350 SER A O 1
ATOM 2642 N N . GLU A 1 351 ? 37.170 10.451 -62.931 1.00 93.69 351 GLU A N 1
ATOM 2643 C CA . GLU A 1 351 ? 38.192 9.550 -63.482 1.00 93.69 351 GLU A CA 1
ATOM 2644 C C . GLU A 1 351 ? 37.729 8.837 -64.762 1.00 93.69 351 GLU A C 1
ATOM 2646 O O . GLU A 1 351 ? 38.555 8.585 -65.643 1.00 93.69 351 GLU A O 1
ATOM 2651 N N . ALA A 1 352 ? 36.436 8.516 -64.885 1.00 92.31 352 ALA A N 1
ATOM 2652 C CA . ALA A 1 352 ? 35.860 7.918 -66.088 1.00 92.31 352 ALA A CA 1
ATOM 2653 C C . ALA A 1 352 ? 35.706 8.941 -67.229 1.00 92.31 352 ALA A C 1
ATOM 2655 O O . ALA A 1 352 ? 36.047 8.628 -68.369 1.00 92.31 352 ALA A O 1
ATOM 2656 N N . GLU A 1 353 ? 35.281 10.172 -66.929 1.00 94.44 353 GLU A N 1
ATOM 2657 C CA . GLU A 1 353 ? 35.249 11.290 -67.887 1.00 94.44 353 GLU A CA 1
ATOM 2658 C C . GLU A 1 353 ? 36.657 11.579 -68.435 1.00 94.44 353 GLU A C 1
ATOM 2660 O O . GLU A 1 353 ? 36.881 11.546 -69.645 1.00 94.44 353 GLU A O 1
ATOM 2665 N N . ALA A 1 354 ? 37.652 11.713 -67.551 1.00 92.81 354 ALA A N 1
ATOM 2666 C CA . ALA A 1 354 ? 39.047 11.920 -67.939 1.00 92.81 354 ALA A CA 1
ATOM 2667 C C . ALA A 1 354 ? 39.669 10.723 -68.692 1.00 92.81 354 ALA A C 1
ATOM 2669 O O . ALA A 1 354 ? 40.687 10.884 -69.369 1.00 92.81 354 ALA A O 1
ATOM 2670 N N . GLN A 1 355 ? 39.098 9.517 -68.585 1.00 94.06 355 GLN A N 1
ATOM 2671 C CA . GLN A 1 355 ? 39.459 8.376 -69.434 1.00 94.06 355 GLN A CA 1
ATOM 2672 C C . GLN A 1 355 ? 38.780 8.445 -70.806 1.00 94.06 355 GLN A C 1
ATOM 2674 O O . GLN A 1 355 ? 39.439 8.153 -71.803 1.00 94.06 355 GLN A O 1
ATOM 2679 N N . ALA A 1 356 ? 37.517 8.870 -70.885 1.00 93.69 356 ALA A N 1
ATOM 2680 C CA . ALA A 1 356 ? 36.809 9.061 -72.151 1.00 93.69 356 ALA A CA 1
ATOM 2681 C C . ALA A 1 356 ? 37.493 10.124 -73.033 1.00 93.69 356 ALA A C 1
ATOM 2683 O O . ALA A 1 356 ? 37.774 9.850 -74.201 1.00 93.69 356 ALA A O 1
ATOM 2684 N N . ASP A 1 357 ? 37.873 11.271 -72.458 1.00 93.94 357 ASP A N 1
ATOM 2685 C CA . ASP A 1 357 ? 38.613 12.330 -73.163 1.00 93.94 357 ASP A CA 1
ATOM 2686 C C . ASP A 1 357 ? 39.954 11.826 -73.724 1.00 93.94 357 ASP A C 1
ATOM 2688 O O . ASP A 1 357 ? 40.331 12.134 -74.859 1.00 93.94 357 ASP A O 1
ATOM 2692 N N . ARG A 1 358 ? 40.678 10.999 -72.954 1.00 95.19 358 ARG A N 1
ATOM 2693 C CA . ARG A 1 358 ? 41.933 10.369 -73.403 1.00 95.19 358 ARG A CA 1
ATOM 2694 C C . ARG A 1 358 ? 41.707 9.362 -74.525 1.00 95.19 358 ARG A C 1
ATOM 2696 O O . ARG A 1 358 ? 42.546 9.277 -75.416 1.00 95.19 358 ARG A O 1
ATOM 2703 N N . ILE A 1 359 ? 40.609 8.607 -74.491 1.00 94.00 359 ILE A N 1
ATOM 2704 C CA . ILE A 1 359 ? 40.262 7.636 -75.537 1.00 94.00 359 ILE A CA 1
ATOM 2705 C C . ILE A 1 359 ? 39.929 8.357 -76.847 1.00 94.00 359 ILE A C 1
ATOM 2707 O O . ILE A 1 359 ? 40.446 7.962 -77.889 1.00 94.00 359 ILE A O 1
ATOM 2711 N N . GLU A 1 360 ? 39.138 9.432 -76.810 1.00 94.75 360 GLU A N 1
ATOM 2712 C CA . GLU A 1 360 ? 38.813 10.193 -78.024 1.00 94.75 360 GLU A CA 1
ATOM 2713 C C . GLU A 1 360 ? 40.035 10.963 -78.560 1.00 94.75 360 GLU A C 1
ATOM 2715 O O . GLU A 1 360 ? 40.246 11.006 -79.772 1.00 94.75 360 GLU A O 1
ATOM 2720 N N . THR A 1 361 ? 40.914 11.460 -77.678 1.00 93.81 361 THR A N 1
ATOM 2721 C CA . THR A 1 361 ? 42.218 12.031 -78.072 1.00 93.81 361 THR A CA 1
ATOM 2722 C C . THR A 1 361 ? 43.097 10.986 -78.768 1.00 93.81 361 THR A C 1
ATOM 2724 O O . THR A 1 361 ? 43.548 11.212 -79.887 1.00 93.81 361 THR A O 1
ATOM 2727 N N . ALA A 1 362 ? 43.290 9.810 -78.159 1.00 90.38 362 ALA A N 1
ATOM 2728 C CA . ALA A 1 362 ? 44.099 8.731 -78.732 1.00 90.38 362 ALA A CA 1
ATOM 2729 C C . ALA A 1 362 ? 43.505 8.166 -80.037 1.00 90.38 362 ALA A C 1
ATOM 2731 O O . ALA A 1 362 ? 44.240 7.695 -80.904 1.00 90.38 362 ALA A O 1
ATOM 2732 N N . LYS A 1 363 ? 42.178 8.230 -80.204 1.00 93.75 363 LYS A N 1
ATOM 2733 C CA . LYS A 1 363 ? 41.494 7.901 -81.460 1.00 93.75 363 LYS A CA 1
ATOM 2734 C C . LYS A 1 363 ? 41.787 8.938 -82.550 1.00 93.75 363 LYS A C 1
ATOM 2736 O O . LYS A 1 363 ? 42.107 8.542 -83.666 1.00 93.75 363 LYS A O 1
ATOM 2741 N N . ALA A 1 364 ? 41.759 10.234 -82.236 1.00 92.00 364 ALA A N 1
ATOM 2742 C CA . ALA A 1 364 ? 42.159 11.279 -83.182 1.00 92.00 364 ALA A CA 1
ATOM 2743 C C . ALA A 1 364 ? 43.647 11.169 -83.579 1.00 92.00 364 ALA A C 1
ATOM 2745 O O . ALA A 1 364 ? 43.976 11.274 -84.760 1.00 92.00 364 ALA A O 1
ATOM 2746 N N . GLU A 1 365 ? 44.538 10.872 -82.624 1.00 93.44 365 GLU A N 1
ATOM 2747 C CA . GLU A 1 365 ? 45.953 10.571 -82.899 1.00 93.44 365 GLU A CA 1
ATOM 2748 C C . GLU A 1 365 ? 46.109 9.336 -83.806 1.00 93.44 365 GLU A C 1
ATOM 2750 O O . GLU A 1 365 ? 46.927 9.342 -84.727 1.00 93.44 365 GLU A O 1
ATOM 2755 N N . ALA A 1 366 ? 45.307 8.284 -83.601 1.00 90.75 366 ALA A N 1
ATOM 2756 C CA . ALA A 1 366 ? 45.308 7.102 -84.463 1.00 90.75 366 ALA A CA 1
ATOM 2757 C C . ALA A 1 366 ? 44.829 7.417 -85.894 1.00 90.75 366 ALA A C 1
ATOM 2759 O O . ALA A 1 366 ? 45.466 6.980 -86.851 1.00 90.75 366 ALA A O 1
ATOM 2760 N N . GLU A 1 367 ? 43.771 8.218 -86.055 1.00 93.88 367 GLU A N 1
ATOM 2761 C CA . GLU A 1 367 ? 43.279 8.680 -87.364 1.00 93.88 367 GLU A CA 1
ATOM 2762 C C . GLU A 1 367 ? 44.337 9.544 -88.101 1.00 93.88 367 GLU A C 1
ATOM 2764 O O . GLU A 1 367 ? 44.532 9.395 -89.313 1.00 93.88 367 GLU A O 1
ATOM 2769 N N . GLU A 1 368 ? 45.104 10.383 -87.387 1.00 92.75 368 GLU A N 1
ATOM 2770 C CA . GLU A 1 368 ? 46.245 11.125 -87.956 1.00 92.75 368 GLU A CA 1
ATOM 2771 C C . GLU A 1 368 ? 47.415 10.201 -88.349 1.00 92.75 368 GLU A C 1
ATOM 2773 O O . GLU A 1 368 ? 48.026 10.380 -89.412 1.00 92.75 368 GLU A O 1
ATOM 2778 N N . ILE A 1 369 ? 47.713 9.179 -87.539 1.00 92.00 369 ILE A N 1
ATOM 2779 C CA . ILE A 1 369 ? 48.746 8.174 -87.835 1.00 92.00 369 ILE A CA 1
ATOM 2780 C C . ILE A 1 369 ? 48.361 7.334 -89.060 1.00 92.00 369 ILE A C 1
ATOM 2782 O O . ILE A 1 369 ? 49.213 7.123 -89.925 1.00 92.00 369 ILE A O 1
ATOM 2786 N N . GLU A 1 370 ? 47.105 6.897 -89.191 1.00 94.00 370 GLU A N 1
ATOM 2787 C CA . GLU A 1 370 ? 46.621 6.169 -90.374 1.00 94.00 370 GLU A CA 1
ATOM 2788 C C . GLU A 1 370 ? 46.702 7.031 -91.642 1.00 94.00 370 GLU A C 1
ATOM 2790 O O . GLU A 1 370 ? 47.227 6.579 -92.664 1.00 94.00 370 GLU A O 1
ATOM 2795 N N . SER A 1 371 ? 46.276 8.296 -91.564 1.00 91.31 371 SER A N 1
ATOM 2796 C CA . SER A 1 371 ? 46.409 9.276 -92.651 1.00 91.31 371 SER A CA 1
ATOM 2797 C C . SER A 1 371 ? 47.875 9.481 -93.065 1.00 91.31 371 SER A C 1
ATOM 2799 O O . SER A 1 371 ? 48.225 9.414 -94.250 1.00 91.31 371 SER A O 1
ATOM 2801 N N . THR A 1 372 ? 48.771 9.629 -92.085 1.00 93.25 372 THR A N 1
ATOM 2802 C CA . THR A 1 372 ? 50.219 9.763 -92.307 1.00 93.25 372 THR A CA 1
ATOM 2803 C C . THR A 1 372 ? 50.817 8.500 -92.930 1.00 93.25 372 THR A C 1
ATOM 2805 O O . THR A 1 372 ? 51.631 8.590 -93.852 1.00 93.25 372 THR A O 1
ATOM 2808 N N . LEU A 1 373 ? 50.406 7.314 -92.478 1.00 93.25 373 LEU A N 1
ATOM 2809 C CA . LEU A 1 373 ? 50.874 6.030 -92.998 1.00 93.25 373 LEU A CA 1
ATOM 2810 C C . LEU A 1 373 ? 50.391 5.799 -94.437 1.00 93.25 373 LEU A C 1
ATOM 2812 O O . LEU A 1 373 ? 51.176 5.349 -95.276 1.00 93.25 373 LEU A O 1
ATOM 2816 N N . ALA A 1 374 ? 49.152 6.175 -94.762 1.00 91.75 374 ALA A N 1
ATOM 2817 C CA . ALA A 1 374 ? 48.638 6.162 -96.130 1.00 91.75 374 ALA A CA 1
ATOM 2818 C C . ALA A 1 374 ? 49.435 7.115 -97.042 1.00 91.75 374 ALA A C 1
ATOM 2820 O O . ALA A 1 374 ? 49.870 6.712 -98.125 1.00 91.75 374 ALA A O 1
ATOM 2821 N N . ALA A 1 375 ? 49.719 8.339 -96.582 1.00 90.69 375 ALA A N 1
ATOM 2822 C CA . ALA A 1 375 ? 50.532 9.308 -97.318 1.00 90.69 375 ALA A CA 1
ATOM 2823 C C . ALA A 1 375 ? 51.968 8.805 -97.566 1.00 90.69 375 ALA A C 1
ATOM 2825 O O . ALA A 1 375 ? 52.455 8.871 -98.696 1.00 90.69 375 ALA A O 1
ATOM 2826 N N . ARG A 1 376 ? 52.630 8.230 -96.550 1.00 91.62 376 ARG A N 1
ATOM 2827 C CA . ARG A 1 376 ? 53.966 7.620 -96.696 1.00 91.62 376 ARG A CA 1
ATOM 2828 C C . ARG A 1 376 ? 53.956 6.376 -97.585 1.00 91.62 376 ARG A C 1
ATOM 2830 O O . ARG A 1 376 ? 54.919 6.145 -98.308 1.00 91.62 376 ARG A O 1
ATOM 2837 N N . THR A 1 377 ? 52.872 5.602 -97.594 1.00 93.69 377 THR A N 1
ATOM 2838 C CA . THR A 1 377 ? 52.715 4.455 -98.507 1.00 93.69 377 THR A CA 1
ATOM 2839 C C . THR A 1 377 ? 52.610 4.920 -99.963 1.00 93.69 377 THR A C 1
ATOM 2841 O O . THR A 1 377 ? 53.270 4.356 -100.837 1.00 93.69 377 THR A O 1
ATOM 2844 N N . ALA A 1 378 ? 51.857 5.992 -100.231 1.00 90.38 378 ALA A N 1
ATOM 2845 C CA . ALA A 1 378 ? 51.780 6.602 -101.560 1.00 90.38 378 ALA A CA 1
ATOM 2846 C C . ALA A 1 378 ? 53.122 7.220 -102.005 1.00 90.38 378 ALA A C 1
ATOM 2848 O O . ALA A 1 378 ? 53.530 7.043 -103.152 1.00 90.38 378 ALA A O 1
ATOM 2849 N N . GLU A 1 379 ? 53.841 7.887 -101.097 1.00 91.50 379 GLU A N 1
ATOM 2850 C CA . GLU A 1 379 ? 55.189 8.420 -101.345 1.00 91.50 379 GLU A CA 1
ATOM 2851 C C . GLU A 1 379 ? 56.197 7.305 -101.668 1.00 91.50 379 GLU A C 1
ATOM 2853 O O . GLU A 1 379 ? 56.953 7.424 -102.631 1.00 91.50 379 GLU A O 1
ATOM 2858 N N . LEU A 1 380 ? 56.176 6.190 -100.927 1.00 91.19 380 LEU A N 1
ATOM 2859 C CA . LEU A 1 380 ? 57.016 5.018 -101.202 1.00 91.19 380 LEU A CA 1
ATOM 2860 C C . LEU A 1 380 ? 56.684 4.362 -102.549 1.00 91.19 380 LEU A C 1
ATOM 2862 O O . LEU A 1 380 ? 57.606 3.942 -103.252 1.00 91.19 380 LEU A O 1
ATOM 2866 N N . SER A 1 381 ? 55.408 4.313 -102.947 1.00 92.62 381 SER A N 1
ATOM 2867 C CA . SER A 1 381 ? 55.018 3.868 -104.292 1.00 92.62 381 SER A CA 1
ATOM 2868 C C . SER A 1 381 ? 55.607 4.793 -105.359 1.00 92.62 381 SER A C 1
ATOM 2870 O O . SER A 1 381 ? 56.334 4.330 -106.231 1.00 92.62 381 SER A O 1
ATOM 2872 N N . ALA A 1 382 ? 55.404 6.108 -105.234 1.00 89.94 382 ALA A N 1
ATOM 2873 C CA . ALA A 1 382 ? 55.911 7.087 -106.196 1.00 89.94 382 ALA A CA 1
ATOM 2874 C C . ALA A 1 382 ? 57.451 7.116 -106.275 1.00 89.94 382 ALA A C 1
ATOM 2876 O O . ALA A 1 382 ? 58.011 7.313 -107.354 1.00 89.94 382 ALA A O 1
ATOM 2877 N N . LEU A 1 383 ? 58.153 6.896 -105.157 1.00 88.62 383 LEU A N 1
ATOM 2878 C CA . LEU A 1 383 ? 59.610 6.723 -105.130 1.00 88.62 383 LEU A CA 1
ATOM 2879 C C . LEU A 1 383 ? 60.049 5.408 -105.788 1.00 88.62 383 LEU A C 1
ATOM 2881 O O . LEU A 1 383 ? 61.095 5.379 -106.434 1.00 88.62 383 LEU A O 1
ATOM 2885 N N . THR A 1 384 ? 59.258 4.340 -105.667 1.00 92.25 384 THR A N 1
ATOM 2886 C CA . THR A 1 384 ? 59.512 3.066 -106.357 1.00 92.25 384 THR A CA 1
ATOM 2887 C C . THR A 1 384 ? 59.349 3.236 -107.867 1.00 92.25 384 THR A C 1
ATOM 2889 O O . THR A 1 384 ? 60.272 2.899 -108.606 1.00 92.25 384 THR A O 1
ATOM 2892 N N . ASP A 1 385 ? 58.263 3.871 -108.320 1.00 90.69 385 ASP A N 1
ATOM 2893 C CA . ASP A 1 385 ? 58.016 4.192 -109.734 1.00 90.69 385 ASP A CA 1
ATOM 2894 C C . ASP A 1 385 ? 59.137 5.075 -110.319 1.00 90.69 385 ASP A C 1
ATOM 2896 O O . ASP A 1 385 ? 59.638 4.831 -111.420 1.00 90.69 385 ASP A O 1
ATOM 2900 N N . GLN A 1 386 ? 59.589 6.086 -109.564 1.00 88.94 386 GLN A N 1
ATOM 2901 C CA . GLN A 1 386 ? 60.731 6.927 -109.941 1.00 88.94 386 GLN A CA 1
ATOM 2902 C C . GLN A 1 386 ? 62.039 6.134 -110.031 1.00 88.94 386 GLN A C 1
ATOM 2904 O O . GLN A 1 386 ? 62.851 6.411 -110.912 1.00 88.94 386 GLN A O 1
ATOM 2909 N N . LEU A 1 387 ? 62.257 5.155 -109.150 1.00 88.25 387 LEU A N 1
ATOM 2910 C CA . LEU A 1 387 ? 63.473 4.343 -109.120 1.00 88.25 387 LEU A CA 1
ATOM 2911 C C . LEU A 1 387 ? 63.481 3.291 -110.241 1.00 88.25 387 LEU A C 1
ATOM 2913 O O . LEU A 1 387 ? 64.527 3.068 -110.854 1.00 88.25 387 LEU A O 1
ATOM 2917 N N . GLU A 1 388 ? 62.335 2.692 -110.575 1.00 91.25 388 GLU A N 1
ATOM 2918 C CA . GLU A 1 388 ? 62.195 1.856 -111.775 1.00 91.25 388 GLU A CA 1
ATOM 2919 C C . GLU A 1 388 ? 62.389 2.671 -113.055 1.00 91.25 388 GLU A C 1
ATOM 2921 O O . GLU A 1 388 ? 63.155 2.257 -113.930 1.00 91.25 388 GLU A O 1
ATOM 2926 N N . LYS A 1 389 ? 61.801 3.872 -113.136 1.00 88.94 389 LYS A N 1
ATOM 2927 C CA . LYS A 1 389 ? 62.045 4.781 -114.258 1.00 88.94 389 LYS A CA 1
ATOM 2928 C C . LYS A 1 389 ? 63.523 5.166 -114.361 1.00 88.94 389 LYS A C 1
ATOM 2930 O O . LYS A 1 389 ? 64.092 5.057 -115.440 1.00 88.94 389 LYS A O 1
ATOM 2935 N N . ALA A 1 390 ? 64.169 5.549 -113.261 1.00 83.00 390 ALA A N 1
ATOM 2936 C CA . ALA A 1 390 ? 65.588 5.904 -113.261 1.00 83.00 390 ALA A CA 1
ATOM 2937 C C . ALA A 1 390 ? 66.478 4.731 -113.706 1.00 83.00 390 ALA A C 1
ATOM 2939 O O . ALA A 1 390 ? 67.452 4.945 -114.423 1.00 83.00 390 ALA A O 1
ATOM 2940 N N . ARG A 1 391 ? 66.131 3.483 -113.354 1.00 90.50 391 ARG A N 1
ATOM 2941 C CA . ARG A 1 391 ? 66.796 2.282 -113.892 1.00 90.50 391 ARG A CA 1
ATOM 2942 C C . ARG A 1 391 ? 66.583 2.130 -115.399 1.00 90.50 391 ARG A C 1
ATOM 2944 O O . ARG A 1 391 ? 67.536 1.805 -116.100 1.00 90.50 391 ARG A O 1
ATOM 2951 N N . ALA A 1 392 ? 65.376 2.373 -115.908 1.00 88.38 392 ALA A N 1
ATOM 2952 C CA . ALA A 1 392 ? 65.099 2.335 -117.345 1.00 88.38 392 ALA A CA 1
ATOM 2953 C C . ALA A 1 392 ? 65.864 3.433 -118.111 1.00 88.38 392 ALA A C 1
ATOM 2955 O O . ALA A 1 392 ? 66.493 3.137 -119.127 1.00 88.38 392 ALA A O 1
ATOM 2956 N N . ASP A 1 393 ? 65.882 4.663 -117.587 1.00 87.75 393 ASP A N 1
ATOM 2957 C CA . ASP A 1 393 ? 66.623 5.800 -118.144 1.00 87.75 393 ASP A CA 1
ATOM 2958 C C . ASP A 1 393 ? 68.149 5.536 -118.129 1.00 87.75 393 ASP A C 1
ATOM 2960 O O . ASP A 1 393 ? 68.835 5.828 -119.110 1.00 87.75 393 ASP A O 1
ATOM 2964 N N . ILE A 1 394 ? 68.688 4.914 -117.067 1.00 86.50 394 ILE A N 1
ATOM 2965 C CA . ILE A 1 394 ? 70.094 4.467 -116.997 1.00 86.50 394 ILE A CA 1
ATOM 2966 C C . ILE A 1 394 ? 70.382 3.386 -118.045 1.00 86.50 394 ILE A C 1
ATOM 2968 O O . ILE A 1 394 ? 71.334 3.534 -118.806 1.00 86.50 394 ILE A O 1
ATOM 2972 N N . ASN A 1 395 ? 69.557 2.339 -118.142 1.00 89.12 395 ASN A N 1
ATOM 2973 C CA . ASN A 1 395 ? 69.749 1.267 -119.127 1.00 89.12 395 ASN A CA 1
ATOM 2974 C C . ASN A 1 395 ? 69.711 1.807 -120.572 1.00 89.12 395 ASN A C 1
ATOM 2976 O O . ASN A 1 395 ? 70.482 1.366 -121.424 1.00 89.12 395 ASN A O 1
ATOM 2980 N N . ALA A 1 396 ? 68.847 2.790 -120.850 1.00 85.12 396 ALA A N 1
ATOM 2981 C CA . ALA A 1 396 ? 68.796 3.479 -122.139 1.00 85.12 396 ALA A CA 1
ATOM 2982 C C . ALA A 1 396 ? 70.054 4.331 -122.397 1.00 85.12 396 ALA A C 1
ATOM 2984 O O . ALA A 1 396 ? 70.585 4.319 -123.507 1.00 85.12 396 ALA A O 1
ATOM 2985 N N . ALA A 1 397 ? 70.573 5.023 -121.379 1.00 81.19 397 ALA A N 1
ATOM 2986 C CA . ALA A 1 397 ? 71.820 5.784 -121.477 1.00 81.19 397 ALA A CA 1
ATOM 2987 C C . ALA A 1 397 ? 73.064 4.885 -121.629 1.00 81.19 397 ALA A C 1
ATOM 2989 O O . ALA A 1 397 ? 74.019 5.267 -122.305 1.00 81.19 397 ALA A O 1
ATOM 2990 N N . GLU A 1 398 ? 73.068 3.681 -121.048 1.00 85.12 398 GLU A N 1
ATOM 2991 C CA . GLU A 1 398 ? 74.115 2.681 -121.287 1.00 85.12 398 GLU A CA 1
ATOM 2992 C C . GLU A 1 398 ? 74.056 2.121 -122.716 1.00 85.12 398 GLU A C 1
ATOM 2994 O O . GLU A 1 398 ? 75.109 1.929 -123.328 1.00 85.12 398 GLU A O 1
ATOM 2999 N N . ALA A 1 399 ? 72.856 1.947 -123.282 1.00 83.38 399 ALA A N 1
ATOM 3000 C CA . ALA A 1 399 ? 72.670 1.562 -124.682 1.00 83.38 399 ALA A CA 1
ATOM 3001 C C . ALA A 1 399 ? 73.136 2.657 -125.666 1.00 83.38 399 ALA A C 1
ATOM 3003 O O . ALA A 1 399 ? 73.945 2.356 -126.543 1.00 83.38 399 ALA A O 1
ATOM 3004 N N . ASP A 1 400 ? 72.727 3.925 -125.482 1.00 85.00 400 ASP A N 1
ATOM 3005 C CA . ASP A 1 400 ? 73.251 5.074 -126.255 1.00 85.00 400 ASP A CA 1
ATOM 3006 C C . ASP A 1 400 ? 74.777 5.153 -126.148 1.00 85.00 400 ASP A C 1
ATOM 3008 O O . ASP A 1 400 ? 75.481 5.298 -127.148 1.00 85.00 400 ASP A O 1
ATOM 3012 N N . ARG A 1 401 ? 75.322 4.991 -124.938 1.00 83.81 401 ARG A N 1
ATOM 3013 C CA . ARG A 1 401 ? 76.770 5.005 -124.724 1.00 83.81 401 ARG A CA 1
ATOM 3014 C C . ARG A 1 401 ? 77.475 3.862 -125.456 1.00 83.81 401 ARG A C 1
ATOM 3016 O O . ARG A 1 401 ? 78.559 4.094 -125.988 1.00 83.81 401 ARG A O 1
ATOM 3023 N N . ALA A 1 402 ? 76.894 2.664 -125.501 1.00 83.56 402 ALA A N 1
ATOM 3024 C CA . ALA A 1 402 ? 77.439 1.535 -126.252 1.00 83.56 402 ALA A CA 1
ATOM 3025 C C . ALA A 1 402 ? 77.401 1.789 -127.770 1.00 83.56 402 ALA A C 1
ATOM 3027 O O . ALA A 1 402 ? 78.414 1.594 -128.442 1.00 83.56 402 ALA A O 1
ATOM 3028 N N . GLU A 1 403 ? 76.286 2.300 -128.300 1.00 83.94 403 GLU A N 1
ATOM 3029 C CA . GLU A 1 403 ? 76.158 2.678 -129.714 1.00 83.94 403 GLU A CA 1
ATOM 3030 C C . GLU A 1 403 ? 77.158 3.785 -130.089 1.00 83.94 403 GLU A C 1
ATOM 3032 O O . GLU A 1 403 ? 77.865 3.690 -131.093 1.00 83.94 403 GLU A O 1
ATOM 3037 N N . ARG A 1 404 ? 77.315 4.800 -129.234 1.00 81.62 404 ARG A N 1
ATOM 3038 C CA . ARG A 1 404 ? 78.305 5.871 -129.418 1.00 81.62 404 ARG A CA 1
ATOM 3039 C C . ARG A 1 404 ? 79.750 5.391 -129.306 1.00 81.62 404 ARG A C 1
ATOM 3041 O O . ARG A 1 404 ? 80.606 5.970 -129.975 1.00 81.62 404 ARG A O 1
ATOM 3048 N N . ILE A 1 405 ? 80.043 4.358 -128.512 1.00 85.31 405 ILE A N 1
ATOM 3049 C CA . ILE A 1 405 ? 81.364 3.708 -128.499 1.00 85.31 405 ILE A CA 1
ATOM 3050 C C . ILE A 1 405 ? 81.592 2.992 -129.832 1.00 85.31 405 ILE A C 1
ATOM 3052 O O . ILE A 1 405 ? 82.560 3.326 -130.508 1.00 85.31 405 ILE A O 1
ATOM 3056 N N . ALA A 1 406 ? 80.666 2.141 -130.283 1.00 83.06 406 ALA A N 1
ATOM 3057 C CA . ALA A 1 406 ? 80.786 1.427 -131.559 1.00 83.06 406 ALA A CA 1
ATOM 3058 C C . ALA A 1 406 ? 80.898 2.380 -132.770 1.00 83.06 406 ALA A C 1
ATOM 3060 O O . ALA A 1 406 ? 81.721 2.178 -133.668 1.00 83.06 406 ALA A O 1
ATOM 3061 N N . ALA A 1 407 ? 80.137 3.479 -132.774 1.00 80.25 407 ALA A N 1
ATOM 3062 C CA . ALA A 1 407 ? 80.255 4.545 -133.768 1.00 80.25 407 ALA A CA 1
ATOM 3063 C C . ALA A 1 407 ? 81.604 5.290 -133.689 1.00 80.25 407 ALA A C 1
ATOM 3065 O O . ALA A 1 407 ? 82.113 5.754 -134.710 1.00 80.25 407 ALA A O 1
ATOM 3066 N N . THR A 1 408 ? 82.206 5.404 -132.501 1.00 78.94 408 THR A N 1
ATOM 3067 C CA . THR A 1 408 ? 83.540 6.008 -132.324 1.00 78.94 408 THR A CA 1
ATOM 3068 C C . THR A 1 408 ? 84.645 5.066 -132.793 1.00 78.94 408 THR A C 1
ATOM 3070 O O . THR A 1 408 ? 85.551 5.511 -133.489 1.00 78.94 408 THR A O 1
ATOM 3073 N N . GLU A 1 409 ? 84.541 3.770 -132.497 1.00 86.25 409 GLU A N 1
ATOM 3074 C CA . GLU A 1 409 ? 85.466 2.727 -132.961 1.00 86.25 409 GLU A CA 1
ATOM 3075 C C . GLU A 1 409 ? 85.431 2.593 -134.491 1.00 86.25 409 GLU A C 1
ATOM 3077 O O . GLU A 1 409 ? 86.479 2.578 -135.136 1.00 86.25 409 GLU A O 1
ATOM 3082 N N . THR A 1 410 ? 84.232 2.617 -135.086 1.00 83.06 410 THR A N 1
ATOM 3083 C CA . THR A 1 410 ? 84.040 2.664 -136.547 1.00 83.06 410 THR A CA 1
ATOM 3084 C C . THR A 1 410 ? 84.741 3.887 -137.139 1.00 83.06 410 THR A C 1
ATOM 3086 O O . THR A 1 410 ? 85.587 3.756 -138.018 1.00 83.06 410 THR A O 1
ATOM 3089 N N . ARG A 1 411 ? 84.484 5.076 -136.580 1.00 80.56 411 ARG A N 1
ATOM 3090 C CA . ARG A 1 411 ? 85.084 6.339 -137.034 1.00 80.56 411 ARG A CA 1
ATOM 3091 C C . ARG A 1 411 ? 86.600 6.395 -136.828 1.00 80.56 411 ARG A C 1
ATOM 3093 O O . ARG A 1 411 ? 87.291 7.086 -137.570 1.00 80.56 411 ARG A O 1
ATOM 3100 N N . GLN A 1 412 ? 87.129 5.682 -135.834 1.00 79.00 412 GLN A N 1
ATOM 3101 C CA . GLN A 1 412 ? 88.565 5.518 -135.622 1.00 79.00 412 GLN A CA 1
ATOM 3102 C C . GLN A 1 412 ? 89.180 4.593 -136.683 1.00 79.00 412 GLN A C 1
ATOM 3104 O O . GLN A 1 412 ? 90.247 4.916 -137.201 1.00 79.00 412 GLN A O 1
ATOM 3109 N N . SER A 1 413 ? 88.491 3.514 -137.068 1.00 81.25 413 SER A N 1
ATOM 3110 C CA . SER A 1 413 ? 88.882 2.673 -138.208 1.00 81.25 413 SER A CA 1
ATOM 3111 C C . SER A 1 413 ? 88.856 3.465 -139.521 1.00 81.25 413 SER A C 1
ATOM 3113 O O . SER A 1 413 ? 89.847 3.454 -140.248 1.00 81.25 413 SER A O 1
ATOM 3115 N N . ASP A 1 414 ? 87.786 4.224 -139.786 1.00 80.25 414 ASP A N 1
ATOM 3116 C CA . ASP A 1 414 ? 87.676 5.110 -140.957 1.00 80.25 414 ASP A CA 1
ATOM 3117 C C . ASP A 1 414 ? 88.836 6.117 -141.010 1.00 80.25 414 ASP A C 1
ATOM 3119 O O . ASP A 1 414 ? 89.419 6.354 -142.068 1.00 80.25 414 ASP A O 1
ATOM 3123 N N . LEU A 1 415 ? 89.204 6.698 -139.860 1.00 78.31 415 LEU A N 1
ATOM 3124 C CA . LEU A 1 415 ? 90.332 7.623 -139.749 1.00 78.31 415 LEU A CA 1
ATOM 3125 C C . LEU A 1 415 ? 91.685 6.930 -139.948 1.00 78.31 415 LEU A C 1
ATOM 3127 O O . LEU A 1 415 ? 92.556 7.524 -140.576 1.00 78.31 415 LEU A O 1
ATOM 3131 N N . GLN A 1 416 ? 91.876 5.689 -139.488 1.00 81.06 416 GLN A N 1
ATOM 3132 C CA . GLN A 1 416 ? 93.090 4.922 -139.800 1.00 81.06 416 GLN A CA 1
ATOM 3133 C C . GLN A 1 416 ? 93.196 4.627 -141.302 1.00 81.06 416 GLN A C 1
ATOM 3135 O O . GLN A 1 416 ? 94.260 4.837 -141.881 1.00 81.06 416 GLN A O 1
ATOM 3140 N N . THR A 1 417 ? 92.101 4.232 -141.958 1.00 80.44 417 THR A N 1
ATOM 3141 C CA . THR A 1 417 ? 92.068 4.049 -143.419 1.00 80.44 417 THR A CA 1
ATOM 3142 C C . THR A 1 417 ? 92.323 5.367 -144.158 1.00 80.44 417 THR A C 1
ATOM 3144 O O . THR A 1 417 ? 93.106 5.398 -145.105 1.00 80.44 417 THR A O 1
ATOM 3147 N N . ALA A 1 418 ? 91.737 6.479 -143.705 1.00 73.88 418 ALA A N 1
ATOM 3148 C CA . ALA A 1 418 ? 91.981 7.801 -144.281 1.00 73.88 418 ALA A CA 1
ATOM 3149 C C . ALA A 1 418 ? 93.433 8.279 -144.090 1.00 73.88 418 ALA A C 1
ATOM 3151 O O . ALA A 1 418 ? 93.960 8.961 -144.968 1.00 73.88 418 ALA A O 1
ATOM 3152 N N . ILE A 1 419 ? 94.091 7.907 -142.984 1.00 79.44 419 ILE A N 1
ATOM 3153 C CA . ILE A 1 419 ? 95.521 8.163 -142.760 1.00 79.44 419 ILE A CA 1
ATOM 3154 C C . ILE A 1 419 ? 96.370 7.332 -143.726 1.00 79.44 419 ILE A C 1
ATOM 3156 O O . ILE A 1 419 ? 97.222 7.916 -144.385 1.00 79.44 419 ILE A O 1
ATOM 3160 N N . GLN A 1 420 ? 96.103 6.032 -143.903 1.00 79.00 420 GLN A N 1
ATOM 3161 C CA . GLN A 1 420 ? 96.832 5.215 -144.888 1.00 79.00 420 GLN A CA 1
ATOM 3162 C C . GLN A 1 420 ? 96.705 5.786 -146.308 1.00 79.00 420 GLN A C 1
ATOM 3164 O O . GLN A 1 420 ? 97.713 5.995 -146.975 1.00 79.00 420 GLN A O 1
ATOM 3169 N N . VAL A 1 421 ? 95.490 6.149 -146.733 1.00 80.12 421 VAL A N 1
ATOM 3170 C CA . VAL A 1 421 ? 95.252 6.794 -148.039 1.00 80.12 421 VAL A CA 1
ATOM 3171 C C . VAL A 1 421 ? 95.953 8.158 -148.141 1.00 80.12 421 VAL A C 1
ATOM 3173 O O . VAL A 1 421 ? 96.374 8.557 -149.225 1.00 80.12 421 VAL A O 1
ATOM 3176 N N . ALA A 1 422 ? 96.111 8.894 -147.036 1.00 73.31 422 ALA A N 1
ATOM 3177 C CA . ALA A 1 422 ? 96.874 10.142 -147.010 1.00 73.31 422 ALA A CA 1
ATOM 3178 C C . ALA A 1 422 ? 98.399 9.920 -147.038 1.00 73.31 422 ALA A C 1
ATOM 3180 O O . ALA A 1 422 ? 99.110 10.750 -147.601 1.00 73.31 422 ALA A O 1
ATOM 3181 N N . GLU A 1 423 ? 98.905 8.821 -146.472 1.00 78.88 423 GLU A N 1
ATOM 3182 C CA . GLU A 1 423 ? 100.320 8.430 -146.522 1.00 78.88 423 GLU A CA 1
ATOM 3183 C C . GLU A 1 423 ? 100.716 7.909 -147.912 1.00 78.88 423 GLU A C 1
ATOM 3185 O O . GLU A 1 423 ? 101.733 8.348 -148.447 1.00 78.88 423 GLU A O 1
ATOM 3190 N N . GLU A 1 424 ? 99.884 7.073 -148.543 1.00 74.94 424 GLU A N 1
ATOM 3191 C CA . GLU A 1 424 ? 100.039 6.658 -149.947 1.00 74.94 424 GLU A CA 1
ATOM 3192 C C . GLU A 1 424 ? 100.044 7.883 -150.869 1.00 74.94 424 GLU A C 1
ATOM 3194 O O . GLU A 1 424 ? 101.005 8.124 -151.596 1.00 74.94 424 GLU A O 1
ATOM 3199 N N . ARG A 1 425 ? 99.034 8.750 -150.743 1.00 78.44 425 ARG A N 1
ATOM 3200 C CA . ARG A 1 425 ? 98.916 9.977 -151.543 1.00 78.44 425 ARG A CA 1
ATOM 3201 C C . ARG A 1 425 ? 100.016 11.006 -151.254 1.00 78.44 425 ARG A C 1
ATOM 3203 O O . ARG A 1 425 ? 100.300 11.846 -152.105 1.00 78.44 425 ARG A O 1
ATOM 3210 N N . LYS A 1 426 ? 100.645 10.961 -150.075 1.00 76.81 426 LYS A N 1
ATOM 3211 C CA . LYS A 1 426 ? 101.863 11.728 -149.773 1.00 76.81 426 LYS A CA 1
ATOM 3212 C C . LYS A 1 426 ? 103.068 11.143 -150.512 1.00 76.81 426 LYS A C 1
ATOM 3214 O O . LYS A 1 426 ? 103.839 11.921 -151.061 1.00 76.81 426 LYS A O 1
ATOM 3219 N N . ALA A 1 427 ? 103.221 9.819 -150.544 1.00 74.12 427 ALA A N 1
ATOM 3220 C CA . ALA A 1 427 ? 104.295 9.161 -151.285 1.00 74.12 427 ALA A CA 1
ATOM 3221 C C . ALA A 1 427 ? 104.172 9.402 -152.802 1.00 74.12 427 ALA A C 1
ATOM 3223 O O . ALA A 1 427 ? 105.175 9.718 -153.441 1.00 74.12 427 ALA A O 1
ATOM 3224 N N . ASP A 1 428 ? 102.951 9.363 -153.350 1.00 75.25 428 ASP A N 1
ATOM 3225 C CA . ASP A 1 428 ? 102.663 9.760 -154.737 1.00 75.25 428 ASP A CA 1
ATOM 3226 C C . ASP A 1 428 ? 103.091 11.214 -154.999 1.00 75.25 428 ASP A C 1
ATOM 3228 O O . ASP A 1 428 ? 103.834 11.490 -155.939 1.00 75.25 428 ASP A O 1
ATOM 3232 N N . LEU A 1 429 ? 102.689 12.152 -154.129 1.00 72.62 429 LEU A N 1
ATOM 3233 C CA . LEU A 1 429 ? 103.051 13.568 -154.259 1.00 72.62 429 LEU A CA 1
ATOM 3234 C C . LEU A 1 429 ? 104.555 13.832 -154.087 1.00 72.62 429 LEU A C 1
ATOM 3236 O O . LEU A 1 429 ? 105.078 14.758 -154.702 1.00 72.62 429 LEU A O 1
ATOM 3240 N N . GLU A 1 430 ? 105.265 13.043 -153.276 1.00 77.12 430 GLU A N 1
ATOM 3241 C CA . GLU A 1 430 ? 106.727 13.110 -153.154 1.00 77.12 430 GLU A CA 1
ATOM 3242 C C . GLU A 1 430 ? 107.428 12.549 -154.406 1.00 77.12 430 GLU A C 1
ATOM 3244 O O . GLU A 1 430 ? 108.446 13.102 -154.827 1.00 77.12 430 GLU A O 1
ATOM 3249 N N . ALA A 1 431 ? 106.861 11.529 -155.062 1.00 72.88 431 ALA A N 1
ATOM 3250 C CA . ALA A 1 431 ? 107.340 11.031 -156.353 1.00 72.88 431 ALA A CA 1
ATOM 3251 C C . ALA A 1 431 ? 107.092 12.037 -157.498 1.00 72.88 431 ALA A C 1
ATOM 3253 O O . ALA A 1 431 ? 108.013 12.317 -158.273 1.00 72.88 431 ALA A O 1
ATOM 3254 N N . ASP A 1 432 ? 105.901 12.645 -157.558 1.00 73.94 432 ASP A N 1
ATOM 3255 C CA . ASP A 1 432 ? 105.570 13.730 -158.495 1.00 73.94 432 ASP A CA 1
ATOM 3256 C C . ASP A 1 432 ? 106.521 14.926 -158.327 1.00 73.94 432 ASP A C 1
ATOM 3258 O O . ASP A 1 432 ? 106.969 15.510 -159.316 1.00 73.94 432 ASP A O 1
ATOM 3262 N N . LEU A 1 433 ? 106.881 15.284 -157.087 1.00 72.31 433 LEU A N 1
ATOM 3263 C CA . LEU A 1 433 ? 107.826 16.372 -156.802 1.00 72.31 433 LEU A CA 1
ATOM 3264 C C . LEU A 1 433 ? 109.233 16.072 -157.338 1.00 72.31 433 LEU A C 1
ATOM 3266 O O . LEU A 1 433 ? 109.864 16.951 -157.929 1.00 72.31 433 LEU A O 1
ATOM 3270 N N . ILE A 1 434 ? 109.707 14.832 -157.183 1.00 77.38 434 ILE A N 1
ATOM 3271 C CA . ILE A 1 434 ? 111.005 14.386 -157.708 1.00 77.38 434 ILE A CA 1
ATOM 3272 C C . ILE A 1 434 ? 111.022 14.447 -159.243 1.00 77.38 434 ILE A C 1
ATOM 3274 O O . ILE A 1 434 ? 111.978 14.971 -159.821 1.00 77.38 434 ILE A O 1
ATOM 3278 N N . GLU A 1 435 ? 109.972 13.975 -159.921 1.00 74.31 435 GLU A N 1
ATOM 3279 C CA . GLU A 1 435 ? 109.895 14.043 -161.387 1.00 74.31 435 GLU A CA 1
ATOM 3280 C C . GLU A 1 435 ? 109.709 15.488 -161.890 1.00 74.31 435 GLU A C 1
ATOM 3282 O O . GLU A 1 435 ? 110.341 15.871 -162.874 1.00 74.31 435 GLU A O 1
ATOM 3287 N N . LEU A 1 436 ? 108.954 16.341 -161.187 1.00 71.00 436 LEU A N 1
ATOM 3288 C CA . LEU A 1 436 ? 108.852 17.775 -161.497 1.00 71.00 436 LEU A CA 1
ATOM 3289 C C . LEU A 1 436 ? 110.197 18.504 -161.354 1.00 71.00 436 LEU A C 1
ATOM 3291 O O . LEU A 1 436 ? 110.537 19.327 -162.209 1.00 71.00 436 LEU A O 1
ATOM 3295 N N . GLN A 1 437 ? 110.998 18.186 -160.331 1.00 74.00 437 GLN A N 1
ATOM 3296 C CA . GLN A 1 437 ? 112.370 18.697 -160.224 1.00 74.00 437 GLN A CA 1
ATOM 3297 C C . GLN A 1 437 ? 113.237 18.196 -161.386 1.00 74.00 437 GLN A C 1
ATOM 3299 O O . GLN A 1 437 ? 113.900 18.999 -162.044 1.00 74.00 437 GLN A O 1
ATOM 3304 N N . ARG A 1 438 ? 113.158 16.903 -161.726 1.00 71.38 438 ARG A N 1
ATOM 3305 C CA . ARG A 1 438 ? 113.903 16.315 -162.851 1.00 71.38 438 ARG A CA 1
ATOM 3306 C C . ARG A 1 438 ? 113.539 16.961 -164.197 1.00 71.38 438 ARG A C 1
ATOM 3308 O O . ARG A 1 438 ? 114.421 17.204 -165.024 1.00 71.38 438 ARG A O 1
ATOM 3315 N N . GLN A 1 439 ? 112.266 17.295 -164.409 1.00 73.38 439 GLN A N 1
ATOM 3316 C CA . GLN A 1 439 ? 111.787 18.032 -165.585 1.00 73.38 439 GLN A CA 1
ATOM 3317 C C . GLN A 1 439 ? 112.236 19.500 -165.587 1.00 73.38 439 GLN A C 1
ATOM 3319 O O . GLN A 1 439 ? 112.576 20.028 -166.647 1.00 73.38 439 GLN A O 1
ATOM 3324 N N . SER A 1 440 ? 112.279 20.153 -164.421 1.00 68.62 440 SER A N 1
ATOM 3325 C CA . SER A 1 440 ? 112.805 21.516 -164.269 1.00 68.62 440 SER A CA 1
ATOM 3326 C C . SER A 1 440 ? 114.291 21.593 -164.634 1.00 68.62 440 SER A C 1
ATOM 3328 O O . SER A 1 440 ? 114.680 22.437 -165.442 1.00 68.62 440 SER A O 1
ATOM 3330 N N . ASP A 1 441 ? 115.112 20.686 -164.103 1.00 72.69 441 ASP A N 1
ATOM 3331 C CA . ASP A 1 441 ? 116.553 20.651 -164.382 1.00 72.69 441 ASP A CA 1
ATOM 3332 C C . ASP A 1 441 ? 116.840 20.289 -165.849 1.00 72.69 441 ASP A C 1
ATOM 3334 O O . ASP A 1 441 ? 117.707 20.899 -166.479 1.00 72.69 441 ASP A O 1
ATOM 3338 N N . THR A 1 442 ? 116.049 19.381 -166.436 1.00 72.88 442 THR A N 1
ATOM 3339 C CA . THR A 1 442 ? 116.122 19.059 -167.873 1.00 72.88 442 THR A CA 1
ATOM 3340 C C . THR A 1 442 ? 115.834 20.297 -168.731 1.00 72.88 442 THR A C 1
ATOM 3342 O O . THR A 1 442 ? 116.659 20.670 -169.563 1.00 72.88 442 THR A O 1
ATOM 3345 N N . ARG A 1 443 ? 114.718 21.000 -168.482 1.00 69.69 443 ARG A N 1
ATOM 3346 C CA . ARG A 1 443 ? 114.357 22.227 -169.218 1.00 69.69 443 ARG A CA 1
ATOM 3347 C C . ARG A 1 443 ? 115.385 23.343 -169.055 1.00 69.69 443 ARG A C 1
ATOM 3349 O O . ARG A 1 443 ? 115.618 24.106 -169.990 1.00 69.69 443 ARG A O 1
ATOM 3356 N N . ARG A 1 444 ? 116.010 23.452 -167.881 1.00 73.62 444 ARG A N 1
ATOM 3357 C CA . ARG A 1 444 ? 117.066 24.437 -167.634 1.00 73.62 444 ARG A CA 1
ATOM 3358 C C . ARG A 1 444 ? 118.297 24.169 -168.502 1.00 73.62 444 ARG A C 1
ATOM 3360 O O . ARG A 1 444 ? 118.785 25.093 -169.149 1.00 73.62 444 ARG A O 1
ATOM 3367 N N . ALA A 1 445 ? 118.736 22.912 -168.579 1.00 66.12 445 ALA A N 1
ATOM 3368 C CA . ALA A 1 445 ? 119.829 22.505 -169.460 1.00 66.12 445 ALA A CA 1
ATOM 3369 C C . ALA A 1 445 ? 119.492 22.718 -170.951 1.00 66.12 445 ALA A C 1
ATOM 3371 O O . ALA A 1 445 ? 120.346 23.165 -171.715 1.00 66.12 445 ALA A O 1
ATOM 3372 N N . GLU A 1 446 ? 118.246 22.465 -171.369 1.00 64.00 446 GLU A N 1
ATOM 3373 C CA . GLU A 1 446 ? 117.785 22.732 -172.741 1.00 64.00 446 GLU A CA 1
ATOM 3374 C C . GLU A 1 446 ? 117.839 24.226 -173.102 1.00 64.00 446 GLU A C 1
ATOM 3376 O O . GLU A 1 446 ? 118.295 24.576 -174.192 1.00 64.00 446 GLU A O 1
ATOM 3381 N N . VAL A 1 447 ? 117.429 25.119 -172.193 1.00 69.56 447 VAL A N 1
ATOM 3382 C CA . VAL A 1 447 ? 117.471 26.579 -172.412 1.00 69.56 447 VAL A CA 1
ATOM 3383 C C . VAL A 1 447 ? 118.909 27.106 -172.451 1.00 69.56 447 VAL A C 1
ATOM 3385 O O . VAL A 1 447 ? 119.241 27.902 -173.330 1.00 69.56 447 VAL A O 1
ATOM 3388 N N . GLU A 1 448 ? 119.787 26.641 -171.559 1.00 63.84 448 GLU A N 1
ATOM 3389 C CA . GLU A 1 448 ? 121.206 27.028 -171.562 1.00 63.84 448 GLU A CA 1
ATOM 3390 C C . GLU A 1 448 ? 121.923 26.516 -172.838 1.00 63.84 448 GLU A C 1
ATOM 3392 O O . GLU A 1 448 ? 122.704 27.252 -173.449 1.00 63.84 448 GLU A O 1
ATOM 3397 N N . ALA A 1 449 ? 121.570 25.324 -173.342 1.00 60.09 449 ALA A N 1
ATOM 3398 C CA . ALA A 1 449 ? 122.061 24.805 -174.626 1.00 60.09 449 ALA A CA 1
ATOM 3399 C C . ALA A 1 449 ? 121.519 25.569 -175.856 1.00 60.09 449 ALA A C 1
ATOM 3401 O O . ALA A 1 449 ? 122.240 25.753 -176.842 1.00 60.09 449 ALA A O 1
ATOM 3402 N N . GLN A 1 450 ? 120.267 26.041 -175.818 1.00 59.12 450 GLN A N 1
ATOM 3403 C CA . GLN A 1 450 ? 119.699 26.890 -176.875 1.00 59.12 450 GLN A CA 1
ATOM 3404 C C . GLN A 1 450 ? 120.345 28.283 -176.903 1.00 59.12 450 GLN A C 1
ATOM 3406 O O . GLN A 1 450 ? 120.623 28.800 -177.986 1.00 59.12 450 GLN A O 1
ATOM 3411 N N . ALA A 1 451 ? 120.650 28.866 -175.738 1.00 57.22 451 ALA A N 1
ATOM 3412 C CA . ALA A 1 451 ? 121.347 30.148 -175.643 1.00 57.22 451 ALA A CA 1
ATOM 3413 C C . ALA A 1 451 ? 122.754 30.094 -176.270 1.00 57.22 451 ALA A C 1
ATOM 3415 O O . ALA A 1 451 ? 123.120 30.996 -177.027 1.00 57.22 451 ALA A O 1
ATOM 3416 N N . ALA A 1 452 ? 123.506 29.012 -176.028 1.00 58.16 452 ALA A N 1
ATOM 3417 C CA . ALA A 1 452 ? 124.819 28.797 -176.640 1.00 58.16 452 ALA A CA 1
ATOM 3418 C C . ALA A 1 452 ? 124.738 28.716 -178.179 1.00 58.16 452 ALA A C 1
ATOM 3420 O O . ALA A 1 452 ? 125.451 29.443 -178.873 1.00 58.16 452 ALA A O 1
ATOM 3421 N N . LYS A 1 453 ? 123.805 27.917 -178.723 1.00 60.94 453 LYS A N 1
ATOM 3422 C CA . LYS A 1 453 ? 123.575 27.832 -180.180 1.00 60.94 453 LYS A CA 1
ATOM 3423 C C . LYS A 1 453 ? 123.180 29.172 -180.807 1.00 60.94 453 LYS A C 1
ATOM 3425 O O . LYS A 1 453 ? 123.642 29.486 -181.900 1.00 60.94 453 LYS A O 1
ATOM 3430 N N . GLY A 1 454 ? 122.365 29.975 -180.121 1.00 55.78 454 GLY A N 1
ATOM 3431 C CA . GLY A 1 454 ? 121.971 31.300 -180.607 1.00 55.78 454 GLY A CA 1
ATOM 3432 C C . GLY A 1 454 ? 123.147 32.278 -180.734 1.00 55.78 454 GLY A C 1
ATOM 3433 O O . GLY A 1 454 ? 123.177 33.086 -181.662 1.00 55.78 454 GLY A O 1
ATOM 3434 N N . GLN A 1 455 ? 124.142 32.191 -179.845 1.00 56.50 455 GLN A N 1
ATOM 3435 C CA . GLN A 1 455 ? 125.363 33.003 -179.937 1.00 56.50 455 GLN A CA 1
ATOM 3436 C C . GLN A 1 455 ? 126.296 32.529 -181.061 1.00 56.50 455 GLN A C 1
ATOM 3438 O O . GLN A 1 455 ? 126.836 33.360 -181.787 1.00 56.50 455 GLN A O 1
ATOM 3443 N N . GLU A 1 456 ? 126.428 31.215 -181.253 1.00 55.34 456 GLU A N 1
ATOM 3444 C CA . GLU A 1 456 ? 127.215 30.612 -182.339 1.00 55.34 456 GLU A CA 1
ATOM 3445 C C . GLU A 1 456 ? 126.651 30.983 -183.728 1.00 55.34 456 GLU A C 1
ATOM 3447 O O . GLU A 1 456 ? 127.384 31.420 -184.617 1.00 55.34 456 GLU A O 1
ATOM 3452 N N . GLN A 1 457 ? 125.323 30.940 -183.890 1.00 56.00 457 GLN A N 1
ATOM 3453 C CA . GLN A 1 457 ? 124.637 31.347 -185.125 1.00 56.00 457 GLN A CA 1
ATOM 3454 C C . GLN A 1 457 ? 124.780 32.852 -185.434 1.00 56.00 457 GLN A C 1
ATOM 3456 O O . GLN A 1 457 ? 124.897 33.233 -186.599 1.00 56.00 457 GLN A O 1
ATOM 3461 N N . LEU A 1 458 ? 124.826 33.717 -184.412 1.00 58.06 458 LEU A N 1
ATOM 3462 C CA . LEU A 1 458 ? 125.036 35.167 -184.569 1.00 58.06 458 LEU A CA 1
ATOM 3463 C C . LEU A 1 458 ? 126.495 35.576 -184.851 1.00 58.06 458 LEU A C 1
ATOM 3465 O O . LEU A 1 458 ? 126.738 36.738 -185.204 1.00 58.06 458 LEU A O 1
ATOM 3469 N N . ALA A 1 459 ? 127.446 34.649 -184.701 1.00 56.81 459 ALA A N 1
ATOM 3470 C CA . ALA A 1 459 ? 128.802 34.791 -185.221 1.00 56.81 459 ALA A CA 1
ATOM 3471 C C . ALA A 1 459 ? 128.847 34.387 -186.704 1.00 56.81 459 ALA A C 1
ATOM 3473 O O . ALA A 1 459 ? 129.207 35.211 -187.540 1.00 56.81 459 ALA A O 1
ATOM 3474 N N . ALA A 1 460 ? 128.368 33.183 -187.044 1.00 57.62 460 ALA A N 1
ATOM 3475 C CA . ALA A 1 460 ? 128.381 32.665 -188.418 1.00 57.62 460 ALA A CA 1
ATOM 3476 C C . ALA A 1 460 ? 127.707 33.608 -189.439 1.00 57.62 460 ALA A C 1
ATOM 3478 O O . ALA A 1 460 ? 128.261 33.862 -190.506 1.00 57.62 460 ALA A O 1
ATOM 3479 N N . LEU A 1 461 ? 126.559 34.201 -189.084 1.00 55.84 461 LEU A N 1
ATOM 3480 C CA . LEU A 1 461 ? 125.840 35.154 -189.946 1.00 55.84 461 LEU A CA 1
ATOM 3481 C C . LEU A 1 461 ? 126.605 36.468 -190.217 1.00 55.84 461 LEU A C 1
ATOM 3483 O O . LEU A 1 461 ? 126.288 37.167 -191.181 1.00 55.84 461 LEU A O 1
ATOM 3487 N N . ARG A 1 462 ? 127.601 36.839 -189.395 1.00 58.84 462 ARG A N 1
ATOM 3488 C CA . ARG A 1 462 ? 128.470 37.996 -189.684 1.00 58.84 462 ARG A CA 1
ATOM 3489 C C . ARG A 1 462 ? 129.508 37.650 -190.741 1.00 58.84 462 ARG A C 1
ATOM 3491 O O . ARG A 1 462 ? 129.592 38.362 -191.738 1.00 58.84 462 ARG A O 1
ATOM 3498 N N . ASP A 1 463 ? 130.218 36.544 -190.552 1.00 54.53 463 ASP A N 1
ATOM 3499 C CA . ASP A 1 463 ? 131.245 36.072 -191.485 1.00 54.53 463 ASP A CA 1
ATOM 3500 C C . ASP A 1 463 ? 130.637 35.794 -192.875 1.00 54.53 463 ASP A C 1
ATOM 3502 O O . ASP A 1 463 ? 131.207 36.171 -193.899 1.00 54.53 463 ASP A O 1
ATOM 3506 N N . GLU A 1 464 ? 129.423 35.230 -192.921 1.00 53.91 464 GLU A N 1
ATOM 3507 C CA . GLU A 1 464 ? 128.648 35.028 -194.154 1.00 53.91 464 GLU A CA 1
ATOM 3508 C C . GLU A 1 464 ? 128.313 36.357 -194.866 1.00 53.91 464 GLU A C 1
ATOM 3510 O O . GLU A 1 464 ? 128.354 36.434 -196.094 1.00 53.91 464 GLU A O 1
ATOM 3515 N N . THR A 1 465 ? 128.062 37.438 -194.117 1.00 54.12 465 THR A N 1
ATOM 3516 C CA . THR A 1 465 ? 127.774 38.767 -194.691 1.00 54.12 465 THR A CA 1
ATOM 3517 C C . THR A 1 465 ? 129.021 39.407 -195.321 1.00 54.12 465 THR A C 1
ATOM 3519 O O . THR A 1 465 ? 128.931 40.016 -196.393 1.00 54.12 465 THR A O 1
ATOM 3522 N N . GLU A 1 466 ? 130.203 39.245 -194.713 1.00 56.25 466 GLU A N 1
ATOM 3523 C CA . GLU A 1 466 ? 131.466 39.701 -195.317 1.00 56.25 466 GLU A CA 1
ATOM 3524 C C . GLU A 1 466 ? 131.841 38.852 -196.548 1.00 56.25 466 GLU A C 1
ATOM 3526 O O . GLU A 1 466 ? 132.194 39.407 -197.594 1.00 56.25 466 GLU A O 1
ATOM 3531 N N . GLN A 1 467 ? 131.664 37.525 -196.489 1.00 55.12 467 GLN A N 1
ATOM 3532 C CA . GLN A 1 467 ? 131.913 36.635 -197.632 1.00 55.12 467 GLN A CA 1
ATOM 3533 C C . GLN A 1 467 ? 130.987 36.915 -198.825 1.00 55.12 467 GLN A C 1
ATOM 3535 O O . GLN A 1 467 ? 131.458 36.953 -199.965 1.00 55.12 467 GLN A O 1
ATOM 3540 N N . LEU A 1 468 ? 129.692 37.165 -198.597 1.00 54.12 468 LEU A N 1
ATOM 3541 C CA . LEU A 1 468 ? 128.752 37.536 -199.664 1.00 54.12 468 LEU A CA 1
ATOM 3542 C C . LEU A 1 468 ? 129.117 38.876 -200.322 1.00 54.12 468 LEU A C 1
ATOM 3544 O O . LEU A 1 468 ? 128.945 39.032 -201.533 1.00 54.12 468 LEU A O 1
ATOM 3548 N N . THR A 1 469 ? 129.677 39.816 -199.556 1.00 52.94 469 THR A N 1
ATOM 3549 C CA . THR A 1 469 ? 130.132 41.113 -200.080 1.00 52.94 469 THR A CA 1
ATOM 3550 C C . THR A 1 469 ? 131.327 40.939 -201.028 1.00 52.94 469 THR A C 1
ATOM 3552 O O . THR A 1 469 ? 131.284 41.429 -202.157 1.00 52.94 469 THR A O 1
ATOM 3555 N N . ALA A 1 470 ? 132.344 40.162 -200.635 1.00 53.03 470 ALA A N 1
ATOM 3556 C CA . ALA A 1 470 ? 133.494 39.847 -201.494 1.00 53.03 470 ALA A CA 1
ATOM 3557 C C . ALA A 1 470 ? 133.119 38.983 -202.721 1.00 53.03 470 ALA A C 1
ATOM 3559 O O . ALA A 1 470 ? 133.663 39.151 -203.819 1.00 53.03 470 ALA A O 1
ATOM 3560 N N . SER A 1 471 ? 132.144 38.083 -202.562 1.00 50.28 471 SER A N 1
ATOM 3561 C CA . SER A 1 471 ? 131.618 37.255 -203.659 1.00 50.28 471 SER A CA 1
ATOM 3562 C C . SER A 1 471 ? 130.948 38.101 -204.748 1.00 50.28 471 SER A C 1
ATOM 3564 O O . SER A 1 471 ? 131.107 37.815 -205.934 1.00 50.28 471 SER A O 1
ATOM 3566 N N . LEU A 1 472 ? 130.245 39.176 -204.367 1.00 53.09 472 LEU A N 1
ATOM 3567 C CA . LEU A 1 472 ? 129.578 40.091 -205.302 1.00 53.09 472 LEU A CA 1
ATOM 3568 C C . LEU A 1 472 ? 130.546 40.940 -206.142 1.00 53.09 472 LEU A C 1
ATOM 3570 O O . LEU A 1 472 ? 130.225 41.251 -207.291 1.00 53.09 472 LEU A O 1
ATOM 3574 N N . GLU A 1 473 ? 131.720 41.304 -205.617 1.00 52.78 473 GLU A N 1
ATOM 3575 C CA . GLU A 1 473 ? 132.773 41.938 -206.428 1.00 52.78 473 GLU A CA 1
ATOM 3576 C C . GLU A 1 473 ? 133.442 40.931 -207.373 1.00 52.78 473 GLU A C 1
ATOM 3578 O O . GLU A 1 473 ? 133.666 41.242 -208.546 1.00 52.78 473 GLU A O 1
ATOM 3583 N N . THR A 1 474 ? 133.669 39.698 -206.906 1.00 56.47 474 THR A N 1
ATOM 3584 C CA . THR A 1 474 ? 134.270 38.619 -207.711 1.00 56.47 474 THR A CA 1
ATOM 3585 C C . THR A 1 474 ? 133.400 38.282 -208.930 1.00 56.47 474 THR A C 1
ATOM 3587 O O . THR A 1 474 ? 133.858 38.432 -210.066 1.00 56.47 474 THR A O 1
ATOM 3590 N N . LEU A 1 475 ? 132.116 37.965 -208.715 1.00 53.72 475 LEU A N 1
ATOM 3591 C CA . LEU A 1 475 ? 131.132 37.658 -209.770 1.00 53.72 475 LEU A CA 1
ATOM 3592 C C . LEU A 1 475 ? 130.995 38.772 -210.821 1.00 53.72 475 LEU A C 1
ATOM 3594 O O . LEU A 1 475 ? 130.737 38.503 -211.998 1.00 53.72 475 LEU A O 1
ATOM 3598 N N . LYS A 1 476 ? 131.192 40.037 -210.427 1.00 52.66 476 LYS A N 1
ATOM 3599 C CA . LYS A 1 476 ? 131.185 41.180 -211.352 1.00 52.66 476 LYS A CA 1
ATOM 3600 C C . LYS A 1 476 ? 132.345 41.129 -212.346 1.00 52.66 476 LYS A C 1
ATOM 3602 O O . LYS A 1 476 ? 132.136 41.398 -213.527 1.00 52.66 476 LYS A O 1
ATOM 3607 N N . SER A 1 477 ? 133.539 40.758 -211.882 1.00 51.88 477 SER A N 1
ATOM 3608 C CA . SER A 1 477 ? 134.713 40.597 -212.749 1.00 51.88 477 SER A CA 1
ATOM 3609 C C . SER A 1 477 ? 134.594 39.373 -213.668 1.00 51.88 477 SER A C 1
ATOM 3611 O O . SER A 1 477 ? 134.927 39.455 -214.850 1.00 51.88 477 SER A O 1
ATOM 3613 N N . GLU A 1 478 ? 134.021 38.272 -213.171 1.00 49.41 478 GLU A N 1
ATOM 3614 C CA . GLU A 1 478 ? 133.767 37.061 -213.963 1.00 49.41 478 GLU A CA 1
ATOM 3615 C C . GLU A 1 478 ? 132.727 37.302 -215.066 1.00 49.41 478 GLU A C 1
ATOM 3617 O O . GLU A 1 478 ? 132.893 36.818 -216.186 1.00 49.41 478 GLU A O 1
ATOM 3622 N N . THR A 1 479 ? 131.697 38.112 -214.792 1.00 48.03 479 THR A N 1
ATOM 3623 C CA . THR A 1 479 ? 130.690 38.495 -215.798 1.00 48.03 479 THR A CA 1
ATOM 3624 C C . THR A 1 479 ? 131.331 39.269 -216.957 1.00 48.03 479 THR A C 1
ATOM 3626 O O . THR A 1 479 ? 131.106 38.921 -218.115 1.00 48.03 479 THR A O 1
ATOM 3629 N N . GLN A 1 480 ? 132.205 40.247 -216.672 1.00 51.72 480 GLN A N 1
ATOM 3630 C CA . GLN A 1 480 ? 132.941 40.969 -217.725 1.00 51.72 480 GLN A CA 1
ATOM 3631 C C . GLN A 1 480 ? 133.867 40.050 -218.540 1.00 51.72 480 GLN A C 1
ATOM 3633 O O . GLN A 1 480 ? 134.003 40.234 -219.749 1.00 51.72 480 GLN A O 1
ATOM 3638 N N . ALA A 1 481 ? 134.477 39.038 -217.913 1.00 53.06 481 ALA A N 1
ATOM 3639 C CA . ALA A 1 481 ? 135.301 38.058 -218.622 1.00 53.06 481 ALA A CA 1
ATOM 3640 C C . ALA A 1 481 ? 134.472 37.133 -219.541 1.00 53.06 481 ALA A C 1
ATOM 3642 O O . ALA A 1 481 ? 134.925 36.779 -220.632 1.00 53.06 481 ALA A O 1
ATOM 3643 N N . GLN A 1 482 ? 133.251 36.760 -219.138 1.00 47.69 482 GLN A N 1
ATOM 3644 C CA . GLN A 1 482 ? 132.356 35.942 -219.965 1.00 47.69 482 GLN A CA 1
ATOM 3645 C C . GLN A 1 482 ? 131.791 36.703 -221.170 1.00 47.69 482 GLN A C 1
ATOM 3647 O O . GLN A 1 482 ? 131.722 36.128 -222.257 1.00 47.69 482 GLN A O 1
ATOM 3652 N N . GLU A 1 483 ? 131.430 37.981 -221.021 1.00 48.56 483 GLU A N 1
ATOM 3653 C CA . GLU A 1 483 ? 130.943 38.796 -222.146 1.00 48.56 483 GLU A CA 1
ATOM 3654 C C . GLU A 1 483 ? 132.013 38.973 -223.235 1.00 48.56 483 GLU A C 1
ATOM 3656 O O . GLU A 1 483 ? 131.697 38.861 -224.420 1.00 48.56 483 GLU A O 1
ATOM 3661 N N . GLN A 1 484 ? 133.283 39.144 -222.846 1.00 48.88 484 GLN A N 1
ATOM 3662 C CA . GLN A 1 484 ? 134.417 39.204 -223.775 1.00 48.88 484 GLN A CA 1
ATOM 3663 C C . GLN A 1 484 ? 134.581 37.884 -224.558 1.00 48.88 484 GLN A C 1
ATOM 3665 O O . GLN A 1 484 ? 134.615 37.883 -225.787 1.00 48.88 484 GLN A O 1
ATOM 3670 N N . SER A 1 485 ? 134.562 36.745 -223.857 1.00 47.78 485 SER A N 1
ATOM 3671 C CA . SER A 1 485 ? 134.650 35.402 -224.459 1.00 47.78 485 SER A CA 1
ATOM 3672 C C . SER A 1 485 ? 133.486 35.092 -225.426 1.00 47.78 485 SER A C 1
ATOM 3674 O O . SER A 1 485 ? 133.655 34.395 -226.431 1.00 47.78 485 SER A O 1
ATOM 3676 N N . LEU A 1 486 ? 132.300 35.664 -225.179 1.00 52.22 486 LEU A N 1
ATOM 3677 C CA . LEU A 1 486 ? 131.117 35.581 -226.053 1.00 52.22 486 LEU A CA 1
ATOM 3678 C C . LEU A 1 486 ? 131.124 36.557 -227.249 1.00 52.22 486 LEU A C 1
ATOM 3680 O O . LEU A 1 486 ? 130.217 36.491 -228.091 1.00 52.22 486 LEU A O 1
ATOM 3684 N N . ALA A 1 487 ? 132.119 37.442 -227.344 1.00 46.09 487 ALA A N 1
ATOM 3685 C CA . ALA A 1 487 ? 132.413 38.231 -228.540 1.00 46.09 487 ALA A CA 1
ATOM 3686 C C . ALA A 1 487 ? 133.465 37.522 -229.408 1.00 46.09 487 ALA A C 1
ATOM 3688 O O . ALA A 1 487 ? 133.191 37.235 -230.572 1.00 46.09 487 ALA A O 1
ATOM 3689 N N . ASP A 1 488 ? 134.591 37.110 -228.816 1.00 51.62 488 ASP A N 1
ATOM 3690 C CA . ASP A 1 488 ? 135.677 36.407 -229.519 1.00 51.62 488 ASP A CA 1
ATOM 3691 C C . ASP A 1 488 ? 135.173 35.122 -230.222 1.00 51.62 488 ASP A C 1
ATOM 3693 O O . ASP A 1 488 ? 135.580 34.784 -231.335 1.00 51.62 488 ASP A O 1
ATOM 3697 N N . SER A 1 489 ? 134.212 34.422 -229.603 1.00 46.59 489 SER A N 1
ATOM 3698 C CA . SER A 1 489 ? 133.560 33.230 -230.173 1.00 46.59 489 SER A CA 1
ATOM 3699 C C . SER A 1 489 ? 132.467 33.518 -231.219 1.00 46.59 489 SER A C 1
ATOM 3701 O O . SER A 1 489 ? 132.060 32.595 -231.928 1.00 46.59 489 SER A O 1
ATOM 3703 N N . ARG A 1 490 ? 132.012 34.771 -231.375 1.00 50.38 490 ARG A N 1
ATOM 3704 C CA . ARG A 1 490 ? 131.184 35.196 -232.522 1.00 50.38 490 ARG A CA 1
ATOM 3705 C C . ARG A 1 490 ? 132.036 35.505 -233.744 1.00 50.38 490 ARG A C 1
ATOM 3707 O O . ARG A 1 490 ? 131.671 35.076 -234.835 1.00 50.38 490 ARG A O 1
ATOM 3714 N N . ASP A 1 491 ? 133.164 36.181 -233.563 1.00 48.34 491 ASP A N 1
ATOM 3715 C CA . ASP A 1 491 ? 134.060 36.513 -234.676 1.00 48.34 491 ASP A CA 1
ATOM 3716 C C . ASP A 1 491 ? 134.666 35.231 -235.277 1.00 48.34 491 ASP A C 1
ATOM 3718 O O . ASP A 1 491 ? 134.619 35.032 -236.491 1.00 48.34 491 ASP A O 1
ATOM 3722 N N . ALA A 1 492 ? 135.051 34.263 -234.434 1.00 50.16 492 ALA A N 1
ATOM 3723 C CA . ALA A 1 492 ? 135.446 32.922 -234.880 1.00 50.16 492 ALA A CA 1
ATOM 3724 C C . ALA A 1 492 ? 134.344 32.163 -235.660 1.00 50.16 492 ALA A C 1
ATOM 3726 O O . ALA A 1 492 ? 134.650 31.322 -236.507 1.00 50.16 492 ALA A O 1
ATOM 3727 N N . ALA A 1 493 ? 133.060 32.449 -235.406 1.00 41.62 493 ALA A N 1
ATOM 3728 C CA . ALA A 1 493 ? 131.944 31.881 -236.167 1.00 41.62 493 ALA A CA 1
ATOM 3729 C C . ALA A 1 493 ? 131.693 32.622 -237.498 1.00 41.62 493 ALA A C 1
ATOM 3731 O O . ALA A 1 493 ? 131.212 32.012 -238.456 1.00 41.62 493 ALA A O 1
ATOM 3732 N N . ALA A 1 494 ? 132.045 33.909 -237.585 1.00 46.25 494 ALA A N 1
ATOM 3733 C CA . ALA A 1 494 ? 131.987 34.687 -238.821 1.00 46.25 494 ALA A CA 1
ATOM 3734 C C . ALA A 1 494 ? 133.086 34.265 -239.815 1.00 46.25 494 ALA A C 1
ATOM 3736 O O . ALA A 1 494 ? 132.786 34.068 -240.994 1.00 46.25 494 ALA A O 1
ATOM 3737 N N . ASP A 1 495 ? 134.313 34.025 -239.341 1.00 50.62 495 ASP A N 1
ATOM 3738 C CA . ASP A 1 495 ? 135.414 33.481 -240.156 1.00 50.62 495 ASP A CA 1
ATOM 3739 C C . ASP A 1 495 ? 135.064 32.099 -240.741 1.00 50.62 495 ASP A C 1
ATOM 3741 O O . ASP A 1 495 ? 135.298 31.828 -241.922 1.00 50.62 495 ASP A O 1
ATOM 3745 N N . LEU A 1 496 ? 134.415 31.241 -239.945 1.00 52.56 496 LEU A N 1
ATOM 3746 C CA . LEU A 1 496 ? 133.881 29.949 -240.398 1.00 52.56 496 LEU A CA 1
ATOM 3747 C C . LEU A 1 496 ? 132.795 30.100 -241.479 1.00 52.56 496 LEU A C 1
ATOM 3749 O O . LEU A 1 496 ? 132.725 29.281 -242.395 1.00 52.56 496 LEU A O 1
ATOM 3753 N N . SER A 1 497 ? 131.981 31.160 -241.427 1.00 43.66 497 SER A N 1
ATOM 3754 C CA . SER A 1 497 ? 131.030 31.474 -242.502 1.00 43.66 497 SER A CA 1
ATOM 3755 C C . SER A 1 497 ? 131.735 31.965 -243.771 1.00 43.66 497 SER A C 1
ATOM 3757 O O . SER A 1 497 ? 131.335 31.575 -244.867 1.00 43.66 497 SER A O 1
ATOM 3759 N N . GLN A 1 498 ? 132.805 32.764 -243.652 1.00 50.25 498 GLN A N 1
ATOM 3760 C CA . GLN A 1 498 ? 133.601 33.183 -244.814 1.00 50.25 498 GLN A CA 1
ATOM 3761 C C . GLN A 1 498 ? 134.295 32.003 -245.504 1.00 50.25 498 GLN A C 1
ATOM 3763 O O . GLN A 1 498 ? 134.366 31.987 -246.731 1.00 50.25 498 GLN A O 1
ATOM 3768 N N . GLN A 1 499 ? 134.755 30.992 -244.756 1.00 47.25 499 GLN A N 1
ATOM 3769 C CA . GLN A 1 499 ? 135.288 29.761 -245.355 1.00 47.25 499 GLN A CA 1
ATOM 3770 C C . GLN A 1 499 ? 134.225 29.016 -246.181 1.00 47.25 499 GLN A C 1
ATOM 3772 O O . GLN A 1 499 ? 134.500 28.620 -247.311 1.00 47.25 499 GLN A O 1
ATOM 3777 N N . ILE A 1 500 ? 132.993 28.903 -245.674 1.00 51.72 500 ILE A N 1
ATOM 3778 C CA . ILE A 1 500 ? 131.888 28.228 -246.380 1.00 51.72 500 ILE A CA 1
ATOM 3779 C C . ILE A 1 500 ? 131.490 28.965 -247.672 1.00 51.72 500 ILE A C 1
ATOM 3781 O O . ILE A 1 500 ? 131.193 28.323 -248.681 1.00 51.72 500 ILE A O 1
ATOM 3785 N N . ASP A 1 501 ? 131.506 30.300 -247.681 1.00 51.41 501 ASP A N 1
ATOM 3786 C CA . ASP A 1 501 ? 131.193 31.072 -248.891 1.00 51.41 501 ASP A CA 1
ATOM 3787 C C . ASP A 1 501 ? 132.382 31.172 -249.872 1.00 51.41 501 ASP A C 1
ATOM 3789 O O . ASP A 1 501 ? 132.169 31.269 -251.084 1.00 51.41 501 ASP A O 1
ATOM 3793 N N . ALA A 1 502 ? 133.627 31.033 -249.402 1.00 55.75 502 ALA A N 1
ATOM 3794 C CA . ALA A 1 502 ? 134.787 30.820 -250.272 1.00 55.75 502 ALA A CA 1
ATOM 3795 C C . ALA A 1 502 ? 134.712 29.462 -251.002 1.00 55.75 502 ALA A C 1
ATOM 3797 O O . ALA A 1 502 ? 134.954 29.400 -252.211 1.00 55.75 502 ALA A O 1
ATOM 3798 N N . ASP A 1 503 ? 134.285 28.400 -250.309 1.00 49.56 503 ASP A N 1
ATOM 3799 C CA . ASP A 1 503 ? 134.030 27.086 -250.916 1.00 49.56 503 ASP A CA 1
ATOM 3800 C C . ASP A 1 503 ? 132.850 27.119 -251.913 1.00 49.56 503 ASP A C 1
ATOM 3802 O O . ASP A 1 503 ? 132.870 26.400 -252.916 1.00 49.56 503 ASP A O 1
ATOM 3806 N N . ARG A 1 504 ? 131.849 27.996 -251.718 1.00 51.19 504 ARG A N 1
ATOM 3807 C CA . ARG A 1 504 ? 130.804 28.255 -252.733 1.00 51.19 504 ARG A CA 1
ATOM 3808 C C . ARG A 1 504 ? 131.340 28.949 -253.980 1.00 51.19 504 ARG A C 1
ATOM 3810 O O . ARG A 1 504 ? 130.978 28.552 -255.088 1.00 51.19 504 ARG A O 1
ATOM 3817 N N . ALA A 1 505 ? 132.195 29.960 -253.827 1.00 48.59 505 ALA A N 1
ATOM 3818 C CA . ALA A 1 505 ? 132.773 30.681 -254.963 1.00 48.59 505 ALA A CA 1
ATOM 3819 C C . ALA A 1 505 ? 133.578 29.744 -255.887 1.00 48.59 505 ALA A C 1
ATOM 3821 O O . ALA A 1 505 ? 133.519 29.869 -257.111 1.00 48.59 505 ALA A O 1
ATOM 3822 N N . ALA A 1 506 ? 134.252 28.740 -255.314 1.00 55.28 506 ALA A N 1
ATOM 3823 C CA . ALA A 1 506 ? 134.940 27.686 -256.061 1.00 55.28 506 ALA A CA 1
ATOM 3824 C C . ALA A 1 506 ? 134.000 26.744 -256.852 1.00 55.28 506 ALA A C 1
ATOM 3826 O O . ALA A 1 506 ? 134.467 26.004 -257.720 1.00 55.28 506 ALA A O 1
ATOM 3827 N N . LEU A 1 507 ? 132.692 26.761 -256.571 1.00 48.94 507 LEU A N 1
ATOM 3828 C CA . LEU A 1 507 ? 131.690 25.864 -257.152 1.00 48.94 507 LEU A CA 1
ATOM 3829 C C . LEU A 1 507 ? 130.931 26.516 -258.325 1.00 48.94 507 LEU A C 1
ATOM 3831 O O . LEU A 1 507 ? 130.757 25.878 -259.361 1.00 48.94 507 LEU A O 1
ATOM 3835 N N . GLU A 1 508 ? 130.583 27.805 -258.248 1.00 54.78 508 GLU A N 1
ATOM 3836 C CA . GLU A 1 508 ? 130.016 28.537 -259.403 1.00 54.78 508 GLU A CA 1
ATOM 3837 C C . GLU A 1 508 ? 131.066 28.829 -260.499 1.00 54.78 508 GLU A C 1
ATOM 3839 O O . GLU A 1 508 ? 130.736 28.846 -261.687 1.00 54.78 508 GLU A O 1
ATOM 3844 N N . GLU A 1 509 ? 132.356 28.920 -260.145 1.00 55.69 509 GLU A N 1
ATOM 3845 C CA . GLU A 1 509 ? 133.494 28.881 -261.090 1.00 55.69 509 GLU A CA 1
ATOM 3846 C C . GLU A 1 509 ? 133.462 27.614 -261.981 1.00 55.69 509 GLU A C 1
ATOM 3848 O O . GLU A 1 509 ? 133.906 27.647 -263.133 1.00 55.69 509 GLU A O 1
ATOM 3853 N N . LEU A 1 510 ? 132.884 26.504 -261.498 1.00 56.28 510 LEU A N 1
ATOM 3854 C CA . LEU A 1 510 ? 132.688 25.269 -262.271 1.00 56.28 510 LEU A CA 1
ATOM 3855 C C . LEU A 1 510 ? 131.390 25.272 -263.102 1.00 56.28 510 LEU A C 1
ATOM 3857 O O . LEU A 1 510 ? 131.366 24.666 -264.174 1.00 56.28 510 LEU A O 1
ATOM 3861 N N . GLU A 1 511 ? 130.337 25.979 -262.683 1.00 53.97 511 GLU A N 1
ATOM 3862 C CA . GLU A 1 511 ? 129.094 26.111 -263.469 1.00 53.97 511 GLU A CA 1
ATOM 3863 C C . GLU A 1 511 ? 129.211 27.136 -264.607 1.00 53.97 511 GLU A C 1
ATOM 3865 O O . GLU A 1 511 ? 128.715 26.892 -265.711 1.00 53.97 511 GLU A O 1
ATOM 3870 N N . SER A 1 512 ? 129.971 28.216 -264.401 1.00 52.69 512 SER A N 1
ATOM 3871 C CA . SER A 1 512 ? 130.412 29.137 -265.460 1.00 52.69 512 SER A CA 1
ATOM 3872 C C . SER A 1 512 ? 131.064 28.368 -266.621 1.00 52.69 512 SER A C 1
ATOM 3874 O O . SER A 1 512 ? 130.685 28.513 -267.788 1.00 52.69 512 SER A O 1
ATOM 3876 N N . ARG A 1 513 ? 131.956 27.422 -266.291 1.00 57.06 513 ARG A N 1
ATOM 3877 C CA . ARG A 1 513 ? 132.599 26.513 -267.256 1.00 57.06 513 ARG A CA 1
ATOM 3878 C C . ARG A 1 513 ? 131.627 25.538 -267.935 1.00 57.06 513 ARG A C 1
ATOM 3880 O O . ARG A 1 513 ? 131.967 25.017 -268.996 1.00 57.06 513 ARG A O 1
ATOM 3887 N N . ARG A 1 514 ? 130.433 25.301 -267.374 1.00 58.22 514 ARG A N 1
ATOM 3888 C CA . ARG A 1 514 ? 129.387 24.448 -267.966 1.00 58.22 514 ARG A CA 1
ATOM 3889 C C . ARG A 1 514 ? 128.489 25.214 -268.938 1.00 58.22 514 ARG A C 1
ATOM 3891 O O . ARG A 1 514 ? 128.261 24.731 -270.041 1.00 58.22 514 ARG A O 1
ATOM 3898 N N . SER A 1 515 ? 128.020 26.412 -268.582 1.00 57.62 515 SER A N 1
ATOM 3899 C CA . SER A 1 515 ? 127.127 27.200 -269.456 1.00 57.62 515 SER A CA 1
ATOM 3900 C C . SER A 1 515 ? 127.833 27.688 -270.735 1.00 57.62 515 SER A C 1
ATOM 3902 O O . SER A 1 515 ? 127.232 27.738 -271.809 1.00 57.62 515 SER A O 1
ATOM 3904 N N . VAL A 1 516 ? 129.155 27.899 -270.681 1.00 61.78 516 VAL A N 1
ATOM 3905 C CA . VAL A 1 516 ? 129.995 28.111 -271.878 1.00 61.78 516 VAL A CA 1
ATOM 3906 C C . VAL A 1 516 ? 129.915 26.937 -272.877 1.00 61.78 516 VAL A C 1
ATOM 3908 O O . VAL A 1 516 ? 130.063 27.154 -274.079 1.00 61.78 516 VAL A O 1
ATOM 3911 N N . ALA A 1 517 ? 129.608 25.711 -272.431 1.00 53.16 517 ALA A N 1
ATOM 3912 C CA . ALA A 1 517 ? 129.346 24.573 -273.319 1.00 53.16 517 ALA A CA 1
ATOM 3913 C C . ALA A 1 517 ? 127.900 24.532 -273.859 1.00 53.16 517 ALA A C 1
ATOM 3915 O O . ALA A 1 517 ? 127.668 23.982 -274.932 1.00 53.16 517 ALA A O 1
ATOM 3916 N N . GLU A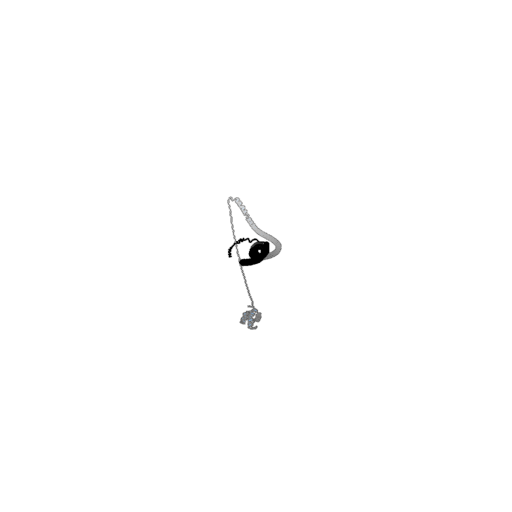 1 518 ? 126.929 25.162 -273.194 1.00 50.91 518 GLU A N 1
ATOM 3917 C CA . GLU A 1 518 ? 125.559 25.318 -273.717 1.00 50.91 518 GLU A CA 1
ATOM 3918 C C . GLU A 1 518 ? 125.520 26.382 -274.833 1.00 50.91 518 GLU A C 1
ATOM 3920 O O . GLU A 1 518 ? 124.877 26.181 -275.866 1.00 50.91 518 GLU A O 1
ATOM 3925 N N . ALA A 1 519 ? 126.354 27.425 -274.735 1.00 52.69 519 ALA A N 1
ATOM 3926 C CA . ALA A 1 519 ? 126.665 28.308 -275.865 1.00 52.69 519 ALA A CA 1
ATOM 3927 C C . ALA A 1 519 ? 127.321 27.570 -277.058 1.00 52.69 519 ALA A C 1
ATOM 3929 O O . ALA A 1 519 ? 127.251 28.065 -278.182 1.00 52.69 519 ALA A O 1
ATOM 3930 N N . ALA A 1 520 ? 127.908 26.385 -276.835 1.00 52.59 520 ALA A N 1
ATOM 3931 C CA . ALA A 1 520 ? 128.441 25.492 -277.872 1.00 52.59 520 ALA A CA 1
ATOM 3932 C C . ALA A 1 520 ? 127.435 24.421 -278.364 1.00 52.59 520 ALA A C 1
ATOM 3934 O O . ALA A 1 520 ? 127.683 23.793 -279.394 1.00 52.59 520 ALA A O 1
ATOM 3935 N N . ILE A 1 521 ? 126.274 24.267 -277.712 1.00 47.03 521 ILE A N 1
ATOM 3936 C CA . ILE A 1 521 ? 125.085 23.608 -278.296 1.00 47.03 521 ILE A CA 1
ATOM 3937 C C . ILE A 1 521 ? 124.391 24.570 -279.280 1.00 47.03 521 ILE A C 1
ATOM 3939 O O . ILE A 1 521 ? 123.970 24.153 -280.357 1.00 47.03 521 ILE A O 1
ATOM 3943 N N . ALA A 1 522 ? 124.468 25.875 -279.003 1.00 50.75 522 ALA A N 1
ATOM 3944 C CA . ALA A 1 522 ? 124.613 26.919 -280.021 1.00 50.75 522 ALA A CA 1
ATOM 3945 C C . ALA A 1 522 ? 123.436 27.094 -281.017 1.00 50.75 522 ALA A C 1
ATOM 3947 O O . ALA A 1 522 ? 122.363 26.511 -280.901 1.00 50.75 522 ALA A O 1
ATOM 3948 N N . ALA A 1 523 ? 123.532 27.980 -282.008 1.00 55.47 523 ALA A N 1
ATOM 3949 C CA . ALA A 1 523 ? 124.154 27.763 -283.330 1.00 55.47 523 ALA A CA 1
ATOM 3950 C C . ALA A 1 523 ? 123.961 26.388 -284.025 1.00 55.47 523 ALA A C 1
ATOM 3952 O O . ALA A 1 523 ? 123.977 26.365 -285.254 1.00 55.47 523 ALA A O 1
ATOM 3953 N N . LEU A 1 524 ? 123.672 25.274 -283.330 1.00 50.09 524 LEU A N 1
ATOM 3954 C CA . LEU A 1 524 ? 123.110 24.082 -283.988 1.00 50.09 524 LEU A CA 1
ATOM 3955 C C . LEU A 1 524 ? 121.605 24.253 -284.241 1.00 50.09 524 LEU A C 1
ATOM 3957 O O . LEU A 1 524 ? 121.128 23.896 -285.316 1.00 50.09 524 LEU A O 1
ATOM 3961 N N . GLU A 1 525 ? 120.852 24.902 -283.345 1.00 53.47 525 GLU A N 1
ATOM 3962 C CA . GLU A 1 525 ? 119.449 25.247 -283.646 1.00 53.47 525 GLU A CA 1
ATOM 3963 C C . GLU A 1 525 ? 119.336 26.377 -284.685 1.00 53.47 525 GLU A C 1
ATOM 3965 O O . GLU A 1 525 ? 118.396 26.405 -285.481 1.00 53.47 525 GLU A O 1
ATOM 3970 N N . GLN A 1 526 ? 120.367 27.222 -284.810 1.00 52.41 526 GLN A N 1
ATOM 3971 C CA . GLN A 1 526 ? 120.504 28.156 -285.936 1.00 52.41 526 GLN A CA 1
ATOM 3972 C C . GLN A 1 526 ? 120.641 27.428 -287.290 1.00 52.41 526 GLN A C 1
ATOM 3974 O O . GLN A 1 526 ? 120.297 28.000 -288.322 1.00 52.41 526 GLN A O 1
ATOM 3979 N N . ALA A 1 527 ? 121.074 26.160 -287.308 1.00 53.06 527 ALA A N 1
ATOM 3980 C CA . ALA A 1 527 ? 121.026 25.326 -288.510 1.00 53.06 527 ALA A CA 1
ATOM 3981 C C . ALA A 1 527 ? 119.619 24.747 -288.772 1.00 53.06 527 ALA A C 1
ATOM 3983 O O . ALA A 1 527 ? 119.241 24.579 -289.934 1.00 53.06 527 ALA A O 1
ATOM 3984 N N . ARG A 1 528 ? 118.792 24.508 -287.736 1.00 44.09 528 ARG A N 1
ATOM 3985 C CA . ARG A 1 528 ? 117.380 24.110 -287.924 1.00 44.09 528 ARG A CA 1
ATOM 3986 C C . ARG A 1 528 ? 116.531 25.234 -288.526 1.00 44.09 528 ARG A C 1
ATOM 3988 O O . ARG A 1 528 ? 115.586 24.926 -289.253 1.00 44.09 528 ARG A O 1
ATOM 3995 N N . ALA A 1 529 ? 116.914 26.500 -288.333 1.00 46.59 529 ALA A N 1
ATOM 3996 C CA . ALA A 1 529 ? 116.264 27.663 -288.953 1.00 46.59 529 ALA A CA 1
ATOM 3997 C C . ALA A 1 529 ? 116.023 27.500 -290.470 1.00 46.59 529 ALA A C 1
ATOM 3999 O O . ALA A 1 529 ? 115.028 27.980 -290.993 1.00 46.59 529 ALA A O 1
ATOM 4000 N N . GLN A 1 530 ? 116.901 26.778 -291.172 1.00 54.09 530 GLN A N 1
ATOM 4001 C CA . GLN A 1 530 ? 116.851 26.608 -292.628 1.00 54.09 530 GLN A CA 1
ATOM 4002 C C . GLN A 1 530 ? 115.962 25.440 -293.098 1.00 54.09 530 GLN A C 1
ATOM 4004 O O . GLN A 1 530 ? 115.807 25.246 -294.304 1.00 54.09 530 GLN A O 1
ATOM 4009 N N . ARG A 1 531 ? 115.422 24.614 -292.185 1.00 44.91 531 ARG A N 1
ATOM 4010 C CA . ARG A 1 531 ? 114.755 23.344 -292.536 1.00 44.91 531 ARG A CA 1
ATOM 4011 C C . ARG A 1 531 ? 113.234 23.406 -292.553 1.00 44.91 531 ARG A C 1
ATOM 4013 O O . ARG A 1 531 ? 112.641 22.842 -293.468 1.00 44.91 531 ARG A O 1
ATOM 4020 N N . GLU A 1 532 ? 112.591 24.094 -291.615 1.00 50.88 532 GLU A N 1
ATOM 4021 C CA . GLU A 1 532 ? 111.122 24.208 -291.629 1.00 50.88 532 GLU A CA 1
ATOM 4022 C C . GLU A 1 532 ? 110.595 25.296 -292.582 1.00 50.88 532 GLU A C 1
ATOM 4024 O O . GLU A 1 532 ? 109.481 25.157 -293.078 1.00 50.88 532 GLU A O 1
ATOM 4029 N N . ASP A 1 533 ? 111.456 26.209 -293.050 1.00 48.62 533 ASP A N 1
ATOM 4030 C CA . ASP A 1 533 ? 111.233 26.964 -294.299 1.00 48.62 533 ASP A CA 1
ATOM 4031 C C . ASP A 1 533 ? 111.130 26.045 -295.544 1.00 48.62 533 ASP A C 1
ATOM 4033 O O . ASP A 1 533 ? 110.484 26.404 -296.527 1.00 48.62 533 ASP A O 1
ATOM 4037 N N . GLN A 1 534 ? 111.707 24.830 -295.535 1.00 43.91 534 GLN A N 1
ATOM 4038 C CA . GLN A 1 534 ? 111.516 23.850 -296.625 1.00 43.91 534 GLN A CA 1
ATOM 4039 C C . GLN A 1 534 ? 110.187 23.088 -296.489 1.00 43.91 534 GLN A C 1
ATOM 4041 O O . GLN A 1 534 ? 109.534 22.784 -297.493 1.00 43.91 534 GLN A O 1
ATOM 4046 N N . LEU A 1 535 ? 109.744 22.835 -295.251 1.00 49.75 535 LEU A N 1
ATOM 4047 C CA . LEU A 1 535 ? 108.404 22.311 -294.955 1.00 49.75 535 LEU A CA 1
ATOM 4048 C C . LEU A 1 535 ? 107.289 23.368 -295.090 1.00 49.75 535 LEU A C 1
ATOM 4050 O O . LEU A 1 535 ? 106.125 23.042 -294.884 1.00 49.75 535 LEU A O 1
ATOM 4054 N N . ALA A 1 536 ? 107.602 24.581 -295.561 1.00 48.88 536 ALA A N 1
ATOM 4055 C CA . ALA A 1 536 ? 106.612 25.481 -296.154 1.00 48.88 536 ALA A CA 1
ATOM 4056 C C . ALA A 1 536 ? 106.096 24.990 -297.525 1.00 48.88 536 ALA A C 1
ATOM 4058 O O . ALA A 1 536 ? 104.999 25.358 -297.948 1.00 48.88 536 ALA A O 1
ATOM 4059 N N . ALA A 1 537 ? 106.897 24.204 -298.259 1.00 43.91 537 ALA A N 1
ATOM 4060 C CA . ALA A 1 537 ? 106.599 23.806 -299.636 1.00 43.91 537 ALA A CA 1
ATOM 4061 C C . ALA A 1 537 ? 106.112 22.359 -299.739 1.00 43.91 537 ALA A C 1
ATOM 4063 O O . ALA A 1 537 ? 105.092 22.097 -300.381 1.00 43.91 537 ALA A O 1
ATOM 4064 N N . LEU A 1 538 ? 106.848 21.441 -299.119 1.00 40.56 538 LEU A N 1
ATOM 4065 C CA . LEU A 1 538 ? 106.382 20.099 -298.801 1.00 40.56 538 LEU A CA 1
ATOM 4066 C C . LEU A 1 538 ? 105.467 20.217 -297.566 1.00 40.56 538 LEU A C 1
ATOM 4068 O O . LEU A 1 538 ? 104.729 21.180 -297.398 1.00 40.56 538 LEU A O 1
ATOM 4072 N N . ASP A 1 539 ? 105.326 19.180 -296.772 1.00 35.50 539 ASP A N 1
ATOM 4073 C CA . ASP A 1 539 ? 104.414 18.194 -297.294 1.00 35.50 539 ASP A CA 1
ATOM 4074 C C . ASP A 1 539 ? 103.065 18.467 -296.638 1.00 35.50 539 ASP A C 1
ATOM 4076 O O . ASP A 1 539 ? 102.778 18.057 -295.519 1.00 35.50 539 ASP A O 1
ATOM 4080 N N . ARG A 1 540 ? 102.186 19.116 -297.391 1.00 43.28 540 ARG A N 1
ATOM 4081 C CA . ARG A 1 540 ? 101.170 18.401 -298.172 1.00 43.28 540 ARG A CA 1
ATOM 4082 C C . ARG A 1 540 ? 100.970 16.830 -297.857 1.00 43.28 540 ARG A C 1
ATOM 4084 O O . ARG A 1 540 ? 100.080 16.365 -298.570 1.00 43.28 540 ARG A O 1
ATOM 4091 N N . GLN A 1 541 ? 101.734 16.071 -296.922 1.00 44.22 541 GLN A N 1
ATOM 4092 C CA . GLN A 1 541 ? 102.198 14.572 -296.699 1.00 44.22 541 GLN A CA 1
ATOM 4093 C C . GLN A 1 541 ? 102.762 13.594 -295.157 1.00 44.22 541 GLN A C 1
ATOM 4095 O O . GLN A 1 541 ? 102.353 12.487 -295.533 1.00 44.22 541 GLN A O 1
ATOM 4100 N N . ILE A 1 542 ? 103.458 13.619 -293.662 1.00 31.69 542 ILE A N 1
ATOM 4101 C CA . ILE A 1 542 ? 104.133 12.602 -292.166 1.00 31.69 542 ILE A CA 1
ATOM 4102 C C . ILE A 1 542 ? 104.674 12.621 -290.219 1.00 31.69 542 ILE A C 1
ATOM 4104 O O . ILE A 1 542 ? 104.211 13.641 -289.724 1.00 31.69 542 ILE A O 1
ATOM 4108 N N . GLU A 1 543 ? 105.453 11.763 -289.045 1.00 47.47 543 GLU A N 1
ATOM 4109 C CA . GLU A 1 543 ? 105.755 11.480 -287.158 1.00 47.47 543 GLU A CA 1
ATOM 4110 C C . GLU A 1 543 ? 107.042 11.047 -285.652 1.00 47.47 543 GLU A C 1
ATOM 4112 O O . GLU A 1 543 ? 108.113 11.579 -285.936 1.00 47.47 543 GLU A O 1
ATOM 4117 N N . ALA A 1 544 ? 107.202 10.347 -284.165 1.00 38.69 544 ALA A N 1
ATOM 4118 C CA . ALA A 1 544 ? 108.318 10.100 -282.615 1.00 38.69 544 ALA A CA 1
ATOM 4119 C C . ALA A 1 544 ? 108.538 9.233 -280.795 1.00 38.69 544 ALA A C 1
ATOM 4121 O O . ALA A 1 544 ? 107.585 8.498 -280.544 1.00 38.69 544 ALA A O 1
ATOM 4122 N N . ALA A 1 545 ? 109.532 9.146 -279.485 1.00 53.09 545 ALA A N 1
ATOM 4123 C CA . ALA A 1 545 ? 110.082 8.174 -277.922 1.00 53.09 545 ALA A CA 1
ATOM 4124 C C . ALA A 1 545 ? 110.707 8.260 -276.005 1.00 53.09 545 ALA A C 1
ATOM 4126 O O . ALA A 1 545 ? 110.469 9.400 -275.617 1.00 53.09 545 ALA A O 1
ATOM 4127 N N . ARG A 1 546 ? 111.330 7.367 -274.758 1.00 40.19 546 ARG A N 1
ATOM 4128 C CA . ARG A 1 546 ? 111.788 7.294 -272.879 1.00 40.19 546 ARG A CA 1
ATOM 4129 C C . ARG A 1 546 ? 112.714 6.244 -271.420 1.00 40.19 546 ARG A C 1
ATOM 4131 O O . ARG A 1 546 ? 112.936 5.138 -271.896 1.00 40.19 546 ARG A O 1
ATOM 4138 N N . ALA A 1 547 ? 113.223 6.285 -269.849 1.00 40.78 547 ALA A N 1
ATOM 4139 C CA . ALA A 1 547 ? 113.988 5.308 -268.373 1.00 40.78 547 ALA A CA 1
ATOM 4140 C C . ALA A 1 547 ? 114.622 5.368 -266.448 1.00 40.78 547 ALA A C 1
ATOM 4142 O O . ALA A 1 547 ? 114.616 6.545 -266.104 1.00 40.78 547 ALA A O 1
ATOM 4143 N N . SER A 1 548 ? 115.177 4.409 -265.228 1.00 26.61 548 SER A N 1
ATOM 4144 C CA . SER A 1 548 ? 116.108 3.989 -263.573 1.00 26.61 548 SER A CA 1
ATOM 4145 C C . SER A 1 548 ? 116.286 4.015 -261.579 1.00 26.61 548 SER A C 1
ATOM 4147 O O . SER A 1 548 ? 115.492 4.879 -261.220 1.00 26.61 548 SER A O 1
ATOM 4149 N N . GLU A 1 549 ? 116.966 3.547 -260.142 1.00 24.36 549 GLU A N 1
ATOM 4150 C CA . GLU A 1 549 ? 117.879 2.562 -258.776 1.00 24.36 549 GLU A CA 1
ATOM 4151 C C . GLU A 1 549 ? 118.393 2.597 -256.821 1.00 24.36 549 GLU A C 1
ATOM 4153 O O . GLU A 1 549 ? 118.067 3.693 -256.375 1.00 24.36 549 GLU A O 1
ATOM 4158 N N . PRO A 1 550 ? 119.078 1.722 -255.595 1.00 28.86 550 PRO A N 1
ATOM 4159 C CA . PRO A 1 550 ? 119.451 1.562 -253.726 1.00 28.86 550 PRO A CA 1
ATOM 4160 C C . PRO A 1 550 ? 120.618 0.781 -252.276 1.00 28.86 550 PRO A C 1
ATOM 4162 O O . PRO A 1 550 ? 121.450 0.049 -252.800 1.00 28.86 550 PRO A O 1
ATOM 4165 N N . THR A 1 551 ? 120.872 0.716 -250.650 1.00 18.25 551 THR A N 1
ATOM 4166 C CA . THR A 1 551 ? 121.872 -0.098 -249.217 1.00 18.25 551 THR A CA 1
ATOM 4167 C C . THR A 1 551 ? 122.169 -0.136 -247.228 1.00 18.25 551 THR A C 1
ATOM 4169 O O . THR A 1 551 ? 121.433 0.710 -246.733 1.00 18.25 551 THR A O 1
ATOM 4172 N N . ALA A 1 552 ? 123.012 -0.878 -246.022 1.00 21.38 552 ALA A N 1
ATOM 4173 C CA . ALA A 1 552 ? 123.329 -1.011 -244.137 1.00 21.38 552 ALA A CA 1
ATOM 4174 C C . ALA A 1 552 ? 124.482 -1.807 -242.688 1.00 21.38 552 ALA A C 1
ATOM 4176 O O . ALA A 1 552 ? 125.299 -2.546 -243.227 1.00 21.38 552 ALA A O 1
ATOM 4177 N N . ALA A 1 553 ? 124.727 -1.847 -241.062 1.00 22.09 553 ALA A N 1
ATOM 4178 C CA . ALA A 1 553 ? 125.777 -2.551 -239.625 1.00 22.09 553 ALA A CA 1
ATOM 4179 C C . ALA A 1 553 ? 125.973 -2.709 -237.628 1.00 22.09 553 ALA A C 1
ATOM 4181 O O . ALA A 1 553 ? 125.000 -2.165 -237.121 1.00 22.09 553 ALA A O 1
ATOM 4182 N N . ALA A 1 554 ? 126.949 -3.278 -236.431 1.00 24.44 554 ALA A N 1
ATOM 4183 C CA . ALA A 1 554 ? 127.214 -3.368 -234.539 1.00 24.44 554 ALA A CA 1
ATOM 4184 C C . ALA A 1 554 ? 128.221 -4.051 -232.892 1.00 24.44 554 ALA A C 1
ATOM 4186 O O . ALA A 1 554 ? 127.144 -3.884 -232.326 1.00 24.44 554 ALA A O 1
ATOM 4187 N N . GLN A 1 555 ? 128.618 -4.326 -231.310 1.00 26.42 555 GLN A N 1
ATOM 4188 C CA . GLN A 1 555 ? 129.761 -4.938 -229.900 1.00 26.42 555 GLN A CA 1
ATOM 4189 C C . GLN A 1 555 ? 129.930 -5.163 -227.909 1.00 26.42 555 GLN A C 1
ATOM 4191 O O . GLN A 1 555 ? 128.874 -4.792 -227.407 1.00 26.42 555 GLN A O 1
ATOM 4196 N N . PRO A 1 556 ? 130.950 -5.671 -226.719 1.00 31.39 556 PRO A N 1
ATOM 4197 C CA . PRO A 1 556 ? 131.195 -6.172 -224.898 1.00 31.39 556 PRO A CA 1
ATOM 4198 C C . PRO A 1 556 ? 132.410 -6.206 -223.300 1.00 31.39 556 PRO A C 1
ATOM 4200 O O . PRO A 1 556 ? 133.408 -5.551 -223.576 1.00 31.39 556 PRO A O 1
ATOM 4203 N N . ALA A 1 557 ? 132.568 -6.793 -221.774 1.00 29.48 557 ALA A N 1
ATOM 4204 C CA . ALA A 1 557 ? 133.599 -6.785 -220.162 1.00 29.48 557 ALA A CA 1
ATOM 4205 C C . ALA A 1 557 ? 133.971 -7.701 -218.408 1.00 29.48 557 ALA A C 1
ATOM 4207 O O . ALA A 1 557 ? 133.302 -8.728 -218.374 1.00 29.48 557 ALA A O 1
ATOM 4208 N N . ALA A 1 558 ? 134.846 -7.587 -217.021 1.00 35.72 558 ALA A N 1
ATOM 4209 C CA . ALA A 1 558 ? 135.324 -8.396 -215.353 1.00 35.72 558 ALA A CA 1
ATOM 4210 C C . ALA A 1 558 ? 136.256 -8.055 -213.613 1.00 35.72 558 ALA A C 1
ATOM 4212 O O . ALA A 1 558 ? 136.575 -6.875 -213.695 1.00 35.72 558 ALA A O 1
ATOM 4213 N N . VAL A 1 559 ? 136.864 -8.472 -212.131 1.00 42.84 559 VAL A N 1
ATOM 4214 C CA . VAL A 1 559 ? 137.354 -9.390 -210.522 1.00 42.84 559 VAL A CA 1
ATOM 4215 C C . VAL A 1 559 ? 138.162 -9.028 -208.728 1.00 42.84 559 VAL A C 1
ATOM 4217 O O . VAL A 1 559 ? 138.254 -7.809 -208.718 1.00 42.84 559 VAL A O 1
ATOM 4220 N N . VAL A 1 560 ? 138.793 -9.429 -207.251 1.00 48.12 560 VAL A N 1
ATOM 4221 C CA . VAL A 1 560 ? 139.424 -10.351 -205.691 1.00 48.12 560 VAL A CA 1
ATOM 4222 C C . VAL A 1 560 ? 140.020 -9.989 -203.812 1.00 48.12 560 VAL A C 1
ATOM 4224 O O . VAL A 1 560 ? 139.729 -8.811 -203.664 1.00 48.12 560 VAL A O 1
ATOM 4227 N N . ALA A 1 561 ? 140.685 -10.362 -202.342 1.00 51.66 561 ALA A N 1
ATOM 4228 C CA . ALA A 1 561 ? 141.523 -11.219 -200.849 1.00 51.66 561 ALA A CA 1
ATOM 4229 C C . ALA A 1 561 ? 141.829 -10.960 -198.880 1.00 51.66 561 ALA A C 1
ATOM 4231 O O . ALA A 1 561 ? 140.948 -10.125 -198.685 1.00 51.66 561 ALA A O 1
ATOM 4232 N N . PRO A 1 562 ? 142.581 -11.260 -197.401 1.00 60.62 562 PRO A N 1
ATOM 4233 C CA . PRO A 1 562 ? 143.645 -11.972 -195.974 1.00 60.62 562 PRO A CA 1
ATOM 4234 C C . PRO A 1 562 ? 143.736 -12.094 -193.966 1.00 60.62 562 PRO A C 1
ATOM 4236 O O . PRO A 1 562 ? 142.601 -11.798 -193.621 1.00 60.62 562 PRO A O 1
ATOM 4239 N N . VAL A 1 563 ? 144.466 -12.356 -192.497 1.00 59.44 563 VAL A N 1
ATOM 4240 C CA . VAL A 1 563 ? 145.714 -12.751 -191.083 1.00 59.44 563 VAL A CA 1
ATOM 4241 C C . VAL A 1 563 ? 145.875 -13.108 -189.098 1.00 59.44 563 VAL A C 1
ATOM 4243 O O . VAL A 1 563 ? 144.735 -13.259 -188.676 1.00 59.44 563 VAL A O 1
ATOM 4246 N N . PRO A 1 564 ? 146.951 -13.304 -187.853 1.00 65.06 564 PRO A N 1
ATOM 4247 C CA . PRO A 1 564 ? 147.340 -13.913 -186.073 1.00 65.06 564 PRO A CA 1
ATOM 4248 C C . PRO A 1 564 ? 148.166 -13.482 -184.290 1.00 65.06 564 PRO A C 1
ATOM 4250 O O . PRO A 1 564 ? 148.227 -12.260 -184.303 1.00 65.06 564 PRO A O 1
ATOM 4253 N N . ALA A 1 565 ? 148.809 -13.829 -182.797 1.00 51.03 565 ALA A N 1
ATOM 4254 C CA . ALA A 1 565 ? 149.596 -14.692 -181.272 1.00 51.03 565 ALA A CA 1
ATOM 4255 C C . ALA A 1 565 ? 149.906 -14.612 -179.268 1.00 51.03 565 ALA A C 1
ATOM 4257 O O . ALA A 1 565 ? 148.927 -14.064 -178.777 1.00 51.03 565 ALA A O 1
ATOM 4258 N N . ALA A 1 566 ? 150.926 -15.060 -178.049 1.00 54.97 566 ALA A N 1
ATOM 4259 C CA . ALA A 1 566 ? 151.194 -15.407 -176.168 1.00 54.97 566 ALA A CA 1
ATOM 4260 C C . ALA A 1 566 ? 152.441 -15.208 -174.595 1.00 54.97 566 ALA A C 1
ATOM 4262 O O . ALA A 1 566 ? 153.196 -14.310 -174.954 1.00 54.97 566 ALA A O 1
ATOM 4263 N N . ASP A 1 567 ? 153.027 -15.542 -173.077 1.00 65.06 567 ASP A N 1
ATOM 4264 C CA . ASP A 1 567 ? 153.449 -16.364 -171.387 1.00 65.06 567 ASP A CA 1
ATOM 4265 C C . ASP A 1 567 ? 154.034 -16.068 -169.469 1.00 65.06 567 ASP A C 1
ATOM 4267 O O . ASP A 1 567 ? 153.492 -15.040 -169.068 1.00 65.06 567 ASP A O 1
ATOM 4271 N N . ARG A 1 568 ? 154.895 -16.717 -168.221 1.00 47.50 568 ARG A N 1
ATOM 4272 C CA . ARG A 1 568 ? 155.161 -16.911 -166.320 1.00 47.50 568 ARG A CA 1
ATOM 4273 C C . ARG A 1 568 ? 156.456 -17.008 -164.776 1.00 47.50 568 ARG A C 1
ATOM 4275 O O . ARG A 1 568 ? 157.548 -16.606 -165.145 1.00 47.50 568 ARG A O 1
ATOM 4282 N N . VAL A 1 569 ? 156.585 -17.412 -163.181 1.00 61.59 569 VAL A N 1
ATOM 4283 C CA . VAL A 1 569 ? 157.565 -17.238 -161.521 1.00 61.59 569 VAL A CA 1
ATOM 4284 C C . VAL A 1 569 ? 158.051 -18.137 -159.771 1.00 61.59 569 VAL A C 1
ATOM 4286 O O . VAL A 1 569 ? 157.507 -19.245 -159.796 1.00 61.59 569 VAL A O 1
ATOM 4289 N N . PRO A 1 570 ? 158.902 -17.961 -158.355 1.00 71.44 570 PRO A N 1
ATOM 4290 C CA . PRO A 1 570 ? 159.579 -18.722 -156.730 1.00 71.44 570 PRO A CA 1
ATOM 4291 C C . PRO A 1 570 ? 160.063 -18.451 -154.786 1.00 71.44 570 PRO A C 1
ATOM 4293 O O . PRO A 1 570 ? 159.567 -17.386 -154.434 1.00 71.44 570 PRO A O 1
ATOM 4296 N N . ARG A 1 571 ? 160.861 -19.118 -153.502 1.00 84.88 571 ARG A N 1
ATOM 4297 C CA . ARG A 1 571 ? 161.250 -19.049 -151.662 1.00 84.88 571 ARG A CA 1
ATOM 4298 C C . ARG A 1 571 ? 162.717 -18.786 -150.645 1.00 84.88 571 ARG A C 1
ATOM 4300 O O . ARG A 1 571 ? 163.816 -19.078 -151.101 1.00 84.88 571 ARG A O 1
ATOM 4307 N N . LEU A 1 572 ? 162.861 -18.381 -149.253 1.00 84.50 572 LEU A N 1
ATOM 4308 C CA . LEU A 1 572 ? 164.097 -17.839 -148.338 1.00 84.50 572 LEU A CA 1
ATOM 4309 C C . LEU A 1 572 ? 164.702 -18.418 -146.906 1.00 84.50 572 LEU A C 1
ATOM 4311 O O . LEU A 1 572 ? 163.953 -18.738 -145.985 1.00 84.50 572 LEU A O 1
ATOM 4315 N N . ALA A 1 573 ? 166.037 -18.323 -146.557 1.00 85.69 573 ALA A N 1
ATOM 4316 C CA . ALA A 1 573 ? 166.727 -18.984 -145.368 1.00 85.69 573 ALA A CA 1
ATOM 4317 C C . ALA A 1 573 ? 166.876 -18.324 -143.946 1.00 85.69 573 ALA A C 1
ATOM 4319 O O . ALA A 1 573 ? 166.755 -19.028 -142.940 1.00 85.69 573 ALA A O 1
ATOM 4320 N N . ALA A 1 574 ? 167.168 -17.022 -143.789 1.00 85.94 574 ALA A N 1
ATOM 4321 C CA . ALA A 1 574 ? 167.417 -16.418 -142.452 1.00 85.94 574 ALA A CA 1
ATOM 4322 C C . ALA A 1 574 ? 166.190 -16.476 -141.507 1.00 85.94 574 ALA A C 1
ATOM 4324 O O . ALA A 1 574 ? 166.311 -16.440 -140.282 1.00 85.94 574 ALA A O 1
ATOM 4325 N N . GLN A 1 575 ? 165.002 -16.602 -142.099 1.00 84.75 575 GLN A N 1
ATOM 4326 C CA . GLN A 1 575 ? 163.723 -16.780 -141.417 1.00 84.75 575 GLN A CA 1
ATOM 4327 C C . GLN A 1 575 ? 163.590 -18.185 -140.794 1.00 84.75 575 GLN A C 1
ATOM 4329 O O . GLN A 1 575 ? 163.043 -18.326 -139.700 1.00 84.75 575 GLN A O 1
ATOM 4334 N N . VAL A 1 576 ? 164.159 -19.210 -141.442 1.00 90.88 576 VAL A N 1
ATOM 4335 C CA . VAL A 1 576 ? 164.212 -20.595 -140.941 1.00 90.88 576 VAL A CA 1
ATOM 4336 C C . VAL A 1 576 ? 165.090 -20.678 -139.690 1.00 90.88 576 VAL A C 1
ATOM 4338 O O . VAL A 1 576 ? 164.672 -21.247 -138.682 1.00 90.88 576 VAL A O 1
ATOM 4341 N N . ASP A 1 577 ? 166.265 -20.039 -139.705 1.00 90.31 577 ASP A N 1
ATOM 4342 C CA . ASP A 1 577 ? 167.175 -19.998 -138.548 1.00 90.31 577 ASP A CA 1
ATOM 4343 C C . ASP A 1 577 ? 166.564 -19.303 -137.320 1.00 90.31 577 ASP A C 1
ATOM 4345 O O . ASP A 1 577 ? 166.873 -19.674 -136.186 1.00 90.31 577 ASP A O 1
ATOM 4349 N N . ALA A 1 578 ? 165.691 -18.311 -137.522 1.00 86.94 578 ALA A N 1
ATOM 4350 C CA . ALA A 1 578 ? 164.957 -17.663 -136.437 1.00 86.94 578 ALA A CA 1
ATOM 4351 C C . ALA A 1 578 ? 163.872 -18.585 -135.849 1.00 86.94 578 ALA A C 1
ATOM 4353 O O . ALA A 1 578 ? 163.782 -18.726 -134.628 1.00 86.94 578 ALA A O 1
ATOM 4354 N N . ALA A 1 579 ? 163.091 -19.258 -136.702 1.00 87.50 579 ALA A N 1
ATOM 4355 C CA . ALA A 1 579 ? 162.041 -20.184 -136.273 1.00 87.50 579 ALA A CA 1
ATOM 4356 C C . ALA A 1 579 ? 162.604 -21.407 -135.521 1.00 87.50 579 ALA A C 1
ATOM 4358 O O . ALA A 1 579 ? 162.077 -21.787 -134.475 1.00 87.50 579 ALA A O 1
ATOM 4359 N N . LEU A 1 580 ? 163.718 -21.981 -135.993 1.00 92.25 580 LEU A N 1
ATOM 4360 C CA . LEU A 1 580 ? 164.360 -23.145 -135.364 1.00 92.25 580 LEU A CA 1
ATOM 4361 C C . LEU A 1 580 ? 164.909 -22.866 -133.953 1.00 92.25 580 LEU A C 1
ATOM 4363 O O . LEU A 1 580 ? 165.013 -23.796 -133.160 1.00 92.25 580 LEU A O 1
ATOM 4367 N N . ARG A 1 581 ? 165.229 -21.611 -133.604 1.00 90.56 581 ARG A N 1
ATOM 4368 C CA . ARG A 1 581 ? 165.670 -21.234 -132.241 1.00 90.56 581 ARG A CA 1
ATOM 4369 C C . ARG A 1 581 ? 164.518 -21.076 -131.244 1.00 90.56 581 ARG A C 1
ATOM 4371 O O . ARG A 1 581 ? 164.759 -21.099 -130.042 1.00 90.56 581 ARG A O 1
ATOM 4378 N N . LEU A 1 582 ? 163.290 -20.891 -131.730 1.00 85.31 582 LEU A N 1
ATOM 4379 C CA . LEU A 1 582 ? 162.080 -20.695 -130.917 1.00 85.31 582 LEU A CA 1
ATOM 4380 C C . LEU A 1 582 ? 161.237 -21.975 -130.777 1.00 85.31 582 LEU A C 1
ATOM 4382 O O . LEU A 1 582 ? 160.227 -21.982 -130.072 1.00 85.31 582 LEU A O 1
ATOM 4386 N N . ALA A 1 583 ? 161.617 -23.061 -131.452 1.00 86.44 583 ALA A N 1
ATOM 4387 C CA . ALA A 1 583 ? 160.888 -24.322 -131.438 1.00 86.44 583 ALA A CA 1
ATOM 4388 C C . ALA A 1 583 ? 161.402 -25.247 -130.309 1.00 86.44 583 ALA A C 1
ATOM 4390 O O . ALA A 1 583 ? 162.550 -25.692 -130.361 1.00 86.44 583 ALA A O 1
ATOM 4391 N N . PRO A 1 584 ? 160.584 -25.568 -129.284 1.00 86.88 584 PRO A N 1
ATOM 4392 C CA . PRO A 1 584 ? 161.023 -26.405 -128.170 1.00 86.88 584 PRO A CA 1
ATOM 4393 C C . PRO A 1 584 ? 161.233 -27.865 -128.597 1.00 86.88 584 PRO A C 1
ATOM 4395 O O . PRO A 1 584 ? 160.536 -28.382 -129.475 1.00 86.88 584 PRO A O 1
ATOM 4398 N N . GLY A 1 585 ? 162.166 -28.545 -127.922 1.00 84.75 585 GLY A N 1
ATOM 4399 C CA . GLY A 1 585 ? 162.417 -29.983 -128.078 1.00 84.75 585 GLY A CA 1
ATOM 4400 C C . GLY A 1 585 ? 163.297 -30.389 -129.267 1.00 84.75 585 GLY A C 1
ATOM 4401 O O . GLY A 1 585 ? 163.357 -31.577 -129.573 1.00 84.75 585 GLY A O 1
ATOM 4402 N N . LEU A 1 586 ? 163.962 -29.443 -129.937 1.00 88.44 586 LEU A N 1
ATOM 4403 C CA . LEU A 1 586 ? 164.977 -29.739 -130.956 1.00 88.44 586 LEU A CA 1
ATOM 4404 C C . LEU A 1 586 ? 166.347 -30.069 -130.322 1.00 88.44 586 LEU A C 1
ATOM 4406 O O . LEU A 1 586 ? 166.641 -29.569 -129.236 1.00 88.44 586 LEU A O 1
ATOM 4410 N N . PRO A 1 587 ? 167.192 -30.882 -130.990 1.00 84.06 587 PRO A N 1
ATOM 4411 C CA . PRO A 1 587 ? 168.570 -31.131 -130.563 1.00 84.06 587 PRO A CA 1
ATOM 4412 C C . PRO A 1 587 ? 169.456 -29.890 -130.748 1.00 84.06 587 PRO A C 1
ATOM 4414 O O . PRO A 1 587 ? 169.111 -28.981 -131.509 1.00 84.06 587 PRO A O 1
ATOM 4417 N N . ASP A 1 588 ? 170.618 -29.884 -130.088 1.00 72.31 588 ASP A N 1
ATOM 4418 C CA . ASP A 1 588 ? 171.514 -28.726 -130.040 1.00 72.31 588 ASP A CA 1
ATOM 4419 C C . ASP A 1 588 ? 171.890 -28.177 -131.437 1.00 72.31 588 ASP A C 1
ATOM 4421 O O . ASP A 1 588 ? 172.107 -28.961 -132.381 1.00 72.31 588 ASP A O 1
ATOM 4425 N N . PRO A 1 589 ? 171.983 -26.836 -131.595 1.00 79.12 589 PRO A N 1
ATOM 4426 C CA . PRO A 1 589 ? 172.199 -26.199 -132.891 1.00 79.12 589 PRO A CA 1
ATOM 4427 C C . PRO A 1 589 ? 173.462 -26.691 -133.603 1.00 79.12 589 PRO A C 1
ATOM 4429 O O . PRO A 1 589 ? 174.560 -26.670 -133.051 1.00 79.12 589 PRO A O 1
ATOM 4432 N N . GLY A 1 590 ? 173.307 -27.090 -134.866 1.00 84.44 590 GLY A N 1
ATOM 4433 C CA . GLY A 1 590 ? 174.403 -27.577 -135.710 1.00 84.44 590 GLY A CA 1
ATOM 4434 C C . GLY A 1 590 ? 174.599 -29.097 -135.718 1.00 84.44 590 GLY A C 1
ATOM 4435 O O . GLY A 1 590 ? 175.385 -29.579 -136.533 1.00 84.44 590 GLY A O 1
ATOM 4436 N N . SER A 1 591 ? 173.867 -29.861 -134.900 1.00 85.12 591 SER A N 1
ATOM 4437 C CA . SER A 1 591 ? 173.819 -31.331 -134.990 1.00 85.12 591 SER A CA 1
ATOM 4438 C C . SER A 1 591 ? 173.332 -31.821 -136.370 1.00 85.12 591 SER A C 1
ATOM 4440 O O . SER A 1 591 ? 172.608 -31.119 -137.074 1.00 85.12 591 SER A O 1
ATOM 4442 N N . ALA A 1 592 ? 173.726 -33.030 -136.792 1.00 82.75 592 ALA A N 1
ATOM 4443 C CA . ALA A 1 592 ? 173.467 -33.515 -138.159 1.00 82.75 592 ALA A CA 1
ATOM 4444 C C . ALA A 1 592 ? 171.967 -33.590 -138.516 1.00 82.75 592 ALA A C 1
ATOM 4446 O O . ALA A 1 592 ? 171.570 -33.209 -139.616 1.00 82.75 592 ALA A O 1
ATOM 4447 N N . SER A 1 593 ? 171.120 -34.004 -137.569 1.00 73.44 593 SER A N 1
ATOM 4448 C CA . SER A 1 593 ? 169.658 -33.971 -137.710 1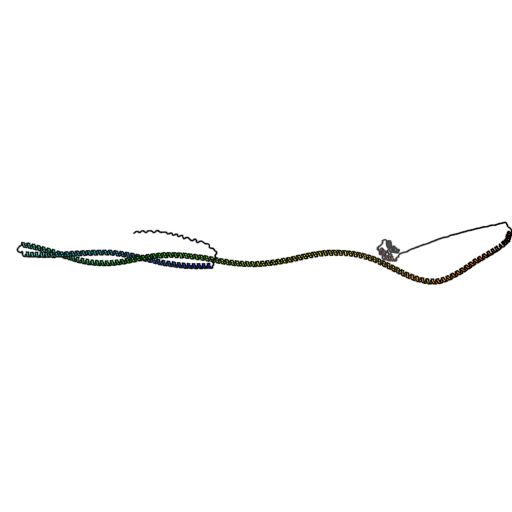.00 73.44 593 SER A CA 1
ATOM 4449 C C . SER A 1 593 ? 169.106 -32.541 -137.757 1.00 73.44 593 SER A C 1
ATOM 4451 O O . SER A 1 593 ? 168.210 -32.257 -138.546 1.00 73.44 593 SER A O 1
ATOM 4453 N N . TRP A 1 594 ? 169.674 -31.605 -136.990 1.00 90.62 594 TRP A N 1
ATOM 4454 C CA . TRP A 1 594 ? 169.309 -30.187 -137.067 1.00 90.62 594 TRP A CA 1
ATOM 4455 C C . TRP A 1 594 ? 169.658 -29.579 -138.439 1.00 90.62 594 TRP A C 1
ATOM 4457 O O . TRP A 1 594 ? 168.848 -28.857 -139.019 1.00 90.62 594 TRP A O 1
ATOM 4467 N N . GLN A 1 595 ? 170.819 -29.925 -139.011 1.00 87.50 595 GLN A N 1
ATOM 4468 C CA . GLN A 1 595 ? 171.202 -29.503 -140.365 1.00 87.50 595 GLN A CA 1
ATOM 4469 C C . GLN A 1 595 ? 170.296 -30.114 -141.449 1.00 87.50 595 GLN A C 1
ATOM 4471 O O . GLN A 1 595 ? 169.901 -29.403 -142.373 1.00 87.50 595 GLN A O 1
ATOM 4476 N N . ALA A 1 596 ? 169.914 -31.389 -141.316 1.00 88.25 596 ALA A N 1
ATOM 4477 C CA . ALA A 1 596 ? 168.992 -32.055 -142.240 1.00 88.25 596 ALA A CA 1
ATOM 4478 C C . ALA A 1 596 ? 167.586 -31.421 -142.234 1.00 88.25 596 ALA A C 1
ATOM 4480 O O . ALA A 1 596 ? 167.019 -31.185 -143.302 1.00 88.25 596 ALA A O 1
ATOM 4481 N N . LEU A 1 597 ? 167.058 -31.068 -141.052 1.00 90.25 597 LEU A N 1
ATOM 4482 C CA . LEU A 1 597 ? 165.803 -30.316 -140.930 1.00 90.25 597 LEU A CA 1
ATOM 4483 C C . LEU A 1 597 ? 165.922 -28.925 -141.575 1.00 90.25 597 LEU A C 1
ATOM 4485 O O . LEU A 1 597 ? 165.027 -28.498 -142.306 1.00 90.25 597 LEU A O 1
ATOM 4489 N N . ARG A 1 598 ? 167.031 -28.218 -141.315 1.00 92.25 598 ARG A N 1
ATOM 4490 C CA . ARG A 1 598 ? 167.279 -26.870 -141.842 1.00 92.25 598 ARG A CA 1
ATOM 4491 C C . ARG A 1 598 ? 167.326 -26.840 -143.367 1.00 92.25 598 ARG A C 1
ATOM 4493 O O . ARG A 1 598 ? 166.734 -25.933 -143.936 1.00 92.25 598 ARG A O 1
ATOM 4500 N N . GLY A 1 599 ? 168.006 -27.795 -144.010 1.00 90.06 599 GLY A N 1
ATOM 4501 C CA . GLY A 1 599 ? 168.091 -27.871 -145.476 1.00 90.06 599 GLY A CA 1
ATOM 4502 C C . GLY A 1 599 ? 166.703 -27.918 -146.114 1.00 90.06 599 GLY A C 1
ATOM 4503 O O . GLY A 1 599 ? 166.305 -26.979 -146.795 1.00 90.06 599 GLY A O 1
ATOM 4504 N N . ARG A 1 600 ? 165.911 -28.929 -145.738 1.00 90.69 600 ARG A N 1
ATOM 4505 C CA . ARG A 1 600 ? 164.524 -29.127 -146.194 1.00 90.69 600 ARG A CA 1
ATOM 4506 C C . ARG A 1 600 ? 163.647 -27.877 -146.068 1.00 90.69 600 ARG A C 1
ATOM 4508 O O . ARG A 1 600 ? 162.954 -27.508 -147.012 1.00 90.69 600 ARG A O 1
ATOM 4515 N N . LEU A 1 601 ? 163.700 -27.194 -144.921 1.00 90.12 601 LEU A N 1
ATOM 4516 C CA . LEU A 1 601 ? 162.910 -25.978 -144.671 1.00 90.12 601 LEU A CA 1
ATOM 4517 C C . LEU A 1 601 ? 163.371 -24.752 -145.485 1.00 90.12 601 LEU A C 1
ATOM 4519 O O . LEU A 1 601 ? 162.589 -23.816 -145.658 1.00 90.12 601 LEU A O 1
ATOM 4523 N N . VAL A 1 602 ? 164.617 -24.737 -145.972 1.00 93.06 602 VAL A N 1
ATOM 4524 C CA . VAL A 1 602 ? 165.126 -23.724 -146.915 1.00 93.06 602 VAL A CA 1
ATOM 4525 C C . VAL A 1 602 ? 164.740 -24.079 -148.352 1.00 93.06 602 VAL A C 1
ATOM 4527 O O . VAL A 1 602 ? 164.280 -23.201 -149.080 1.00 93.06 602 VAL A O 1
ATOM 4530 N N . ASP A 1 603 ? 164.862 -25.355 -148.726 1.00 88.06 603 ASP A N 1
ATOM 4531 C CA . ASP A 1 603 ? 164.493 -25.881 -150.050 1.00 88.06 603 ASP A CA 1
ATOM 4532 C C . ASP A 1 603 ? 162.978 -25.772 -150.323 1.00 88.06 603 ASP A C 1
ATOM 4534 O O . ASP A 1 603 ? 162.554 -25.654 -151.473 1.00 88.06 603 ASP A O 1
ATOM 4538 N N . GLY A 1 604 ? 162.164 -25.732 -149.262 1.00 85.50 604 GLY A N 1
ATOM 4539 C CA . GLY A 1 604 ? 160.746 -25.367 -149.307 1.00 85.50 604 GLY A CA 1
ATOM 4540 C C . GLY A 1 604 ? 159.770 -26.420 -148.780 1.00 85.50 604 GLY A C 1
ATOM 4541 O O . GLY A 1 604 ? 158.566 -26.170 -148.851 1.00 85.50 604 GLY A O 1
ATOM 4542 N N . ASP A 1 605 ? 160.258 -27.545 -148.239 1.00 86.88 605 ASP A N 1
ATOM 4543 C CA . ASP A 1 605 ? 159.429 -28.599 -147.633 1.00 86.88 605 ASP A CA 1
ATOM 4544 C C . ASP A 1 605 ? 158.507 -28.030 -146.540 1.00 86.88 605 ASP A C 1
ATOM 4546 O O . ASP A 1 605 ? 158.879 -27.141 -145.762 1.00 86.88 605 ASP A O 1
ATOM 4550 N N . CYS A 1 606 ? 157.303 -28.591 -146.424 1.00 90.38 606 CYS A N 1
ATOM 4551 C CA . CYS A 1 606 ? 156.365 -28.201 -145.378 1.00 90.38 606 CYS A CA 1
ATOM 4552 C C . CYS A 1 606 ? 156.833 -28.682 -143.986 1.00 90.38 606 CYS A C 1
ATOM 4554 O O . CYS A 1 606 ? 157.426 -29.760 -143.864 1.00 90.38 606 CYS A O 1
ATOM 4556 N N . PRO A 1 607 ? 156.554 -27.929 -142.897 1.00 83.44 607 PRO A N 1
ATOM 4557 C CA . PRO A 1 607 ? 157.094 -28.239 -141.569 1.00 83.44 607 PRO A CA 1
ATOM 4558 C C . PRO A 1 607 ? 156.742 -29.625 -141.011 1.00 83.44 607 PRO A C 1
ATOM 4560 O O . PRO A 1 607 ? 157.478 -30.142 -140.171 1.00 83.44 607 PRO A O 1
ATOM 4563 N N . ILE A 1 608 ? 155.633 -30.226 -141.454 1.00 89.50 608 ILE A N 1
ATOM 4564 C CA . ILE A 1 608 ? 155.214 -31.566 -141.025 1.00 89.50 608 ILE A CA 1
ATOM 4565 C C . ILE A 1 608 ? 156.085 -32.659 -141.661 1.00 89.50 608 ILE A C 1
ATOM 4567 O O . ILE A 1 608 ? 156.640 -33.491 -140.939 1.00 89.50 608 ILE A O 1
ATOM 4571 N N . ASP A 1 609 ? 156.294 -32.593 -142.976 1.00 89.94 609 ASP A N 1
ATOM 4572 C CA . ASP A 1 609 ? 157.081 -33.562 -143.742 1.00 89.94 609 ASP A CA 1
ATOM 4573 C C . ASP A 1 609 ? 158.569 -33.462 -143.396 1.00 89.94 609 ASP A C 1
ATOM 4575 O O . ASP A 1 609 ? 159.233 -34.477 -143.170 1.00 89.94 609 ASP A O 1
ATOM 4579 N N . ALA A 1 610 ? 159.081 -32.234 -143.253 1.00 89.12 610 ALA A N 1
ATOM 4580 C CA . ALA A 1 610 ? 160.466 -31.980 -142.873 1.00 89.12 610 ALA A CA 1
ATOM 4581 C C . ALA A 1 610 ? 160.802 -32.550 -141.479 1.00 89.12 610 ALA A C 1
ATOM 4583 O O . ALA A 1 610 ? 161.869 -33.144 -141.297 1.00 89.12 610 ALA A O 1
ATOM 4584 N N . LEU A 1 611 ? 159.888 -32.434 -140.504 1.00 91.69 611 LEU A N 1
ATOM 4585 C CA . LEU A 1 611 ? 160.045 -33.063 -139.187 1.00 91.69 611 LEU A CA 1
ATOM 4586 C C . LEU A 1 611 ? 159.945 -34.592 -139.269 1.00 91.69 611 LEU A C 1
ATOM 4588 O O . LEU A 1 611 ? 160.799 -35.286 -138.710 1.00 91.69 611 LEU A O 1
ATOM 4592 N N . GLN A 1 612 ? 158.943 -35.131 -139.974 1.00 90.00 612 GLN A N 1
ATOM 4593 C CA . GLN A 1 612 ? 158.730 -36.579 -140.056 1.00 90.00 612 GLN A CA 1
ATOM 4594 C C . GLN A 1 612 ? 159.896 -37.295 -140.749 1.00 90.00 612 GLN A C 1
ATOM 4596 O O . GLN A 1 612 ? 160.382 -38.303 -140.238 1.00 90.00 612 GLN A O 1
ATOM 4601 N N . ALA A 1 613 ? 160.402 -36.745 -141.855 1.00 87.44 613 ALA A N 1
ATOM 4602 C CA . ALA A 1 613 ? 161.529 -37.306 -142.597 1.00 87.44 613 ALA A CA 1
ATOM 4603 C C . ALA A 1 613 ? 162.874 -37.214 -141.850 1.00 87.44 613 ALA A C 1
ATOM 4605 O O . ALA A 1 613 ? 163.799 -37.954 -142.181 1.00 87.44 613 ALA A O 1
ATOM 4606 N N . THR A 1 614 ? 162.998 -36.319 -140.862 1.00 92.12 614 THR A N 1
ATOM 4607 C CA . THR A 1 614 ? 164.255 -36.102 -140.121 1.00 92.12 614 THR A CA 1
ATOM 4608 C C . THR A 1 614 ? 164.306 -36.850 -138.785 1.00 92.12 614 THR A C 1
ATOM 4610 O O . THR A 1 614 ? 165.380 -37.289 -138.376 1.00 92.12 614 THR A O 1
ATOM 4613 N N . PHE A 1 615 ? 163.166 -37.016 -138.103 1.00 87.94 615 PHE A N 1
ATOM 4614 C CA . PHE A 1 615 ? 163.107 -37.598 -136.752 1.00 87.94 615 PHE A CA 1
ATOM 4615 C C . PHE A 1 615 ? 162.232 -38.855 -136.635 1.00 87.94 615 PHE A C 1
ATOM 4617 O O . PHE A 1 615 ? 162.227 -39.491 -135.583 1.00 87.94 615 PHE A O 1
ATOM 4624 N N . GLY A 1 616 ? 161.462 -39.217 -137.668 1.00 83.62 616 GLY A N 1
ATOM 4625 C CA . GLY A 1 616 ? 160.535 -40.360 -137.674 1.00 83.62 616 GLY A CA 1
ATOM 4626 C C . GLY A 1 616 ? 159.283 -40.186 -136.799 1.00 83.62 616 GLY A C 1
ATOM 4627 O O . GLY A 1 616 ? 158.221 -40.701 -137.141 1.00 83.62 616 GLY A O 1
ATOM 4628 N N . VAL A 1 617 ? 159.379 -39.426 -135.704 1.00 71.50 617 VAL A N 1
ATOM 4629 C CA . VAL A 1 617 ? 158.298 -39.145 -134.751 1.00 71.50 617 VAL A CA 1
ATOM 4630 C C . VAL A 1 617 ? 158.108 -37.631 -134.629 1.00 71.50 617 VAL A C 1
ATOM 4632 O O . VAL A 1 617 ? 159.053 -36.901 -134.337 1.00 71.50 617 VAL A O 1
ATOM 4635 N N . ILE A 1 618 ? 156.886 -37.139 -134.852 1.00 85.62 618 ILE A N 1
ATOM 4636 C CA . ILE A 1 618 ? 156.599 -35.696 -134.897 1.00 85.62 618 ILE A CA 1
ATOM 4637 C C . ILE A 1 618 ? 156.199 -35.177 -133.511 1.00 85.62 618 ILE A C 1
ATOM 4639 O O . ILE A 1 618 ? 155.145 -35.536 -132.982 1.00 85.62 618 ILE A O 1
ATOM 4643 N N . ASN A 1 619 ? 156.982 -34.255 -132.944 1.00 85.69 619 ASN A N 1
ATOM 4644 C CA . ASN A 1 619 ? 156.561 -33.501 -131.763 1.00 85.69 619 ASN A CA 1
ATOM 4645 C C . ASN A 1 619 ? 155.546 -32.408 -132.158 1.00 85.69 619 ASN A C 1
ATOM 4647 O O . ASN A 1 619 ? 155.878 -31.445 -132.855 1.00 85.69 619 ASN A O 1
ATOM 4651 N N . ARG A 1 620 ? 154.300 -32.537 -131.677 1.00 79.69 620 ARG A N 1
ATOM 4652 C CA . ARG A 1 620 ? 153.209 -31.581 -131.952 1.00 79.69 620 ARG A CA 1
ATOM 4653 C C . ARG A 1 620 ? 153.518 -30.144 -131.515 1.00 79.69 620 ARG A C 1
ATOM 4655 O O . ARG A 1 620 ? 153.072 -29.225 -132.194 1.00 79.69 620 ARG A O 1
ATOM 4662 N N . GLN A 1 621 ? 154.262 -29.926 -130.427 1.00 86.00 621 GLN A N 1
ATOM 4663 C CA . GLN A 1 621 ? 154.598 -28.565 -129.976 1.00 86.00 621 GLN A CA 1
ATOM 4664 C C . GLN A 1 621 ? 155.585 -27.887 -130.935 1.00 86.00 621 GLN A C 1
ATOM 4666 O O . GLN A 1 621 ? 155.379 -26.739 -131.329 1.00 86.00 621 GLN A O 1
ATOM 4671 N N . THR A 1 622 ? 156.615 -28.620 -131.363 1.00 82.44 622 THR A N 1
ATOM 4672 C CA . THR A 1 622 ? 157.607 -28.167 -132.349 1.00 82.44 622 THR A CA 1
ATOM 4673 C C . THR A 1 622 ? 156.934 -27.815 -133.680 1.00 82.44 622 THR A C 1
ATOM 4675 O O . THR A 1 622 ? 157.191 -26.745 -134.229 1.00 82.44 622 THR A O 1
ATOM 4678 N N . LEU A 1 623 ? 156.003 -28.657 -134.153 1.00 90.94 623 LEU A N 1
ATOM 4679 C CA . LEU A 1 623 ? 155.235 -28.412 -135.379 1.00 90.94 623 LEU A CA 1
ATOM 4680 C C . LEU A 1 623 ? 154.372 -27.141 -135.296 1.00 90.94 623 LEU A C 1
ATOM 4682 O O . LEU A 1 623 ? 154.425 -26.311 -136.201 1.00 90.94 623 LEU A O 1
ATOM 4686 N N . VAL A 1 624 ? 153.605 -26.961 -134.213 1.00 87.19 624 VAL A N 1
ATOM 4687 C CA . VAL A 1 624 ? 152.754 -25.769 -134.026 1.00 87.19 624 VAL A CA 1
ATOM 4688 C C . VAL A 1 624 ? 153.590 -24.487 -133.954 1.00 87.19 624 VAL A C 1
ATOM 4690 O O . VAL A 1 624 ? 153.167 -23.463 -134.489 1.00 87.19 624 VAL A O 1
ATOM 4693 N N . SER A 1 625 ? 154.788 -24.537 -133.356 1.00 85.44 625 SER A N 1
ATOM 4694 C CA . SER A 1 625 ? 155.720 -23.402 -133.365 1.00 85.44 625 SER A CA 1
ATOM 4695 C C . SER A 1 625 ? 156.172 -23.063 -134.792 1.00 85.44 625 SER A C 1
ATOM 4697 O O . SER A 1 625 ? 155.977 -21.936 -135.248 1.00 85.44 625 SER A O 1
ATOM 4699 N N . LEU A 1 626 ? 156.670 -24.050 -135.551 1.00 88.44 626 LEU A N 1
ATOM 4700 C CA . LEU A 1 626 ? 157.162 -23.829 -136.917 1.00 88.44 626 LEU A CA 1
ATOM 4701 C C . LEU A 1 626 ? 156.075 -23.322 -137.877 1.00 88.44 626 LEU A C 1
ATOM 4703 O O . LEU A 1 626 ? 156.334 -22.372 -138.610 1.00 88.44 626 LEU A O 1
ATOM 4707 N N . VAL A 1 627 ? 154.859 -23.879 -137.845 1.00 87.69 627 VAL A N 1
ATOM 4708 C CA . VAL A 1 627 ? 153.739 -23.404 -138.688 1.00 87.69 627 VAL A CA 1
ATOM 4709 C C . VAL A 1 627 ? 153.322 -21.975 -138.315 1.00 87.69 627 VAL A C 1
ATOM 4711 O O . VAL A 1 627 ? 153.032 -21.161 -139.190 1.00 87.69 627 VAL A O 1
ATOM 4714 N N . ARG A 1 628 ? 153.356 -21.613 -137.025 1.00 85.88 628 ARG A N 1
ATOM 4715 C CA . ARG A 1 628 ? 153.065 -20.240 -136.580 1.00 85.88 628 ARG A CA 1
ATOM 4716 C C . ARG A 1 628 ? 154.157 -19.238 -136.980 1.00 85.88 628 ARG A C 1
ATOM 4718 O O . ARG A 1 628 ? 153.842 -18.069 -137.183 1.00 85.88 628 ARG A O 1
ATOM 4725 N N . SER A 1 629 ? 155.415 -19.671 -137.093 1.00 82.19 629 SER A N 1
ATOM 4726 C CA . SER A 1 629 ? 156.556 -18.815 -137.461 1.00 82.19 629 SER A CA 1
ATOM 4727 C C . SER A 1 629 ? 156.831 -18.720 -138.967 1.00 82.19 629 SER A C 1
ATOM 4729 O O . SER A 1 629 ? 157.335 -17.695 -139.421 1.00 82.19 629 SER A O 1
ATOM 4731 N N . LEU A 1 630 ? 156.544 -19.777 -139.734 1.00 82.00 630 LEU A N 1
ATOM 4732 C CA . LEU A 1 630 ? 156.901 -19.913 -141.157 1.00 82.00 630 LEU A CA 1
ATOM 4733 C C . LEU A 1 630 ? 155.685 -19.938 -142.100 1.00 82.00 630 LEU A C 1
ATOM 4735 O O . LEU A 1 630 ? 155.859 -20.134 -143.305 1.00 82.00 630 LEU A O 1
ATOM 4739 N N . GLY A 1 631 ? 154.484 -19.730 -141.553 1.00 81.88 631 GLY A N 1
ATOM 4740 C CA . GLY A 1 631 ? 153.214 -19.811 -142.267 1.00 81.88 631 GLY A CA 1
ATOM 4741 C C . GLY A 1 631 ? 152.681 -21.240 -142.395 1.00 81.88 631 GLY A C 1
ATOM 4742 O O . GLY A 1 631 ? 153.395 -22.225 -142.189 1.00 81.88 631 GLY A O 1
ATOM 4743 N N . ALA A 1 632 ? 151.403 -21.339 -142.757 1.00 69.06 632 ALA A N 1
ATOM 4744 C CA . ALA A 1 632 ? 150.833 -22.583 -143.253 1.00 69.06 632 ALA A CA 1
ATOM 4745 C C . ALA A 1 632 ? 151.385 -22.908 -144.653 1.00 69.06 632 ALA A C 1
ATOM 4747 O O . ALA A 1 632 ? 151.746 -22.003 -145.411 1.00 69.06 632 ALA A O 1
ATOM 4748 N N . CYS A 1 633 ? 151.421 -24.203 -144.965 1.00 66.38 633 CYS A N 1
ATOM 4749 C CA . CYS A 1 633 ? 151.254 -24.690 -146.331 1.00 66.38 633 CYS A CA 1
ATOM 4750 C C . CYS A 1 633 ? 149.750 -24.857 -146.601 1.00 66.38 633 CYS A C 1
ATOM 4752 O O . CYS A 1 633 ? 149.347 -24.624 -147.757 1.00 66.38 633 CYS A O 1
#

Sequence (633 aa):
MKRSFKTFPTAALAGLVLFAAPNVDAQQQDPAQVQDPAALSEQAASFRRIIAVLEDDIAALEGDIAAVRAERDVEQQRLTQLREQAAEAEKQLEATRQALAESTAVQDEQADTRAAVLEQAEAEKVAIEADLADLQARKSELQAEIETAQTELDSLTERAEAARAAGESSAESEEDQAVTAEALETARAEVAAATAELETTRAAVAEAQEARQTAETDLAAVQEELSTARESLASVQAELAEFADRRGEAETALQRAQNAAEEAQATVMRLQAEADTLQTNLAQLTEQSESKRQEVVRAEADLADLATRREEMESAIDDAETQLAEREAALERLAAEEDALSERVNQQTSEAEAQADRIETAKAEAEEIESTLAARTAELSALTDQLEKARADINAAEADRAERIAATETRQSDLQTAIQVAEERKADLEADLIELQRQSDTRRAEVEAQAAKGQEQLAALRDETEQLTASLETLKSETQAQEQSLADSRDAAADLSQQIDADRAALEELESRRSVAEAAIAALEQARAQREDQLAALDRQIEAARASEPTAAAQPAAVVAPVPAADRVPRLAAQVDAALRLAPGLPDPGSASWQALRGRLVDGDCPIDALQATFGVINRQTLVSLVRSLGAC

Secondary structure (DSSP, 8-state):
------PPP----------PPP--------S-----HHHHHHHHHHHHHHHHHHHHHHHHHHHHHHHHHHHHHHHHHHHHHHHHHHHHHHHHHHHHHHHHHHHHHHHHHHHHHHHHHHHHHHHHHHHHHHHHHHHHHHHHHHHHHHHHHHHHHHHHHHHHHHHHHHHHH-TT-HHHHHHHHHHHHHHHHHHHHHHHHHHHHHHHHHHHHHHHHHHHHHHHHHHHHHHHHHHHHHHHHHHHHHHHHHHHHHHHHHHHHHHHHHHHHHHHHHHHHHHHHHHHHHHHHHHHHHHHHHHHHHHHHHHHHHHHHHHHHHHHHHHHHHHHHHHHHHHHHHHHHHHHHHHHHHHHHHHHHHHHHHHHHHHHHHHHHHHHHHHHHHHHHHHHHHHHHHHHHHHHHHHHHHHHHHHHHHHHHHHHHHHHHHHHHHHHHHHHHHHHHHHHHHHHHHHHHHHHHHHHHHHHHHHHHHHHHHHHHHHHHHHHHHHHHHHHHHHHHHHHHHHHHHHHHHHHHHHHHHHHHHTTTGGGHHHHTTTTTTTTTS-SS-------------------------------SHHHHHHHHHSTTPPPTT-HHHHHHHHHHHHT--HHHHHHHHHSS--HHHHHHHHHHH---